Protein 6L6M (pdb70)

Foldseek 3Di:
DDEFDWDWDDDPFWIKIKGQAAQFDPVQWDWDDDDQKIKIKGFRADPPVPDDDPDDPDDGTIYIDIDGHDPQWDPPPWDWDAPPRMIIIITGGNDPDPDDDDPD/DDAFDWDWDCPPQKIKIKGQAAQADPPQWDWDDDDQKIKTWGFRDDPPVPDDDPDDPDDGTIYMDIDGHDPQWDPPDWDWDDDNRMIIIITGGDDPDDDDDDDDD/DDEWDKDWDDPPQWIKIKTQAAQFDPVQWDWDDDPQKIKIKGFRDDPPPPDDDPDDPDDGTIYMDIGGHDQQWDPPPWDWDAPPRMIMIITGGHDDGPPDDDDDD/DEAFDWDWDDPPQWIKIKTQAAQFDPVQWDWDDDDQKIKTKGFHADPVVVHDDPDDPDDGTIYMDIDGHDPQWDPPDWDWDDDRRMIMIITGGHDDHDDDDDDDD

Structure (mmCIF, N/CA/C/O backbone):
data_6L6M
#
_entry.id   6L6M
#
_cell.length_a   71.237
_cell.length_b   173.988
_cell.length_c   159.058
_cell.angle_alpha   90.000
_cell.angle_beta   90.000
_cell.angle_gamma   90.000
#
_symmetry.space_group_name_H-M   'C 2 2 21'
#
loop_
_atom_site.group_PDB
_atom_site.id
_atom_site.type_symbol
_atom_site.label_atom_id
_atom_site.label_alt_id
_atom_site.label_comp_id
_atom_site.label_asym_id
_atom_site.label_entity_id
_atom_site.label_seq_id
_atom_site.pdbx_PDB_ins_code
_atom_site.Cartn_x
_atom_site.Cartn_y
_atom_site.Cartn_z
_atom_site.occupancy
_atom_site.B_iso_or_equiv
_atom_site.auth_seq_id
_atom_site.auth_comp_id
_atom_site.auth_asym_id
_atom_site.auth_atom_id
_atom_site.pdbx_PDB_model_num
ATOM 1 N N . THR A 1 63 ? -28.11072 2.64275 -39.38979 1.000 90.62516 60 THR A N 1
ATOM 2 C CA . THR A 1 63 ? -28.12537 1.47214 -38.51303 1.000 95.94795 60 THR A CA 1
ATOM 3 C C . THR A 1 63 ? -27.57263 1.80964 -37.12828 1.000 101.98950 60 THR A C 1
ATOM 4 O O . THR A 1 63 ? -26.56868 2.52429 -37.03650 1.000 116.76000 60 THR A O 1
ATOM 8 N N . TRP A 1 64 ? -28.20475 1.30688 -36.05596 1.000 97.38751 61 TRP A N 1
ATOM 9 C CA . TRP A 1 64 ? -27.59143 1.44754 -34.74007 1.000 92.62962 61 TRP A CA 1
ATOM 10 C C . TRP A 1 64 ? -26.54192 0.36190 -34.53337 1.000 94.90127 61 TRP A C 1
ATOM 11 O O . TRP A 1 64 ? -26.42113 -0.58535 -35.31616 1.000 95.81709 61 TRP A O 1
ATOM 22 N N . GLU A 1 65 ? -25.73100 0.55076 -33.49433 1.000 94.30934 62 GLU A N 1
ATOM 23 C CA . GLU A 1 65 ? -24.72666 -0.40151 -33.07744 1.000 89.29569 62 GLU A CA 1
ATOM 24 C C . GLU A 1 65 ? -25.04823 -0.84512 -31.66299 1.000 84.45398 62 GLU A C 1
ATOM 25 O O . GLU A 1 65 ? -25.37610 -0.00479 -30.81838 1.000 89.08554 62 GLU A O 1
ATOM 31 N N . PRO A 1 66 ? -25.01049 -2.12905 -31.36681 1.000 81.84230 63 PRO A N 1
ATOM 32 C CA . PRO A 1 66 ? -25.15663 -2.54979 -29.99156 1.000 80.82899 63 PRO A CA 1
ATOM 33 C C . PRO A 1 66 ? -23.82035 -2.46195 -29.27836 1.000 83.22827 63 PRO A C 1
ATOM 34 O O . PRO A 1 66 ? -22.77407 -2.77264 -29.86611 1.000 88.17523 63 PRO A O 1
ATOM 38 N N . PRO A 1 67 ? -23.80195 -2.03873 -28.02032 1.000 78.95614 64 PRO A N 1
ATOM 39 C CA . PRO A 1 67 ? -22.54014 -2.00232 -27.28601 1.000 78.78492 64 PRO A CA 1
ATOM 40 C C . PRO A 1 67 ? -22.00871 -3.40577 -27.07910 1.000 80.04138 64 PRO A C 1
ATOM 41 O O . PRO A 1 67 ? -22.77545 -4.34275 -26.84912 1.000 80.75121 64 PRO A O 1
ATOM 45 N N . CYS A 1 68 ? -20.68621 -3.54451 -27.14848 1.000 78.88477 65 CYS A N 1
ATOM 46 C CA . CYS A 1 68 ? -20.03279 -4.83998 -27.04079 1.000 82.04059 65 CYS A CA 1
ATOM 47 C C . CYS A 1 68 ? -18.86752 -4.76897 -26.06798 1.000 87.24517 65 CYS A C 1
ATOM 48 O O . CYS A 1 68 ? -18.37296 -3.68861 -25.74527 1.000 91.23628 65 CYS A O 1
ATOM 51 N N . GLU A 1 69 ? -18.40061 -5.94105 -25.63517 1.000 87.14324 66 GLU A N 1
ATOM 52 C CA . GLU A 1 69 ? -17.21980 -6.01188 -24.78754 1.000 87.71124 66 GLU A CA 1
ATOM 53 C C . GLU A 1 69 ? -16.50424 -7.34024 -24.99523 1.000 93.33838 66 GLU A C 1
ATOM 54 O O . GLU A 1 69 ? -17.13708 -8.37571 -25.21859 1.000 89.42847 66 GLU A O 1
ATOM 60 N N . LEU A 1 70 ? -15.17070 -7.29958 -24.90601 1.000 96.24734 67 LEU A N 1
ATOM 61 C CA . LEU A 1 70 ? -14.30640 -8.46288 -25.04838 1.000 86.85139 67 LEU A CA 1
ATOM 62 C C . LEU A 1 70 ? -13.81473 -8.89715 -23.67421 1.000 88.76800 67 LEU A C 1
ATOM 63 O O . LEU A 1 70 ? -13.68895 -8.07761 -22.76964 1.000 93.07586 67 LEU A O 1
ATOM 68 N N . LEU A 1 71 ? -13.57849 -10.19501 -23.49854 1.000 91.88822 68 LEU A N 1
ATOM 69 C CA . LEU A 1 71 ? -12.99965 -10.70289 -22.25292 1.000 95.49438 68 LEU A CA 1
ATOM 70 C C . LEU A 1 71 ? -11.93857 -11.75911 -22.56022 1.000 102.91792 68 LEU A C 1
ATOM 71 O O . LEU A 1 71 ? -12.13843 -12.61021 -23.43561 1.000 103.17174 68 LEU A O 1
ATOM 76 N N . ASP A 1 72 ? -10.80151 -11.69671 -21.85655 1.000 102.88983 69 ASP A N 1
ATOM 77 C CA . ASP A 1 72 ? -9.85072 -12.80597 -21.84039 1.000 103.00290 69 ASP A CA 1
ATOM 78 C C . ASP A 1 72 ? -10.16683 -13.71294 -20.65644 1.000 102.42623 69 ASP A C 1
ATOM 79 O O . ASP A 1 72 ? -10.34464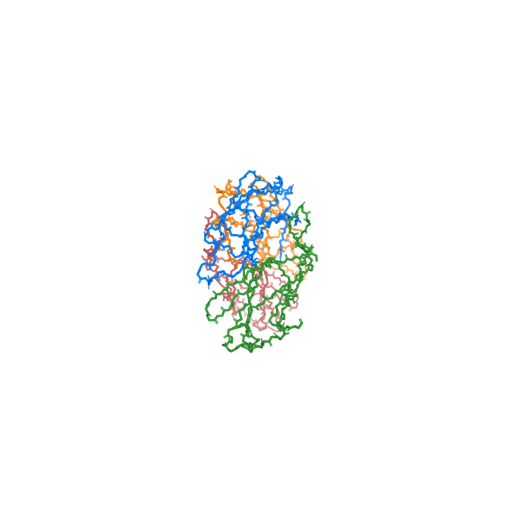 -13.23155 -19.53441 1.000 106.36249 69 ASP A O 1
ATOM 84 N N . CYS A 1 73 ? -10.26180 -15.01820 -20.91532 1.000 101.46081 70 CYS A N 1
ATOM 85 C CA . CYS A 1 73 ? -10.56970 -16.02687 -19.90061 1.000 103.11458 70 CYS A CA 1
ATOM 86 C C . CYS A 1 73 ? -9.64724 -17.22639 -20.04421 1.000 104.73777 70 CYS A C 1
ATOM 87 O O . CYS A 1 73 ? -10.05916 -18.38357 -19.85770 1.000 98.11910 70 CYS A O 1
ATOM 90 N N . GLY A 1 74 ? -8.38372 -16.95581 -20.39111 1.000 106.19938 71 GLY A N 1
ATOM 91 C CA . GLY A 1 74 ? -7.38737 -17.98534 -20.60940 1.000 103.38627 71 GLY A CA 1
ATOM 92 C C . GLY A 1 74 ? -7.71680 -18.85910 -21.79688 1.000 102.82485 71 GLY A C 1
ATOM 93 O O . GLY A 1 74 ? -7.25360 -18.59345 -22.91147 1.000 104.77288 71 GLY A O 1
ATOM 94 N N . THR A 1 75 ? -8.53797 -19.88974 -21.55860 1.000 96.29709 72 THR A N 1
ATOM 95 C CA . THR A 1 75 ? -8.93559 -20.82387 -22.60881 1.000 97.74082 72 THR A CA 1
ATOM 96 C C . THR A 1 75 ? -9.44505 -20.11741 -23.85732 1.000 101.12165 72 THR A C 1
ATOM 97 O O . THR A 1 75 ? -9.17861 -20.55096 -24.98530 1.000 99.00638 72 THR A O 1
ATOM 101 N N . ASN A 1 76 ? -10.18245 -19.02910 -23.67330 1.000 101.60127 73 ASN A N 1
ATOM 102 C CA . ASN A 1 76 ? -11.02584 -18.49052 -24.72305 1.000 97.22978 73 ASN A CA 1
ATOM 103 C C . ASN A 1 76 ? -11.30535 -17.02749 -24.45453 1.000 95.71309 73 ASN A C 1
ATOM 104 O O . ASN A 1 76 ? -11.40762 -16.60449 -23.30371 1.000 96.66772 73 ASN A O 1
ATOM 109 N N . TYR A 1 77 ? -11.43018 -16.26914 -25.53715 1.000 97.40752 74 TYR A N 1
ATOM 110 C CA . TYR A 1 77 ? -12.01979 -14.93916 -25.52076 1.000 95.60489 74 TYR A CA 1
ATOM 111 C C . TYR A 1 77 ? -13.54676 -15.02486 -25.51796 1.000 94.28340 74 TYR A C 1
ATOM 112 O O . TYR A 1 77 ? -14.14104 -15.93689 -26.10208 1.000 94.85673 74 TYR A O 1
ATOM 121 N N . LEU A 1 78 ? -14.18303 -14.06526 -24.85145 1.000 86.33238 75 LEU A N 1
ATOM 122 C CA . LEU A 1 78 ? -15.63836 -14.00366 -24.76851 1.000 82.05499 75 LEU A CA 1
ATOM 123 C C . LEU A 1 78 ? -16.07463 -12.61630 -25.23041 1.000 88.74707 75 LEU A C 1
ATOM 124 O O . LEU A 1 78 ? -15.92987 -11.63281 -24.49874 1.000 90.12890 75 LEU A O 1
ATOM 129 N N . LEU A 1 79 ? -16.58431 -12.53627 -26.45510 1.000 86.04852 76 LEU A N 1
ATOM 130 C CA . LEU A 1 79 ? -17.09686 -11.30478 -27.03630 1.000 78.11247 76 LEU A CA 1
ATOM 131 C C . LEU A 1 79 ? -18.58073 -11.21760 -26.73378 1.000 79.71963 76 LEU A C 1
ATOM 132 O O . LEU A 1 79 ? -19.27335 -12.22779 -26.77840 1.000 84.45245 76 LEU A O 1
ATOM 137 N N . LYS A 1 80 ? -19.07355 -10.02996 -26.38842 1.000 82.18906 77 LYS A N 1
ATOM 138 C CA . LYS A 1 80 ? -20.45747 -9.89116 -25.92193 1.000 80.54493 77 LYS A CA 1
ATOM 139 C C . LYS A 1 80 ? -21.12869 -8.70122 -26.58182 1.000 80.53722 77 LYS A C 1
ATOM 140 O O . LYS A 1 80 ? -20.53713 -7.62339 -26.67908 1.000 82.06306 77 LYS A O 1
ATOM 146 N N . PHE A 1 81 ? -22.37669 -8.88180 -26.99330 1.000 77.49488 78 PHE A N 1
ATOM 147 C CA . PHE A 1 81 ? -23.15972 -7.79525 -27.55535 1.000 75.37828 78 PHE A CA 1
ATOM 148 C C . PHE A 1 81 ? -24.43299 -7.65303 -26.74346 1.000 74.87320 78 PHE A C 1
ATOM 149 O O . PHE A 1 81 ? -25.03196 -8.65714 -26.36294 1.000 81.11650 78 PHE A O 1
ATOM 157 N N . GLU A 1 82 ? -24.85309 -6.42368 -26.46462 1.000 72.53015 79 GLU A N 1
ATOM 158 C CA . GLU A 1 82 ? -26.13895 -6.19821 -25.80055 1.000 79.60977 79 GLU A CA 1
ATOM 159 C C . GLU A 1 82 ? -27.22692 -6.04132 -26.85417 1.000 75.08533 79 GLU A C 1
ATOM 160 O O . GLU A 1 82 ? -27.30170 -5.01414 -27.53248 1.000 78.92482 79 GLU A O 1
ATOM 166 N N . VAL A 1 83 ? -28.08241 -7.03885 -26.98547 1.000 70.73696 80 VAL A N 1
ATOM 167 C CA . VAL A 1 83 ? -29.08874 -6.98890 -28.03597 1.000 73.51885 80 VAL A CA 1
ATOM 168 C C . VAL A 1 83 ? -30.41657 -7.45164 -27.43626 1.000 77.25085 80 VAL A C 1
ATOM 169 O O . VAL A 1 83 ? -30.82354 -8.62323 -27.57633 1.000 77.98623 80 VAL A O 1
ATOM 173 N N . PRO A 1 84 ? -31.10451 -6.57378 -26.75279 1.000 68.40762 81 PRO A N 1
ATOM 174 C CA . PRO A 1 84 ? -32.31535 -6.97370 -26.03178 1.000 78.60259 81 PRO A CA 1
ATOM 175 C C . PRO A 1 84 ? -33.57330 -6.92071 -26.89024 1.000 82.14466 81 PRO A C 1
ATOM 176 O O . PRO A 1 84 ? -33.85993 -5.90109 -27.52651 1.000 85.37075 81 PRO A O 1
ATOM 180 N N . GLY A 1 85 ? -34.35156 -7.99267 -26.90181 1.000 76.01207 82 GLY A N 1
ATOM 181 C CA . GLY A 1 85 ? -35.57618 -7.96249 -27.67627 1.000 80.96986 82 GLY A CA 1
ATOM 182 C C . GLY A 1 85 ? -35.37692 -7.86425 -29.17267 1.000 82.92855 82 GLY A C 1
ATOM 183 O O . GLY A 1 85 ? -36.12234 -7.14612 -29.85321 1.000 85.78093 82 GLY A O 1
ATOM 184 N N . ILE A 1 86 ? -34.39950 -8.57079 -29.71191 1.000 78.53161 83 ILE A N 1
ATOM 185 C CA . ILE A 1 86 ? -34.13133 -8.51165 -31.11530 1.000 79.74502 83 ILE A CA 1
ATOM 186 C C . ILE A 1 86 ? -34.83865 -9.67153 -31.80229 1.000 87.96038 83 ILE A C 1
ATOM 187 O O . ILE A 1 86 ? -35.33345 -10.59301 -31.15827 1.000 93.07510 83 ILE A O 1
ATOM 192 N N . ASP A 1 87 ? -34.87427 -9.63081 -33.13692 1.000 86.78070 84 ASP A N 1
ATOM 193 C CA . ASP A 1 87 ? -35.50919 -10.66048 -33.95469 1.000 90.66401 84 ASP A CA 1
ATOM 194 C C . ASP A 1 87 ? -34.59698 -11.86764 -34.05648 1.000 93.67423 84 ASP A C 1
ATOM 195 O O . ASP A 1 87 ? -33.68484 -11.87508 -34.87950 1.000 96.64764 84 ASP A O 1
ATOM 200 N N . LYS A 1 88 ? -34.86158 -12.91468 -33.25738 1.000 90.82049 85 LYS A N 1
ATOM 201 C CA . LYS A 1 88 ? -33.93543 -14.04335 -33.21007 1.000 90.42486 85 LYS A CA 1
ATOM 202 C C . LYS A 1 88 ? -33.76900 -14.70270 -34.57524 1.000 95.81423 85 LYS A C 1
ATOM 203 O O . LYS A 1 88 ? -32.68910 -15.22518 -34.88618 1.000 96.34037 85 LYS A O 1
ATOM 209 N N . LYS A 1 89 ? -34.81540 -14.67228 -35.40604 1.000 97.47300 86 LYS A N 1
ATOM 210 C CA . LYS A 1 89 ? -34.73473 -15.24002 -36.74833 1.000 97.13273 86 LYS A CA 1
ATOM 211 C C . LYS A 1 89 ? -33.86237 -14.38167 -37.65764 1.000 97.19476 86 LYS A C 1
ATOM 212 O O . LYS A 1 89 ? -33.11561 -14.90537 -38.49043 1.000 99.44147 86 LYS A O 1
ATOM 218 N N . SER A 1 90 ? -33.94299 -13.05894 -37.50925 1.000 96.68773 87 SER A N 1
ATOM 219 C CA . SER A 1 90 ? -33.08810 -12.15878 -38.28188 1.000 100.01887 87 SER A CA 1
ATOM 220 C C . SER A 1 90 ? -31.61522 -12.34091 -37.94384 1.000 92.63981 87 SER A C 1
ATOM 221 O O . SER A 1 90 ? -30.75459 -12.19737 -38.81700 1.000 94.60894 87 SER A O 1
ATOM 224 N N . LEU A 1 91 ? -31.31445 -12.62218 -36.67540 1.000 87.60614 88 LEU A N 1
ATOM 225 C CA . LEU A 1 91 ? -29.96812 -12.50478 -36.12675 1.000 87.70080 88 LEU A CA 1
ATOM 226 C C . LEU A 1 91 ? -28.95825 -13.30594 -36.94298 1.000 88.45105 88 LEU A C 1
ATOM 227 O O . LEU A 1 91 ? -29.28025 -14.36639 -37.48469 1.000 100.07652 88 LEU A O 1
ATOM 232 N N . SER A 1 92 ? -27.72691 -12.79967 -37.04178 1.000 77.03820 89 SER A N 1
ATOM 233 C CA . SER A 1 92 ? -26.80158 -13.31960 -38.05366 1.000 80.43323 89 SER A CA 1
ATOM 234 C C . SER A 1 92 ? -25.36326 -12.96428 -37.70321 1.000 83.83256 89 SER A C 1
ATOM 235 O O . SER A 1 92 ? -25.01582 -11.78149 -37.59503 1.000 84.66909 89 SER A O 1
ATOM 238 N N . LEU A 1 93 ? -24.51335 -13.97868 -37.58607 1.000 81.70808 90 LEU A N 1
ATOM 239 C CA . LEU A 1 93 ? -23.18669 -13.82011 -37.01070 1.000 80.59666 90 LEU A CA 1
ATOM 240 C C . LEU A 1 93 ? -22.18311 -14.47570 -37.93318 1.000 86.95101 90 LEU A C 1
ATOM 241 O O . LEU A 1 93 ? -22.34400 -15.64315 -38.28756 1.000 96.07703 90 LEU A O 1
ATOM 246 N N . GLN A 1 94 ? -21.16328 -13.74181 -38.33732 1.000 84.93778 91 GLN A N 1
ATOM 247 C CA . GLN A 1 94 ? -20.19062 -14.29750 -39.25699 1.000 86.73445 91 GLN A CA 1
ATOM 248 C C . GLN A 1 94 ? -18.80692 -13.92955 -38.74271 1.000 88.48399 91 GLN A C 1
ATOM 249 O O . GLN A 1 94 ? -18.61628 -12.84623 -38.18582 1.000 84.46834 91 GLN A O 1
ATOM 255 N N . TYR A 1 95 ? -17.86695 -14.87212 -38.84832 1.000 92.33588 92 TYR A N 1
ATOM 256 C CA . TYR A 1 95 ? -16.47670 -14.66948 -38.45880 1.000 88.12759 92 TYR A CA 1
ATOM 257 C C . TYR A 1 95 ? -15.62970 -14.78378 -39.71406 1.000 91.41331 92 TYR A C 1
ATOM 258 O O . TYR A 1 95 ? -15.80941 -15.72732 -40.49252 1.000 90.02462 92 TYR A O 1
ATOM 267 N N . SER A 1 96 ? -14.71793 -13.82552 -39.90161 1.000 94.27454 93 SER A N 1
ATOM 268 C CA . SER A 1 96 ? -13.73286 -13.85332 -40.98033 1.000 99.58025 93 SER A CA 1
ATOM 269 C C . SER A 1 96 ? -12.57063 -12.92845 -40.65113 1.000 105.57447 93 SER A C 1
ATOM 270 O O . SER A 1 96 ? -12.78511 -11.75178 -40.33903 1.000 107.16861 93 SER A O 1
ATOM 273 N N . ASN A 1 97 ? -11.34836 -13.46540 -40.72823 1.000 105.22129 94 ASN A N 1
ATOM 274 C CA . ASN A 1 97 ? -10.11140 -12.68255 -40.72292 1.000 100.09591 94 ASN A CA 1
ATOM 275 C C . ASN A 1 97 ? -10.02509 -11.77054 -39.50456 1.000 95.37619 94 ASN A C 1
ATOM 276 O O . ASN A 1 97 ? -9.94883 -10.55229 -39.62447 1.000 96.96050 94 ASN A O 1
ATOM 281 N N . ASN A 1 98 ? -10.05033 -12.376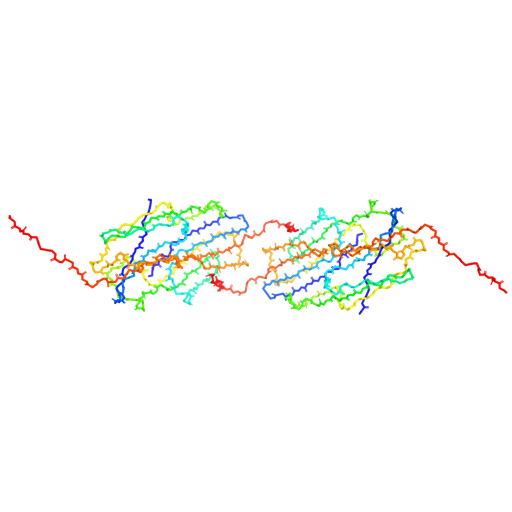02 -38.32419 1.000 94.87284 95 ASN A N 1
ATOM 282 C CA . ASN A 1 98 ? -9.94588 -11.63545 -37.06410 1.000 100.33229 95 ASN A CA 1
ATOM 283 C C . ASN A 1 98 ? -11.01861 -10.54951 -36.91839 1.000 99.67368 95 ASN A C 1
ATOM 284 O O . ASN A 1 98 ? -10.87706 -9.63983 -36.07995 1.000 92.82402 95 ASN A O 1
ATOM 289 N N . TRP A 1 99 ? -12.07820 -10.63480 -37.73682 1.000 101.68771 96 TRP A N 1
ATOM 290 C CA . TRP A 1 99 ? -13.27012 -9.79750 -37.64866 1.000 91.03016 96 TRP A CA 1
ATOM 291 C C . TRP A 1 99 ? -14.46017 -10.67738 -37.30365 1.000 90.36725 96 TRP A C 1
ATOM 292 O O . TRP A 1 99 ? -14.64541 -11.73677 -37.91164 1.000 90.73676 96 TRP A O 1
ATOM 303 N N . VAL A 1 100 ? -15.23885 -10.25390 -36.30930 1.000 89.49780 97 VAL A N 1
ATOM 304 C CA . VAL A 1 100 ? -16.55746 -10.81233 -36.00580 1.000 84.83225 97 VAL A CA 1
ATOM 305 C C . VAL A 1 100 ? -17.58119 -9.77444 -36.43647 1.000 84.56096 97 VAL A C 1
ATOM 306 O O . VAL A 1 100 ? -17.51580 -8.61598 -36.01291 1.000 90.05704 97 VAL A O 1
ATOM 310 N N . ILE A 1 101 ? -18.51463 -10.16349 -37.28541 1.000 85.38167 98 ILE A N 1
ATOM 311 C CA . ILE A 1 101 ? -19.52714 -9.24755 -37.79616 1.000 83.20133 98 ILE A CA 1
ATOM 312 C C . ILE A 1 101 ? -20.87170 -9.76593 -37.32550 1.000 77.37553 98 ILE A C 1
ATOM 313 O O . ILE A 1 101 ? -21.20708 -10.92842 -37.56926 1.000 85.08239 98 ILE A O 1
ATOM 317 N N . VAL A 1 102 ? -21.61827 -8.93981 -36.61826 1.000 74.61447 99 VAL A N 1
ATOM 318 C CA . VAL A 1 102 ? -22.92402 -9.35379 -36.11580 1.000 78.67205 99 VAL A CA 1
ATOM 319 C C . VAL A 1 102 ? -23.98191 -8.39888 -36.65616 1.000 80.28577 99 VAL A C 1
ATOM 320 O O . VAL A 1 102 ? -23.72428 -7.20110 -36.82464 1.000 83.42832 99 VAL A O 1
ATOM 324 N N . SER A 1 103 ? -25.17305 -8.92496 -36.94928 1.000 74.79082 100 SER A N 1
ATOM 325 C CA . SER A 1 103 ? -26.16697 -8.09250 -37.61712 1.000 73.55095 100 SER A CA 1
ATOM 326 C C . SER A 1 103 ? -27.55329 -8.67271 -37.43286 1.000 73.08516 100 SER A C 1
ATOM 327 O O . SER A 1 103 ? -27.72128 -9.88852 -37.38428 1.000 80.05940 100 SER A O 1
ATOM 330 N N . GLY A 1 104 ? -28.54711 -7.79546 -37.35403 1.000 76.10476 101 GLY A N 1
ATOM 331 C CA . GLY A 1 104 ? -29.91582 -8.25652 -37.17911 1.000 76.45115 101 GLY A CA 1
ATOM 332 C C . GLY A 1 104 ? -30.89724 -7.10623 -37.11776 1.000 75.05923 101 GLY A C 1
ATOM 333 O O . GLY A 1 104 ? -30.57861 -5.96643 -37.46146 1.000 74.39294 101 GLY A O 1
ATOM 334 N N . ASN A 1 105 ? -32.11256 -7.42434 -36.68452 1.000 76.14165 102 ASN A N 1
ATOM 335 C CA . ASN A 1 105 ? -33.18242 -6.44127 -36.59645 1.000 74.06220 102 ASN A CA 1
ATOM 336 C C . ASN A 1 105 ? -33.79368 -6.46334 -35.21286 1.000 73.94461 102 ASN A C 1
ATOM 337 O O . ASN A 1 105 ? -34.00599 -7.53333 -34.63936 1.000 81.36760 102 ASN A O 1
ATOM 342 N N . LYS A 1 106 ? -34.06791 -5.28644 -34.68311 1.000 65.91256 103 LYS A N 1
ATOM 343 C CA . LYS A 1 106 ? -34.87299 -5.13028 -33.48587 1.000 70.33888 103 LYS A CA 1
ATOM 344 C C . LYS A 1 106 ? -36.07724 -4.34828 -33.94949 1.000 75.93511 103 LYS A C 1
ATOM 345 O O . LYS A 1 106 ? -35.98154 -3.13488 -34.16989 1.000 78.51048 103 LYS A O 1
ATOM 351 N N . ASN A 1 107 ? -37.19601 -5.04112 -34.12034 1.000 74.54258 104 ASN A N 1
ATOM 352 C CA . ASN A 1 107 ? -38.36280 -4.42430 -34.71591 1.000 73.91870 104 ASN A CA 1
ATOM 353 C C . ASN A 1 107 ? -39.16984 -3.71825 -33.64776 1.000 75.76266 104 ASN A C 1
ATOM 354 O O . ASN A 1 107 ? -39.15684 -4.11569 -32.48466 1.000 79.66684 104 ASN A O 1
ATOM 359 N N . MET A 1 108 ? -39.83990 -2.64106 -34.04656 1.000 79.68251 105 MET A N 1
ATOM 360 C CA . MET A 1 108 ? -40.79397 -1.98518 -33.16508 1.000 78.08930 105 MET A CA 1
ATOM 361 C C . MET A 1 108 ? -41.91803 -2.95859 -32.85677 1.000 80.14390 105 MET A C 1
ATOM 362 O O . MET A 1 108 ? -42.31231 -3.74100 -33.72927 1.000 79.82038 105 MET A O 1
ATOM 367 N N . PRO A 1 109 ? -42.45131 -2.93819 -31.65091 1.000 81.72658 106 PRO A N 1
ATOM 368 C CA . PRO A 1 109 ? -43.46304 -3.92304 -31.25739 1.000 89.57012 106 PRO A CA 1
ATOM 369 C C . PRO A 1 109 ? -44.86675 -3.47235 -31.65160 1.000 95.74317 106 PRO A C 1
ATOM 370 O O . PRO A 1 109 ? -45.72397 -3.23777 -30.80473 1.000 99.39609 106 PRO A O 1
ATOM 374 N N . ILE A 1 110 ? -45.08739 -3.32108 -32.96290 1.000 98.15390 107 ILE A N 1
ATOM 375 C CA . ILE A 1 110 ? -46.41483 -3.04015 -33.50961 1.000 98.83942 107 ILE A CA 1
ATOM 376 C C . ILE A 1 110 ? -47.43043 -4.06656 -33.03085 1.000 103.47530 107 ILE A C 1
ATOM 377 O O . ILE A 1 110 ? -48.60258 -3.73986 -32.79619 1.000 96.40149 107 ILE A O 1
ATOM 382 N N . ASP A 1 111 ? -46.99243 -5.31845 -32.85985 1.000 105.77543 108 ASP A N 1
ATOM 383 C CA . ASP A 1 111 ? -47.89786 -6.37910 -32.44167 1.000 108.38936 108 ASP A CA 1
ATOM 384 C C . ASP A 1 111 ? -48.25331 -6.27861 -30.95819 1.000 112.16825 108 ASP A C 1
ATOM 385 O O . ASP A 1 111 ? -49.31684 -6.76183 -30.54960 1.000 117.63609 108 ASP A O 1
ATOM 387 N N . GLU A 1 112 ? -47.39016 -5.66682 -30.13342 1.000 109.60734 109 GLU A N 1
ATOM 388 C CA . GLU A 1 112 ? -47.67717 -5.59205 -28.69967 1.000 103.53602 109 GLU A CA 1
ATOM 389 C C . GLU A 1 112 ? -48.66007 -4.46945 -28.37183 1.000 101.95715 109 GLU A C 1
ATOM 390 O O . GLU A 1 112 ? -49.57957 -4.67766 -27.57674 1.000 110.20741 109 GLU A O 1
ATOM 396 N N . GLY A 1 113 ? -48.50674 -3.28972 -28.95993 1.000 93.77337 110 GLY A N 1
ATOM 397 C CA . GLY A 1 113 ? -49.36593 -2.18055 -28.58555 1.000 95.18762 110 GLY A CA 1
ATOM 398 C C . GLY A 1 113 ? -49.05986 -0.91900 -29.36113 1.000 98.55540 110 GLY A C 1
ATOM 399 O O . GLY A 1 113 ? -48.45585 -0.96438 -30.43181 1.000 109.42000 110 GLY A O 1
ATOM 400 N N . ASP A 1 114 ? -49.49505 0.21615 -28.82585 1.000 91.16337 111 ASP A N 1
ATOM 401 C CA . ASP A 1 114 ? -49.28871 1.50556 -29.46870 1.000 96.35477 111 ASP A CA 1
ATOM 402 C C . ASP A 1 114 ? -48.42849 2.40087 -28.59320 1.000 93.86848 111 ASP A C 1
ATOM 403 O O . ASP A 1 114 ? -48.66241 2.51079 -27.38887 1.000 96.18932 111 ASP A O 1
ATOM 408 N N . PHE A 1 115 ? -47.44645 3.04703 -29.20488 1.000 91.41310 112 PHE A N 1
ATOM 409 C CA . PHE A 1 115 ? -46.50654 3.86324 -28.45814 1.000 85.52520 112 PHE A CA 1
ATOM 410 C C . PHE A 1 115 ? -47.22146 4.95316 -27.68584 1.000 88.84440 112 PHE A C 1
ATOM 411 O O . PHE A 1 115 ? -48.23072 5.49589 -28.13659 1.000 100.57267 112 PHE A O 1
ATOM 419 N N . CYS A 1 116 ? -46.72722 5.22707 -26.48766 1.000 82.22725 113 CYS A N 1
ATOM 420 C CA . CYS A 1 116 ? -47.07309 6.42308 -25.75008 1.000 77.78681 113 CYS A CA 1
ATOM 421 C C . CYS A 1 116 ? -45.85776 7.30300 -25.62213 1.000 78.46424 113 CYS A C 1
ATOM 422 O O . CYS A 1 116 ? -45.94537 8.50934 -25.81997 1.000 92.40648 113 CYS A O 1
ATOM 425 N N . PHE A 1 117 ? -44.73134 6.70491 -25.27389 1.000 75.62879 114 PHE A N 1
ATOM 426 C CA . PHE A 1 117 ? -43.43481 7.27846 -25.55865 1.000 78.18580 114 PHE A CA 1
ATOM 427 C C . PHE A 1 117 ? -42.47657 6.10681 -25.62207 1.000 81.48546 114 PHE A C 1
ATOM 428 O O . PHE A 1 117 ? -42.78758 5.02225 -25.13071 1.000 82.28932 114 PHE A O 1
ATOM 436 N N . THR A 1 118 ? -41.33979 6.30496 -26.29229 1.000 81.76841 115 THR A N 1
ATOM 437 C CA . THR A 1 118 ? -40.27795 5.30991 -26.28385 1.000 73.53315 115 THR A CA 1
ATOM 438 C C . THR A 1 118 ? -38.93860 5.99666 -26.41340 1.000 73.61800 115 THR A C 1
ATOM 439 O O . THR A 1 118 ? -38.80010 6.95970 -27.16866 1.000 79.05240 115 THR A O 1
ATOM 443 N N . GLU A 1 119 ? -37.95693 5.50419 -25.66603 1.000 75.74975 116 GLU A N 1
ATOM 444 C CA . GLU A 1 119 ? -36.57028 5.90885 -25.84951 1.000 73.62512 116 GLU A CA 1
ATOM 445 C C . GLU A 1 119 ? -35.71485 4.72475 -26.24318 1.000 69.52832 116 GLU A C 1
ATOM 446 O O . GLU A 1 119 ? -34.49488 4.75842 -26.08156 1.000 75.37208 116 GLU A O 1
ATOM 452 N N . ILE A 1 120 ? -36.33046 3.70702 -26.76503 1.000 67.38567 117 ILE A N 1
ATOM 453 C CA . ILE A 1 120 ? -35.64102 2.53216 -27.26678 1.000 74.92385 117 ILE A CA 1
ATOM 454 C C . ILE A 1 120 ? -35.23140 2.75663 -28.71658 1.000 78.24681 117 ILE A C 1
ATOM 455 O O . ILE A 1 120 ? -35.98542 3.32768 -29.51020 1.000 82.35670 117 ILE A O 1
ATOM 460 N N . LEU A 1 121 ? -34.02038 2.32915 -29.06191 1.000 77.39175 118 LEU A N 1
ATOM 461 C CA . LEU A 1 121 ? -33.55910 2.34710 -30.44357 1.000 74.86178 118 LEU A CA 1
ATOM 462 C C . LEU A 1 121 ? -34.07856 1.12129 -31.18366 1.000 80.70088 118 LEU A C 1
ATOM 463 O O . LEU A 1 121 ? -33.77638 -0.01151 -30.79335 1.000 84.19269 118 LEU A O 1
ATOM 468 N N . TYR A 1 122 ? -34.84157 1.32965 -32.25340 1.000 75.57448 119 TYR A N 1
ATOM 469 C CA . TYR A 1 122 ? -35.26157 0.21986 -33.09721 1.000 73.83401 119 TYR A CA 1
ATOM 470 C C . TYR A 1 122 ? -34.56322 0.29801 -34.44430 1.000 71.72303 119 TYR A C 1
ATOM 471 O O . TYR A 1 122 ? -34.02535 1.33814 -34.82850 1.000 74.38115 119 TYR A O 1
ATOM 480 N N . GLY A 1 123 ? -34.55533 -0.80488 -35.15434 1.000 67.45113 120 GLY A N 1
ATOM 481 C CA . GLY A 1 123 ? -33.99801 -0.72795 -36.47756 1.000 72.29543 120 GLY A CA 1
ATOM 482 C C . GLY A 1 123 ? -33.09406 -1.89303 -36.76192 1.000 78.63424 120 GLY A C 1
ATOM 483 O O . GLY A 1 123 ? -33.22982 -2.96290 -36.17454 1.000 84.60224 120 GLY A O 1
ATOM 484 N N . GLN A 1 124 ? -32.19138 -1.68253 -37.70907 1.000 74.87629 121 GLN A N 1
ATOM 485 C CA . GLN A 1 124 ? -31.29532 -2.71411 -38.19366 1.000 70.97158 121 GLN A CA 1
ATOM 486 C C . GLN A 1 124 ? -29.91716 -2.40823 -37.65984 1.000 80.43364 121 GLN A C 1
ATOM 487 O O . GLN A 1 124 ? -29.46928 -1.26721 -37.75482 1.000 84.58722 121 GLN A O 1
ATOM 493 N N . PHE A 1 125 ? -29.25641 -3.40324 -37.07600 1.000 83.29772 122 PHE A N 1
ATOM 494 C CA . PHE A 1 125 ? -27.93949 -3.19642 -36.49493 1.000 75.88337 122 PHE A CA 1
ATOM 495 C C . PHE A 1 125 ? -26.92455 -4.06406 -37.20707 1.000 74.17726 122 PHE A C 1
ATOM 496 O O . PHE A 1 125 ? -27.22316 -5.18348 -37.62606 1.000 75.05659 122 PHE A O 1
ATOM 504 N N . ARG A 1 126 ? -25.74860 -3.49011 -37.38501 1.000 79.88340 123 ARG A N 1
ATOM 505 C CA . ARG A 1 126 ? -24.54233 -4.14496 -37.84229 1.000 73.26148 123 ARG A CA 1
ATOM 506 C C . ARG A 1 126 ? -23.49184 -3.75920 -36.83671 1.000 81.95571 123 ARG A C 1
ATOM 507 O O . ARG A 1 126 ? -23.60848 -2.70806 -36.20391 1.000 92.01101 123 ARG A O 1
ATOM 515 N N . ARG A 1 127 ? -22.47692 -4.60031 -36.68104 1.000 83.56347 124 ARG A N 1
ATOM 516 C CA . ARG A 1 127 ? -21.32715 -4.25716 -35.85034 1.000 78.29096 124 ARG A CA 1
ATOM 517 C C . ARG A 1 127 ? -20.17914 -5.11972 -36.32620 1.000 83.41325 124 ARG A C 1
ATOM 518 O O . ARG A 1 127 ? -20.31522 -6.34605 -36.35584 1.000 86.85382 124 ARG A O 1
ATOM 526 N N . GLU A 1 128 ? -19.07968 -4.50519 -36.74472 1.000 87.75704 125 GLU A N 1
ATOM 527 C CA . GLU A 1 128 ? -17.83056 -5.23165 -36.96184 1.000 86.78281 125 GLU A CA 1
ATOM 528 C C . GLU A 1 128 ? -16.93784 -5.02129 -35.75176 1.000 85.03508 125 GLU A C 1
ATOM 529 O O . GLU A 1 128 ? -16.73071 -3.88177 -35.33120 1.000 91.27813 125 GLU A O 1
ATOM 535 N N . VAL A 1 129 ? -16.43854 -6.10364 -35.17138 1.000 81.73380 126 VAL A N 1
ATOM 536 C CA . VAL A 1 129 ? -15.50236 -6.04364 -34.05568 1.000 82.27325 126 VAL A CA 1
ATOM 537 C C . VAL A 1 129 ? -14.23662 -6.76989 -34.47612 1.000 88.51520 126 VAL A C 1
ATOM 538 O O . VAL A 1 129 ? -14.31801 -7.89270 -34.98110 1.000 87.02455 126 VAL A O 1
ATOM 542 N N . PRO A 1 130 ? -13.05940 -6.16657 -34.32133 1.000 88.63689 127 PRO A N 1
ATOM 543 C CA . PRO A 1 130 ? -11.82349 -6.89180 -34.59988 1.000 85.85925 127 PRO A CA 1
ATOM 544 C C . PRO A 1 130 ? -11.42577 -7.67072 -33.36374 1.000 84.71774 127 PRO A C 1
ATOM 545 O O . PRO A 1 130 ? -11.61416 -7.23184 -32.22654 1.000 83.89054 127 PRO A O 1
ATOM 549 N N . VAL A 1 131 ? -10.89002 -8.85704 -33.60493 1.000 86.53044 128 VAL A N 1
ATOM 550 C CA . VAL A 1 131 ? -10.69085 -9.83495 -32.54548 1.000 88.70694 128 VAL A CA 1
ATOM 551 C C . VAL A 1 131 ? -9.18809 -10.10617 -32.43826 1.000 92.24971 128 VAL A C 1
ATOM 552 O O . VAL A 1 131 ? -8.47051 -9.96757 -33.44477 1.000 95.25878 128 VAL A O 1
ATOM 556 N N . PRO A 1 132 ? -8.64913 -10.44737 -31.24277 1.000 84.48149 129 PRO A N 1
ATOM 557 C CA . PRO A 1 132 ? -7.19910 -10.64195 -31.10728 1.000 88.86464 129 PRO A CA 1
ATOM 558 C C . PRO A 1 132 ? -6.63765 -11.62187 -32.12126 1.000 97.93313 129 PRO A C 1
ATOM 559 O O . PRO A 1 132 ? -7.39751 -12.35808 -32.76895 1.000 99.70338 129 PRO A O 1
ATOM 563 N N . VAL A 1 133 ? -5.31080 -11.67312 -32.26781 1.000 98.69922 130 VAL A N 1
ATOM 564 C CA . VAL A 1 133 ? -4.76789 -12.55948 -33.28920 1.000 98.34107 130 VAL A CA 1
ATOM 565 C C . VAL A 1 133 ? -4.56983 -13.97516 -32.78045 1.000 95.40690 130 VAL A C 1
ATOM 566 O O . VAL A 1 133 ? -4.58327 -14.91633 -33.58861 1.000 100.98023 130 VAL A O 1
ATOM 570 N N . ASP A 1 134 ? -4.42712 -14.16101 -31.47555 1.000 85.69602 131 ASP A N 1
ATOM 571 C CA . ASP A 1 134 ? -4.40674 -15.49834 -30.91606 1.000 88.99014 131 ASP A CA 1
ATOM 572 C C . ASP A 1 134 ? -5.80739 -16.09291 -30.74539 1.000 97.62545 131 ASP A C 1
ATOM 573 O O . ASP A 1 134 ? -5.99575 -17.01964 -29.94627 1.000 101.83472 131 ASP A O 1
ATOM 578 N N . ALA A 1 135 ? -6.80844 -15.58475 -31.45216 1.000 97.75844 132 ALA A N 1
ATOM 579 C CA . ALA A 1 135 ? -8.12307 -16.19933 -31.44679 1.000 91.97280 132 ALA A CA 1
ATOM 580 C C . ALA A 1 135 ? -8.23724 -17.13406 -32.64016 1.000 93.93318 132 ALA A C 1
ATOM 581 O O . ALA A 1 135 ? -7.80616 -16.80511 -33.74696 1.000 99.30578 132 ALA A O 1
ATOM 583 N N . SER A 1 136 ? -8.81623 -18.29947 -32.40627 1.000 94.17046 133 SER A N 1
ATOM 584 C CA . SER A 1 136 ? -8.88355 -19.35643 -33.39756 1.000 91.52031 133 SER A CA 1
ATOM 585 C C . SER A 1 136 ? -10.12178 -19.22010 -34.27344 1.000 95.64567 133 SER A C 1
ATOM 586 O O . SER A 1 136 ? -11.17731 -18.76470 -33.82515 1.000 96.93381 133 SER A O 1
ATOM 589 N N . LYS A 1 137 ? -9.98098 -19.62982 -35.53918 1.000 96.26411 134 LYS A N 1
ATOM 590 C CA . LYS A 1 137 ? -11.12144 -19.71847 -36.44275 1.000 93.49810 134 LYS A CA 1
ATOM 591 C C . LYS A 1 137 ? -11.99284 -20.93684 -36.16224 1.000 95.54913 134 LYS A C 1
ATOM 592 O O . LYS A 1 137 ? -13.18569 -20.92741 -36.49515 1.000 99.67092 134 LYS A O 1
ATOM 594 N N . ASP A 1 138 ? -11.44013 -21.96926 -35.54103 1.000 93.50341 135 ASP A N 1
ATOM 595 C CA . ASP A 1 138 ? -12.19153 -23.17792 -35.25180 1.000 94.95336 135 ASP A CA 1
ATOM 596 C C . ASP A 1 138 ? -12.83485 -23.10311 -33.87211 1.000 93.19460 135 ASP A C 1
ATOM 597 O O . ASP A 1 138 ? -12.50630 -22.25391 -33.04332 1.000 97.19704 135 ASP A O 1
ATOM 602 N N . GLY A 1 139 ? -13.78108 -23.99974 -33.64052 1.000 94.42846 136 GLY A N 1
ATOM 603 C CA . GLY A 1 139 ? -14.38034 -24.14292 -32.32762 1.000 93.56569 136 GLY A CA 1
ATOM 604 C C . GLY A 1 139 ? -15.27569 -23.01631 -31.88514 1.000 93.40530 136 GLY A C 1
ATOM 605 O O . GLY A 1 139 ? -15.70128 -22.99799 -30.72496 1.000 97.74836 136 GLY A O 1
ATOM 606 N N . ILE A 1 140 ? -15.58140 -22.07510 -32.77212 1.000 96.32714 137 ILE A N 1
ATOM 607 C CA . ILE A 1 140 ? -16.26204 -20.85465 -32.36202 1.000 96.73276 137 ILE A CA 1
ATOM 608 C C . ILE A 1 140 ? -17.70792 -21.16281 -32.01347 1.000 89.92603 137 ILE A C 1
ATOM 609 O O . ILE A 1 140 ? -18.37520 -21.94099 -32.70460 1.000 91.01740 137 ILE A O 1
ATOM 614 N N . LYS A 1 141 ? -18.19376 -20.58750 -30.91416 1.000 88.81540 138 LYS A N 1
ATOM 615 C CA . LYS A 1 141 ? -19.56407 -20.85800 -30.48874 1.000 91.07591 138 LYS A CA 1
ATOM 616 C C . LYS A 1 141 ? -20.29158 -19.56708 -30.14709 1.000 87.04699 138 LYS A C 1
ATOM 617 O O . LYS A 1 141 ? -19.70128 -18.63638 -29.61876 1.000 86.33772 138 LYS A O 1
ATOM 623 N N . ALA A 1 142 ? -21.58618 -19.50719 -30.42694 1.000 87.16540 139 ALA A N 1
ATOM 624 C CA . ALA A 1 142 ? -22.32582 -18.31121 -30.05681 1.000 82.29336 139 ALA A CA 1
ATOM 625 C C . ALA A 1 142 ? -23.64897 -18.71351 -29.44292 1.000 82.68132 139 ALA A C 1
ATOM 626 O O . ALA A 1 142 ? -24.35273 -19.54692 -30.00693 1.000 85.59720 139 ALA A O 1
ATOM 628 N N . TYR A 1 143 ? -23.96241 -18.15708 -28.27803 1.000 85.24367 140 TYR A N 1
ATOM 629 C CA A TYR A 1 143 ? -25.27241 -18.36113 -27.68980 0.463 86.84000 140 TYR A CA 1
ATOM 630 C CA B TYR A 1 143 ? -25.21510 -18.36327 -27.56462 0.537 83.44734 140 TYR A CA 1
ATOM 631 C C . TYR A 1 143 ? -25.89714 -17.01894 -27.35343 1.000 84.74776 140 TYR A C 1
ATOM 632 O O . TYR A 1 143 ? -25.22659 -16.00184 -27.25275 1.000 84.44778 140 TYR A O 1
ATOM 649 N N . TYR A 1 144 ? -27.22483 -17.01491 -27.25795 1.000 90.30358 141 TYR A N 1
ATOM 650 C CA . TYR A 1 144 ? -27.98906 -15.79422 -26.99754 1.000 92.31901 141 TYR A CA 1
ATOM 651 C C . TYR A 1 144 ? -28.77991 -16.00527 -25.72151 1.000 97.39130 141 TYR A C 1
ATOM 652 O O . TYR A 1 144 ? -29.57821 -16.93994 -25.65226 1.000 109.82861 141 TYR A O 1
ATOM 661 N N . GLN A 1 145 ? -28.57111 -15.16640 -24.70775 1.000 91.09788 142 GLN A N 1
ATOM 662 C CA . GLN A 1 145 ? -29.33437 -15.42118 -23.48868 1.000 99.07027 142 GLN A CA 1
ATOM 663 C C . GLN A 1 145 ? -29.43494 -14.18924 -22.59457 1.000 97.22000 142 GLN A C 1
ATOM 664 O O . GLN A 1 145 ? -28.42982 -13.53230 -22.30500 1.000 93.30609 142 GLN A O 1
ATOM 670 N N . GLU A 1 146 ? -30.66405 -13.90002 -22.14521 1.000 100.34934 143 GLU A N 1
ATOM 671 C CA . GLU A 1 146 ? -30.96171 -12.74933 -21.28654 1.000 93.27540 143 GLU A CA 1
ATOM 672 C C . GLU A 1 146 ? -30.61683 -11.45104 -21.99653 1.000 87.84725 143 GLU A C 1
ATOM 673 O O . GLU A 1 146 ? -30.09848 -10.51226 -21.39439 1.000 86.09093 143 GLU A O 1
ATOM 675 N N . GLY A 1 147 ? -30.91121 -11.39898 -23.29156 1.000 88.03865 144 GLY A N 1
ATOM 676 C CA . GLY A 1 147 ? -30.63589 -10.19424 -24.03376 1.000 81.93643 144 GLY A CA 1
ATOM 677 C C . GLY A 1 147 ? -29.18411 -9.96718 -24.35586 1.000 79.73495 144 GLY A C 1
ATOM 678 O O . GLY A 1 147 ? -28.81832 -8.85666 -24.71964 1.000 81.02037 144 GLY A O 1
ATOM 679 N N . ILE A 1 148 ? -28.33688 -10.98610 -24.25491 1.000 82.75762 145 ILE A N 1
ATOM 680 C CA . ILE A 1 148 ? -26.93451 -10.86081 -24.62433 1.000 77.99695 145 ILE A CA 1
ATOM 681 C C . ILE A 1 148 ? -26.52571 -12.02614 -25.50523 1.000 72.89454 145 ILE A C 1
ATOM 686 N N . LEU A 1 149 ? -25.91699 -11.66720 -26.62027 1.000 72.51792 146 LEU A N 1
ATOM 687 C CA . LEU A 1 149 ? -25.24485 -12.58481 -27.52352 1.000 76.06235 146 LEU A CA 1
ATOM 688 C C . LEU A 1 149 ? -23.79906 -12.75172 -27.07433 1.000 77.61751 146 LEU A C 1
ATOM 689 O O . LEU A 1 149 ? -22.99117 -11.82711 -27.21860 1.000 77.99441 146 LEU A O 1
ATOM 694 N N . TYR A 1 150 ? -23.48092 -13.92253 -26.52224 1.000 75.99267 147 TYR A N 1
ATOM 695 C CA . TYR A 1 150 ? -22.12113 -14.31261 -26.18866 1.000 71.90621 147 TYR A CA 1
ATOM 696 C C . TYR A 1 150 ? -21.51922 -15.01551 -27.38728 1.000 73.13576 147 TYR A C 1
ATOM 697 O O . TYR A 1 150 ? -22.15857 -15.87670 -27.98204 1.000 81.99328 147 TYR A O 1
ATOM 706 N N . VAL A 1 151 ? -20.30528 -14.63983 -27.75220 1.000 77.06827 148 VAL A N 1
ATOM 707 C CA . VAL A 1 151 ? -19.52333 -15.30619 -28.79230 1.000 77.48173 148 VAL A CA 1
ATOM 708 C C . VAL A 1 151 ? -18.24454 -15.77444 -28.12458 1.000 78.68430 148 VAL A C 1
ATOM 709 O O . VAL A 1 151 ? -17.45616 -14.94926 -27.66013 1.000 83.72334 148 VAL A O 1
ATOM 713 N N . LYS A 1 152 ? -18.03818 -17.08002 -28.05616 1.000 79.52195 149 LYS A N 1
ATOM 714 C CA . LYS A 1 152 ? -16.90604 -17.67730 -27.35754 1.000 85.56787 149 LYS A CA 1
ATOM 715 C C . LYS A 1 152 ? -15.89573 -18.18436 -28.38135 1.000 86.57457 149 LYS A C 1
ATOM 716 O O . LYS A 1 152 ? -16.16154 -19.17157 -29.08914 1.000 92.90476 149 LYS A O 1
ATOM 722 N N . LEU A 1 153 ? -14.74347 -17.50378 -28.44290 1.000 81.88256 150 LEU A N 1
ATOM 723 C CA . LEU A 1 153 ? -13.65496 -17.79764 -29.36776 1.000 90.23688 150 LEU A CA 1
ATOM 724 C C . LEU A 1 153 ? -12.51109 -18.50669 -28.65297 1.000 93.65096 150 LEU A C 1
ATOM 725 O O . LEU A 1 153 ? -12.10871 -18.09983 -27.56715 1.000 95.10462 150 LEU A O 1
ATOM 730 N N . LEU A 1 154 ? -11.95204 -19.53603 -29.28050 1.000 93.62553 151 LEU A N 1
ATOM 731 C CA . LEU A 1 154 ? -10.89402 -20.31921 -28.64880 1.000 91.48798 151 LEU A CA 1
ATOM 732 C C . LEU A 1 154 ? -9.52639 -19.70669 -28.91838 1.000 93.03139 151 LEU A C 1
ATOM 733 O O . LEU A 1 154 ? -9.25420 -19.23370 -30.02083 1.000 98.17630 151 LEU A O 1
ATOM 738 N N . LYS A 1 155 ? -8.65360 -19.73733 -27.91887 1.000 95.03884 152 LYS A N 1
ATOM 739 C CA . LYS A 1 155 ? -7.28061 -19.29483 -28.13639 1.000 93.80578 152 LYS A CA 1
ATOM 740 C C . LYS A 1 155 ? -6.49753 -20.34775 -28.92122 1.000 95.68130 152 LYS A C 1
ATOM 741 O O . LYS A 1 155 ? -6.54390 -21.54429 -28.60275 1.000 94.59306 152 LYS A O 1
ATOM 747 N N . VAL A 1 156 ? -5.77354 -19.90392 -29.95154 1.000 96.45497 153 VAL A N 1
ATOM 748 C CA . VAL A 1 156 ? -4.91020 -20.81436 -30.69542 1.000 98.39149 153 VAL A CA 1
ATOM 749 C C . VAL A 1 156 ? -3.79400 -21.27752 -29.77247 1.000 104.27110 153 VAL A C 1
ATOM 750 O O . VAL A 1 156 ? -3.11609 -20.46350 -29.13281 1.000 103.11250 153 VAL A O 1
ATOM 754 N N . SER A 1 157 ? -3.63099 -22.59340 -29.65566 1.000 109.08089 154 SER A N 1
ATOM 755 C CA . SER A 1 157 ? -2.83129 -23.14661 -28.57418 1.000 111.94261 154 SER A CA 1
ATOM 756 C C . SER A 1 157 ? -1.36106 -23.10626 -28.93010 1.000 115.52087 154 SER A C 1
ATOM 757 O O . SER A 1 157 ? -0.97549 -23.39605 -30.06340 1.000 113.61197 154 SER A O 1
ATOM 760 N N . ASN A 1 158 ? -0.54553 -22.73781 -27.94241 1.000 122.95198 155 ASN A N 1
ATOM 761 C CA . ASN A 1 158 ? 0.89875 -22.63972 -28.08325 1.000 127.12766 155 ASN A CA 1
ATOM 762 C C . ASN A 1 158 ? 1.63544 -23.83379 -27.48495 1.000 133.25292 155 ASN A C 1
ATOM 763 O O . ASN A 1 158 ? 2.85410 -23.94740 -27.67013 1.000 153.14000 155 ASN A O 1
ATOM 768 N N . SER A 1 159 ? 0.93276 -24.71969 -26.78347 1.000 126.01305 156 SER A N 1
ATOM 769 C CA . SER A 1 159 ? 1.53735 -25.86413 -26.11998 1.000 123.23669 156 SER A CA 1
ATOM 770 C C . SER A 1 159 ? 1.13524 -27.16318 -26.81107 1.000 121.77231 156 SER A C 1
ATOM 771 O O . SER A 1 159 ? -0.02178 -27.33679 -27.20808 1.000 123.45747 156 SER A O 1
ATOM 774 N N . ASN A 1 160 ? 2.09809 -28.07494 -26.96320 1.000 116.01326 157 ASN A N 1
ATOM 775 C CA . ASN A 1 160 ? 1.75556 -29.40712 -27.42631 1.000 107.79564 157 ASN A CA 1
ATOM 776 C C . ASN A 1 160 ? 1.10523 -30.24339 -26.33749 1.000 110.80659 157 ASN A C 1
ATOM 777 O O . ASN A 1 160 ? 0.52052 -31.28197 -26.64642 1.000 111.60406 157 ASN A O 1
ATOM 782 N N . TRP A 1 161 ? 1.19637 -29.83840 -25.07727 1.000 112.87208 158 TRP A N 1
ATOM 783 C CA . TRP A 1 161 ? 0.70632 -30.67953 -23.99683 1.000 110.32744 158 TRP A CA 1
ATOM 784 C C . TRP A 1 161 ? -0.77935 -30.46777 -23.79565 1.000 105.48962 158 TRP A C 1
ATOM 785 O O . TRP A 1 161 ? -1.27596 -29.34559 -23.90017 1.000 109.92106 158 TRP A O 1
ATOM 796 N N . VAL A 1 162 ? -1.48613 -31.55984 -23.51711 1.000 101.44172 159 VAL A N 1
ATOM 797 C CA . VAL A 1 162 ? -2.94293 -31.58165 -23.44754 1.000 97.95295 159 VAL A CA 1
ATOM 798 C C . VAL A 1 162 ? -3.34074 -32.01954 -22.05379 1.000 98.77445 159 VAL A C 1
ATOM 799 O O . VAL A 1 162 ? -2.93764 -33.09489 -21.59662 1.000 100.44482 159 VAL A O 1
ATOM 803 N N . ASN A 1 163 ? -4.13414 -31.19750 -21.38146 1.000 106.13230 160 ASN A N 1
ATOM 804 C CA . ASN A 1 163 ? -4.62755 -31.56876 -20.06520 1.000 108.30282 160 ASN A CA 1
ATOM 805 C C . ASN A 1 163 ? -5.65514 -32.68979 -20.17451 1.000 107.93720 160 ASN A C 1
ATOM 806 O O . ASN A 1 163 ? -6.48434 -32.71141 -21.08847 1.000 108.92613 160 ASN A O 1
ATOM 811 N N . VAL A 1 164 ? -5.60292 -33.62013 -19.22814 1.000 107.14161 161 VAL A N 1
ATOM 812 C CA . VAL A 1 164 ? -6.44292 -34.81082 -19.23205 1.000 105.40691 161 VAL A CA 1
ATOM 813 C C . VAL A 1 164 ? -7.45509 -34.65585 -18.11077 1.000 107.82020 161 VAL A C 1
ATOM 814 O O . VAL A 1 164 ? -7.08031 -34.57333 -16.93964 1.000 113.19652 161 VAL A O 1
ATOM 818 N N . GLU A 1 165 ? -8.73796 -34.61460 -18.46499 1.000 109.59201 162 GLU A N 1
ATOM 819 C CA . GLU A 1 165 ? -9.73508 -34.07058 -17.55004 1.000 116.46039 162 GLU A CA 1
ATOM 820 C C . GLU A 1 165 ? -10.06735 -35.01365 -16.40247 1.000 126.08976 162 GLU A C 1
ATOM 821 O O . GLU A 1 165 ? -10.52918 -34.53954 -15.35825 1.000 155.75000 162 GLU A O 1
ATOM 823 N N . ILE A 1 166 ? -9.86324 -36.31917 -16.56930 1.000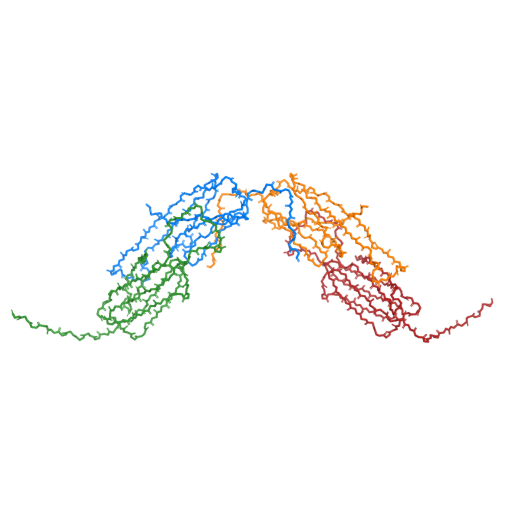 118.86824 163 ILE A N 1
ATOM 824 C CA . ILE A 1 166 ? -10.03358 -37.29602 -15.47932 1.000 124.60288 163 ILE A CA 1
ATOM 825 C C . ILE A 1 166 ? -11.41723 -37.19144 -14.80733 1.000 123.13345 163 ILE A C 1
ATOM 826 O O . ILE A 1 166 ? -11.80812 -38.03630 -13.99584 1.000 120.26576 163 ILE A O 1
ATOM 831 N N . THR B 1 63 ? 7.41449 -52.09487 -23.83397 1.000 129.48116 60 THR B N 1
ATOM 832 C CA . THR B 1 63 ? 6.64129 -50.93988 -24.29811 1.000 131.15784 60 THR B CA 1
ATOM 833 C C . THR B 1 63 ? 5.41155 -51.36170 -25.12105 1.000 127.08000 60 THR B C 1
ATOM 834 O O . THR B 1 63 ? 5.39865 -51.22821 -26.35829 1.000 122.84467 60 THR B O 1
ATOM 838 N N . TRP B 1 64 ? 4.38635 -51.86337 -24.42591 1.000 120.04649 61 TRP B N 1
ATOM 839 C CA . TRP B 1 64 ? 3.13392 -52.25435 -25.06341 1.000 114.63633 61 TRP B CA 1
ATOM 840 C C . TRP B 1 64 ? 2.37469 -51.03174 -25.56321 1.000 111.99078 61 TRP B C 1
ATOM 841 O O . TRP B 1 64 ? 2.64481 -49.89273 -25.17133 1.000 112.26637 61 TRP B O 1
ATOM 852 N N . GLU B 1 65 ? 1.40505 -51.27601 -26.43923 1.000 108.11969 62 GLU B N 1
ATOM 853 C CA . GLU B 1 65 ? 0.60468 -50.15555 -26.88984 1.000 104.15557 62 GLU B CA 1
ATOM 854 C C . GLU B 1 65 ? -0.87836 -50.48748 -26.79303 1.000 103.82291 62 GLU B C 1
ATOM 855 O O . GLU B 1 65 ? -1.29552 -51.61683 -27.08953 1.000 105.50832 62 GLU B O 1
ATOM 861 N N . PRO B 1 66 ? -1.69009 -49.53470 -26.34710 1.000 97.46483 63 PRO B N 1
ATOM 862 C CA . PRO B 1 66 ? -3.09973 -49.80393 -26.13105 1.000 93.37781 63 PRO B CA 1
ATOM 863 C C . PRO B 1 66 ? -3.87112 -49.70947 -27.43257 1.000 93.55079 63 PRO B C 1
ATOM 864 O O . PRO B 1 66 ? -3.52712 -48.90681 -28.31218 1.000 95.88649 63 PRO B O 1
ATOM 868 N N . PRO B 1 67 ? -4.93002 -50.49246 -27.59139 1.000 89.22038 64 PRO B N 1
ATOM 869 C CA . PRO B 1 67 ? -5.70226 -50.42136 -28.82734 1.000 90.93949 64 PRO B CA 1
ATOM 870 C C . PRO B 1 67 ? -6.48843 -49.12372 -28.85275 1.000 93.78971 64 PRO B C 1
ATOM 871 O O . PRO B 1 67 ? -6.81754 -48.55886 -27.80754 1.000 94.27025 64 PRO B O 1
ATOM 875 N N . CYS B 1 68 ? -6.78606 -48.63455 -30.05530 1.000 92.72954 65 CYS B N 1
ATOM 876 C CA . CYS B 1 68 ? -7.39161 -47.31574 -30.17333 1.000 91.33280 65 CYS B CA 1
ATOM 877 C C . CYS B 1 68 ? -8.43049 -47.31022 -31.28005 1.000 89.81575 65 CYS B C 1
ATOM 878 O O . CYS B 1 68 ? -8.62853 -48.29828 -31.98767 1.000 92.91251 65 CYS B O 1
ATOM 881 N N . GLU B 1 69 ? -9.06311 -46.15664 -31.45398 1.000 88.78039 66 GLU B N 1
ATOM 882 C CA . GLU B 1 69 ? -10.22058 -46.03673 -32.31958 1.000 91.74783 66 GLU B CA 1
ATOM 883 C C . GLU B 1 69 ? -10.42750 -44.57802 -32.67576 1.000 90.36431 66 GLU B C 1
ATOM 884 O O . GLU B 1 69 ? -10.25904 -43.70891 -31.82893 1.000 87.58211 66 GLU B O 1
ATOM 890 N N . LEU B 1 70 ? -10.79060 -44.31375 -33.92712 1.000 91.55876 67 LEU B N 1
ATOM 891 C CA . LEU B 1 70 ? -11.08886 -42.96248 -34.37770 1.000 86.52345 67 LEU B CA 1
ATOM 892 C C . LEU B 1 70 ? -12.50659 -42.94316 -34.91518 1.000 88.37540 67 LEU B C 1
ATOM 893 O O . LEU B 1 70 ? -12.84609 -43.72832 -35.80394 1.000 89.09597 67 LEU B O 1
ATOM 898 N N . LEU B 1 71 ? -13.32209 -42.04975 -34.36361 1.000 90.22717 68 LEU B N 1
ATOM 899 C CA . LEU B 1 71 ? -14.71364 -41.86602 -34.73363 1.000 91.11324 68 LEU B CA 1
ATOM 900 C C . LEU B 1 71 ? -14.89406 -40.47943 -35.32829 1.000 91.41758 68 LEU B C 1
ATOM 901 O O . LEU B 1 71 ? -14.41816 -39.49436 -34.76514 1.000 88.61948 68 LEU B O 1
ATOM 906 N N . ASP B 1 72 ? -15.57603 -40.41054 -36.46468 1.000 97.80862 69 ASP B N 1
ATOM 907 C CA . ASP B 1 72 ? -16.01290 -39.14907 -37.05563 1.000 98.08051 69 ASP B CA 1
ATOM 908 C C . ASP B 1 72 ? -17.41243 -38.83479 -36.53395 1.000 99.71455 69 ASP B C 1
ATOM 909 O O . ASP B 1 72 ? -18.39736 -39.41729 -36.98872 1.000 104.48534 69 ASP B O 1
ATOM 914 N N . CYS B 1 73 ? -17.50511 -37.89708 -35.59088 1.000 96.39264 70 CYS B N 1
ATOM 915 C CA . CYS B 1 73 ? -18.77861 -37.42754 -35.06150 1.000 98.79201 70 CYS B CA 1
ATOM 916 C C . CYS B 1 73 ? -19.23788 -36.13732 -35.72413 1.000 102.88564 70 CYS B C 1
ATOM 917 O O . CYS B 1 73 ? -19.83134 -35.27733 -35.05832 1.000 103.95662 70 CYS B O 1
ATOM 920 N N . GLY B 1 74 ? -18.94435 -35.96393 -37.01077 1.000 100.25627 71 GLY B N 1
ATOM 921 C CA . GLY B 1 74 ? -19.40603 -34.78392 -37.70806 1.000 98.97028 71 GLY B CA 1
ATOM 922 C C . GLY B 1 74 ? -18.66823 -33.51256 -37.34334 1.000 99.33954 71 GLY B C 1
ATOM 923 O O . GLY B 1 74 ? -17.79290 -33.07916 -38.09562 1.000 100.65198 71 GLY B O 1
ATOM 924 N N . THR B 1 75 ? -19.00699 -32.88408 -36.21647 1.000 94.31704 72 THR B N 1
ATOM 925 C CA . THR B 1 75 ? -18.35077 -31.62295 -35.89901 1.000 97.85222 72 THR B CA 1
ATOM 926 C C . THR B 1 75 ? -16.98769 -31.82073 -35.25584 1.000 100.78248 72 THR B C 1
ATOM 927 O O . THR B 1 75 ? -16.22431 -30.85497 -35.14489 1.000 102.35570 72 THR B O 1
ATOM 931 N N . ASN B 1 76 ? -16.66771 -33.03969 -34.82831 1.000 99.11370 73 ASN B N 1
ATOM 932 C CA . ASN B 1 76 ? -15.41298 -33.32428 -34.14688 1.000 95.52706 73 ASN B CA 1
ATOM 933 C C . ASN B 1 76 ? -15.00572 -34.75717 -34.45684 1.000 94.47100 73 ASN B C 1
ATOM 934 O O . ASN B 1 76 ? -15.80357 -35.56195 -34.93783 1.000 96.40511 73 ASN B O 1
ATOM 939 N N . TYR B 1 77 ? -13.75492 -35.07213 -34.16604 1.000 88.69736 74 TYR B N 1
ATOM 940 C CA . TYR B 1 77 ? -13.29631 -36.44526 -34.11147 1.000 86.51547 74 TYR B CA 1
ATOM 941 C C . TYR B 1 77 ? -13.21905 -36.89318 -32.65714 1.000 90.76914 74 TYR B C 1
ATOM 942 O O . TYR B 1 77 ? -13.02181 -36.07467 -31.74991 1.000 91.88872 74 TYR B O 1
ATOM 951 N N . LEU B 1 78 ? -13.39165 -38.20445 -32.44531 1.000 89.65895 75 LEU B N 1
ATOM 952 C CA . LEU B 1 78 ? -13.19540 -38.85819 -31.15325 1.000 85.85175 75 LEU B CA 1
ATOM 953 C C . LEU B 1 78 ? -12.11604 -39.91877 -31.30869 1.000 83.21961 75 LEU B C 1
ATOM 954 O O . LEU B 1 78 ? -12.33917 -40.95388 -31.93183 1.000 84.63171 75 LEU B O 1
ATOM 959 N N . LEU B 1 79 ? -10.95878 -39.66566 -30.74211 1.000 80.11843 76 LEU B N 1
ATOM 960 C CA . LEU B 1 79 ? -9.90700 -40.65010 -30.61659 1.000 81.11245 76 LEU B CA 1
ATOM 961 C C . LEU B 1 79 ? -10.11021 -41.37949 -29.29472 1.000 86.83526 76 LEU B C 1
ATOM 962 O O . LEU B 1 79 ? -10.37386 -40.74249 -28.27702 1.000 92.04304 76 LEU B O 1
ATOM 967 N N . LYS B 1 80 ? -10.01086 -42.70242 -29.29596 1.000 84.53106 77 LYS B N 1
ATOM 968 C CA . LYS B 1 80 ? -10.25203 -43.49193 -28.09391 1.000 86.22013 77 LYS B CA 1
ATOM 969 C C . LYS B 1 80 ? -9.09159 -44.45211 -27.88301 1.000 88.75101 77 LYS B C 1
ATOM 970 O O . LYS B 1 80 ? -8.78285 -45.25841 -28.76396 1.000 89.34821 77 LYS B O 1
ATOM 976 N N . PHE B 1 81 ? -8.47196 -44.38840 -26.71259 1.000 86.22846 78 PHE B N 1
ATOM 977 C CA . PHE B 1 81 ? -7.43892 -45.33325 -26.31304 1.000 83.31966 78 PHE B CA 1
ATOM 978 C C . PHE B 1 81 ? -7.96486 -46.19171 -25.17037 1.000 86.09259 78 PHE B C 1
ATOM 979 O O . PHE B 1 81 ? -8.35615 -45.66710 -24.12652 1.000 91.30936 78 PHE B O 1
ATOM 987 N N . GLU B 1 82 ? -7.95571 -47.50280 -25.35717 1.000 88.79616 79 GLU B N 1
ATOM 988 C CA . GLU B 1 82 ? -8.41619 -48.44845 -24.34398 1.000 89.42071 79 GLU B CA 1
ATOM 989 C C . GLU B 1 82 ? -7.29056 -48.69854 -23.33744 1.000 89.26038 79 GLU B C 1
ATOM 990 O O . GLU B 1 82 ? -6.30057 -49.36096 -23.66231 1.000 92.90552 79 GLU B O 1
ATOM 996 N N . VAL B 1 83 ? -7.42106 -48.18958 -22.11634 1.000 84.04528 80 VAL B N 1
ATOM 997 C CA . VAL B 1 83 ? -6.31141 -48.29060 -21.16853 1.000 88.14801 80 VAL B CA 1
ATOM 998 C C . VAL B 1 83 ? -6.78396 -48.61719 -19.75417 1.000 94.66869 80 VAL B C 1
ATOM 999 O O . VAL B 1 83 ? -6.71855 -47.74866 -18.86714 1.000 97.29417 80 VAL B O 1
ATOM 1003 N N . PRO B 1 84 ? -7.20418 -49.85288 -19.46953 1.000 93.32671 81 PRO B N 1
ATOM 1004 C CA . PRO B 1 84 ? -7.87876 -50.12615 -18.19424 1.000 98.68018 81 PRO B CA 1
ATOM 1005 C C . PRO B 1 84 ? -6.86793 -50.22774 -17.06138 1.000 102.37291 81 PRO B C 1
ATOM 1006 O O . PRO B 1 84 ? -5.92874 -51.02399 -17.12242 1.000 103.69668 81 PRO B O 1
ATOM 1010 N N . GLY B 1 85 ? -7.05735 -49.41120 -16.03030 1.000 104.06281 82 GLY B N 1
ATOM 1011 C CA . GLY B 1 85 ? -6.21678 -49.50485 -14.84792 1.000 109.49631 82 GLY B CA 1
ATOM 1012 C C . GLY B 1 85 ? -4.76944 -49.08859 -15.02315 1.000 106.40321 82 GLY B C 1
ATOM 1013 O O . GLY B 1 85 ? -3.87257 -49.69964 -14.42769 1.000 102.30102 82 GLY B O 1
ATOM 1014 N N . ILE B 1 86 ? -4.51095 -48.06627 -15.82609 1.000 106.15908 83 ILE B N 1
ATOM 1015 C CA . ILE B 1 86 ? -3.16729 -47.51262 -15.85011 1.000 107.99680 83 ILE B CA 1
ATOM 1016 C C . ILE B 1 86 ? -3.04170 -46.60723 -14.63633 1.000 110.20768 83 ILE B C 1
ATOM 1017 O O . ILE B 1 86 ? -4.04078 -46.29785 -13.97740 1.000 110.09743 83 ILE B O 1
ATOM 1022 N N . ASP B 1 87 ? -1.81314 -46.21276 -14.31494 1.000 110.66536 84 ASP B N 1
ATOM 1023 C CA . ASP B 1 87 ? -1.58164 -45.14426 -13.35905 1.000 110.42363 84 ASP B CA 1
ATOM 1024 C C . ASP B 1 87 ? -2.18112 -43.87141 -13.93075 1.000 114.98846 84 ASP B C 1
ATOM 1025 O O . ASP B 1 87 ? -1.75689 -43.41820 -14.99615 1.000 118.67055 84 ASP B O 1
ATOM 1030 N N . LYS B 1 88 ? -3.20276 -43.31252 -13.27111 1.000 116.26896 85 LYS B N 1
ATOM 1031 C CA . LYS B 1 88 ? -3.79883 -42.09214 -13.81426 1.000 112.94591 85 LYS B CA 1
ATOM 1032 C C . LYS B 1 88 ? -2.78964 -40.94460 -13.79512 1.000 119.06464 85 LYS B C 1
ATOM 1033 O O . LYS B 1 88 ? -2.60695 -40.25620 -14.80494 1.000 125.92000 85 LYS B O 1
ATOM 1035 N N . LYS B 1 89 ? -2.08937 -40.75063 -12.67920 1.000 118.88758 86 LYS B N 1
ATOM 1036 C CA . LYS B 1 89 ? -0.86381 -39.96678 -12.71997 1.000 119.96963 86 LYS B CA 1
ATOM 1037 C C . LYS B 1 89 ? 0.09353 -40.56709 -13.74821 1.000 122.21317 86 LYS B C 1
ATOM 1038 O O . LYS B 1 89 ? -0.04454 -41.71910 -14.16405 1.000 121.37129 86 LYS B O 1
ATOM 1040 N N . SER B 1 90 ? 1.08302 -39.78277 -14.15915 1.000 123.46297 87 SER B N 1
ATOM 1041 C CA . SER B 1 90 ? 2.02405 -40.23581 -15.18569 1.000 129.01971 87 SER B CA 1
ATOM 1042 C C . SER B 1 90 ? 1.26733 -40.84038 -16.37810 1.000 122.59820 87 SER B C 1
ATOM 1043 O O . SER B 1 90 ? 1.29017 -42.04679 -16.64053 1.000 116.41720 87 SER B O 1
ATOM 1045 N N . LEU B 1 91 ? 0.54079 -39.94015 -17.04565 1.000 121.77056 88 LEU B N 1
ATOM 1046 C CA . LEU B 1 91 ? -0.27267 -40.22093 -18.23003 1.000 116.63648 88 LEU B CA 1
ATOM 1047 C C . LEU B 1 91 ? -0.21755 -38.95450 -19.06901 1.000 116.29960 88 LEU B C 1
ATOM 1048 O O . LEU B 1 91 ? -0.73673 -37.91933 -18.64859 1.000 121.23398 88 LEU B O 1
ATOM 1053 N N . SER B 1 92 ? 0.38723 -39.03049 -20.24754 1.000 113.12185 89 SER B N 1
ATOM 1054 C CA . SER B 1 92 ? 0.89287 -37.84073 -20.92266 1.000 108.40969 89 SER B CA 1
ATOM 1055 C C . SER B 1 92 ? 0.37266 -37.78641 -22.34948 1.000 107.08163 89 SER B C 1
ATOM 1056 O O . SER B 1 92 ? 0.75894 -38.61295 -23.18428 1.000 108.18317 89 SER B O 1
ATOM 1059 N N . LEU B 1 93 ? -0.47071 -36.79531 -22.63213 1.000 105.16239 90 LEU B N 1
ATOM 1060 C CA . LEU B 1 93 ? -1.02307 -36.57332 -23.96055 1.000 98.42699 90 LEU B CA 1
ATOM 1061 C C . LEU B 1 93 ? -0.32071 -35.39928 -24.62776 1.000 98.74630 90 LEU B C 1
ATOM 1062 O O . LEU B 1 93 ? 0.01354 -34.41439 -23.96850 1.000 108.04875 90 LEU B O 1
ATOM 1067 N N . GLN B 1 94 ? -0.09000 -35.50250 -25.93172 1.000 95.93723 91 GLN B N 1
ATOM 1068 C CA . GLN B 1 94 ? 0.51936 -34.41156 -26.68138 1.000 98.10000 91 GLN B CA 1
ATOM 1069 C C . GLN B 1 94 ? -0.10294 -34.31574 -28.06777 1.000 97.70523 91 GLN B C 1
ATOM 1070 O O . GLN B 1 94 ? -0.56903 -35.31434 -28.62576 1.000 98.02768 91 GLN B O 1
ATOM 1076 N N . TYR B 1 95 ? -0.08883 -33.11051 -28.63372 1.000 91.17666 92 TYR B N 1
ATOM 1077 C CA . TYR B 1 95 ? -0.59169 -32.89592 -29.97983 1.000 86.87633 92 TYR B CA 1
ATOM 1078 C C . TYR B 1 95 ? 0.39331 -32.00024 -30.70635 1.000 88.30571 92 TYR B C 1
ATOM 1079 O O . TYR B 1 95 ? 0.85011 -31.00524 -30.13926 1.000 90.77160 92 TYR B O 1
ATOM 1088 N N . SER B 1 96 ? 0.73620 -32.36287 -31.94285 1.000 83.92806 93 SER B N 1
ATOM 1089 C CA . SER B 1 96 ? 1.51090 -31.46591 -32.79245 1.000 87.68669 93 SER B CA 1
ATOM 1090 C C . SER B 1 96 ? 1.45697 -31.95777 -34.22780 1.000 89.88880 93 SER B C 1
ATOM 1091 O O . SER B 1 96 ? 1.69106 -33.14137 -34.48324 1.000 92.79121 93 SER B O 1
ATOM 1094 N N . ASN B 1 97 ? 1.15453 -31.05098 -35.15090 1.000 92.31593 94 ASN B N 1
ATOM 1095 C CA . ASN B 1 97 ? 1.10498 -31.32645 -36.59041 1.000 92.21330 94 ASN B CA 1
ATOM 1096 C C . ASN B 1 97 ? 0.41998 -32.64746 -36.91215 1.000 88.15844 94 ASN B C 1
ATOM 1097 O O . ASN B 1 97 ? 1.02349 -33.56581 -37.46265 1.000 87.93573 94 ASN B O 1
ATOM 1102 N N . ASN B 1 98 ? -0.85931 -32.72957 -36.55223 1.000 85.96003 95 ASN B N 1
ATOM 1103 C CA . ASN B 1 98 ? -1.70615 -33.87836 -36.86147 1.000 86.22462 95 ASN B CA 1
ATOM 1104 C C . ASN B 1 98 ? -1.19463 -35.18387 -36.24682 1.000 87.78288 95 ASN B C 1
ATOM 1105 O O . ASN B 1 98 ? -1.49977 -36.27362 -36.74302 1.000 83.70130 95 ASN B O 1
ATOM 1110 N N . TRP B 1 99 ? -0.43008 -35.10248 -35.15843 1.000 90.77289 96 TRP B N 1
ATOM 1111 C CA . TRP B 1 99 ? 0.04238 -36.27262 -34.42685 1.000 84.94523 96 TRP B CA 1
ATOM 1112 C C . TRP B 1 99 ? -0.41961 -36.17051 -32.98370 1.000 88.43087 96 TRP B C 1
ATOM 1113 O O . TRP B 1 99 ? -0.20673 -35.13679 -32.33594 1.000 92.83520 96 TRP B O 1
ATOM 1124 N N . VAL B 1 100 ? -1.06125 -37.22738 -32.49031 1.000 82.52531 97 VAL B N 1
ATOM 1125 C CA . VAL B 1 100 ? -1.43415 -37.35268 -31.08511 1.000 83.50614 97 VAL B CA 1
ATOM 1126 C C . VAL B 1 100 ? -0.49444 -38.37731 -30.47533 1.000 82.84531 97 VAL B C 1
ATOM 1127 O O . VAL B 1 100 ? -0.35435 -39.47945 -31.00312 1.000 85.13933 97 VAL B O 1
ATOM 1131 N N . ILE B 1 101 ? 0.16158 -38.02510 -29.38403 1.000 84.25965 98 ILE B N 1
ATOM 1132 C CA . ILE B 1 101 ? 1.10132 -38.93008 -28.73212 1.000 87.23064 98 ILE B CA 1
ATOM 1133 C C . ILE B 1 101 ? 0.58952 -39.17474 -27.32148 1.000 92.23636 98 ILE B C 1
ATOM 1134 O O . ILE B 1 101 ? 0.67560 -38.28503 -26.46199 1.000 98.18086 98 ILE B O 1
ATOM 1139 N N . VAL B 1 102 ? 0.05723 -40.36741 -27.06914 1.000 90.00776 99 VAL B N 1
ATOM 1140 C CA . VAL B 1 102 ? -0.29826 -40.75675 -25.70679 1.000 94.65446 99 VAL B CA 1
ATOM 1141 C C . VAL B 1 102 ? 0.82474 -41.61431 -25.13824 1.000 98.22279 99 VAL B C 1
ATOM 1142 O O . VAL B 1 102 ? 1.44085 -42.41085 -25.85532 1.000 99.91981 99 VAL B O 1
ATOM 1146 N N . SER B 1 103 ? 1.11517 -41.43616 -23.85537 1.000 98.51218 100 SER B N 1
ATOM 1147 C CA . SER B 1 103 ? 2.10214 -42.26425 -23.18897 1.000 98.58944 100 SER B CA 1
ATOM 1148 C C . SER B 1 103 ? 1.69579 -42.42029 -21.73673 1.000 106.85793 100 SER B C 1
ATOM 1149 O O . SER B 1 103 ? 0.82159 -41.71060 -21.23391 1.000 107.33621 100 SER B O 1
ATOM 1152 N N . GLY B 1 104 ? 2.33963 -43.35590 -21.05693 1.000 113.47104 101 GLY B N 1
ATOM 1153 C CA . GLY B 1 104 ? 2.09611 -43.50014 -19.63714 1.000 115.27499 101 GLY B CA 1
ATOM 1154 C C . GLY B 1 104 ? 2.58779 -44.83966 -19.13390 1.000 110.79986 101 GLY B C 1
ATOM 1155 O O . GLY B 1 104 ? 3.31875 -45.54917 -19.81809 1.000 107.28253 101 GLY B O 1
ATOM 1156 N N . ASN B 1 105 ? 2.14444 -45.17249 -17.92425 1.000 110.51614 102 ASN B N 1
ATOM 1157 C CA . ASN B 1 105 ? 2.62442 -46.36835 -17.25671 1.000 114.88265 102 ASN B CA 1
ATOM 1158 C C . ASN B 1 105 ? 1.48551 -47.10629 -16.56589 1.000 109.24919 102 ASN B C 1
ATOM 1159 O O . ASN B 1 105 ? 0.54619 -46.49533 -16.05721 1.000 110.02721 102 ASN B O 1
ATOM 1164 N N . LYS B 1 106 ? 1.59966 -48.43413 -16.54318 1.000 107.70613 103 LYS B N 1
ATOM 1165 C CA . LYS B 1 106 ? 0.68139 -49.33063 -15.84523 1.000 109.58950 103 LYS B CA 1
ATOM 1166 C C . LYS B 1 106 ? 1.49811 -50.23975 -14.92998 1.000 117.23504 103 LYS B C 1
ATOM 1167 O O . LYS B 1 106 ? 2.30129 -51.05159 -15.41242 1.000 113.19929 103 LYS B O 1
ATOM 1173 N N . ASN B 1 107 ? 1.28129 -50.11551 -13.61556 1.000 120.00168 104 ASN B N 1
ATOM 1174 C CA . ASN B 1 107 ? 2.07574 -50.80854 -12.60686 1.000 117.91719 104 ASN B CA 1
ATOM 1175 C C . ASN B 1 107 ? 1.45039 -52.14444 -12.23479 1.000 117.99249 104 ASN B C 1
ATOM 1176 O O . ASN B 1 107 ? 0.22715 -52.29336 -12.22381 1.000 117.96529 104 ASN B O 1
ATOM 1181 N N . MET B 1 108 ? 2.30780 -53.11343 -11.90954 1.000 117.77702 105 MET B N 1
ATOM 1182 C CA . MET B 1 108 ? 1.83143 -54.40774 -11.45870 1.000 112.72728 105 MET B CA 1
ATOM 1183 C C . MET B 1 108 ? 1.12747 -54.26342 -10.11581 1.000 121.83585 105 MET B C 1
ATOM 1184 O O . MET B 1 108 ? 1.41014 -53.33580 -9.35350 1.000 127.82023 105 MET B O 1
ATOM 1189 N N . PRO B 1 109 ? 0.19196 -55.15005 -9.80931 1.000 123.38588 106 PRO B N 1
ATOM 1190 C CA . PRO B 1 109 ? -0.47449 -55.05442 -8.49695 1.000 130.51252 106 PRO B CA 1
ATOM 1191 C C . PRO B 1 109 ? 0.33612 -55.74566 -7.40583 1.000 137.45147 106 PRO B C 1
ATOM 1192 O O . PRO B 1 109 ? -0.03730 -56.78862 -6.85680 1.000 139.35836 106 PRO B O 1
ATOM 1196 N N . ILE B 1 110 ? 1.49165 -55.15242 -7.08346 1.000 137.28634 107 ILE B N 1
ATOM 1197 C CA . ILE B 1 110 ? 2.34358 -55.68541 -6.02479 1.000 138.34808 107 ILE B CA 1
ATOM 1198 C C . ILE B 1 110 ? 1.59621 -55.71974 -4.70071 1.000 143.05254 107 ILE B C 1
ATOM 1199 O O . ILE B 1 110 ? 1.84843 -56.58857 -3.85543 1.000 144.41466 107 ILE B O 1
ATOM 1201 N N . ASP B 1 111 ? 0.65227 -54.79719 -4.51021 1.000 144.02307 108 ASP B N 1
ATOM 1202 C CA . ASP B 1 111 ? -0.11322 -54.66692 -3.27949 1.000 145.59495 108 ASP B CA 1
ATOM 1203 C C . ASP B 1 111 ? -1.39511 -55.48621 -3.27300 1.000 141.57735 108 ASP B C 1
ATOM 1204 O O . ASP B 1 111 ? -2.02591 -55.60272 -2.21690 1.000 144.68593 108 ASP B O 1
ATOM 1209 N N . GLU B 1 112 ? -1.80621 -56.04067 -4.41307 1.000 137.83115 109 GLU B N 1
ATOM 1210 C CA . GLU B 1 112 ? -3.07108 -56.76885 -4.46713 1.000 139.16446 109 GLU B CA 1
ATOM 1211 C C . GLU B 1 112 ? -2.91071 -58.26460 -4.21531 1.000 135.98987 109 GLU B C 1
ATOM 1212 O O . GLU B 1 112 ? -3.78399 -58.87530 -3.59105 1.000 133.92809 109 GLU B O 1
ATOM 1218 N N . GLY B 1 113 ? -1.82704 -58.86783 -4.68776 1.000 131.52154 110 GLY B N 1
ATOM 1219 C CA . GLY B 1 113 ? -1.64954 -60.30083 -4.53395 1.000 123.46903 110 GLY B CA 1
ATOM 1220 C C . GLY B 1 113 ? -0.37909 -60.75197 -5.21758 1.000 124.93891 110 GLY B C 1
ATOM 1221 O O . GLY B 1 113 ? 0.54349 -59.95976 -5.42087 1.000 133.36311 110 GLY B O 1
ATOM 1222 N N . ASP B 1 114 ? -0.33085 -62.03463 -5.57213 1.000 116.72143 111 ASP B N 1
ATOM 1223 C CA . ASP B 1 114 ? 0.76670 -62.58054 -6.36045 1.000 116.86729 111 ASP B CA 1
ATOM 1224 C C . ASP B 1 114 ? 0.20777 -63.35628 -7.54106 1.000 110.66207 111 ASP B C 1
ATOM 1225 O O . ASP B 1 114 ? -0.71843 -64.15645 -7.38442 1.000 106.02729 111 ASP B O 1
ATOM 1230 N N . PHE B 1 115 ? 0.77098 -63.10625 -8.71865 1.000 113.20287 112 PHE B N 1
ATOM 1231 C CA . PHE B 1 115 ? 0.27976 -63.72051 -9.94216 1.000 108.98721 112 PHE B CA 1
ATOM 1232 C C . PHE B 1 115 ? 0.20486 -65.22554 -9.79361 1.000 105.92919 112 PHE B C 1
ATOM 1233 O O . PHE B 1 115 ? 1.15686 -65.86732 -9.35077 1.000 114.25174 112 PHE B O 1
ATOM 1241 N N . CYS B 1 116 ? -0.95115 -65.77454 -10.12590 1.000 103.69199 113 CYS B N 1
ATOM 1242 C CA . CYS B 1 116 ? -1.07259 -67.17414 -10.48353 1.000 101.67829 113 CYS B CA 1
ATOM 1243 C C . CYS B 1 116 ? -0.99470 -67.34775 -11.98161 1.000 105.88161 113 CYS B C 1
ATOM 1244 O O . CYS B 1 116 ? -0.36194 -68.29066 -12.46238 1.000 114.30305 113 CYS B O 1
ATOM 1247 N N . PHE B 1 117 ? -1.63412 -66.45033 -12.72395 1.000 105.59521 114 PHE B N 1
ATOM 1248 C CA . PHE B 1 117 ? -1.32350 -66.25587 -14.13191 1.000 107.54808 114 PHE B CA 1
ATOM 1249 C C . PHE B 1 117 ? -1.90383 -64.90698 -14.53243 1.000 101.46196 114 PHE B C 1
ATOM 1250 O O . PHE B 1 117 ? -2.60537 -64.26617 -13.74937 1.000 100.29146 114 PHE B O 1
ATOM 1258 N N . THR B 1 118 ? -1.54066 -64.44262 -15.72629 1.000 98.49092 115 THR B N 1
ATOM 1259 C CA . THR B 1 118 ? -2.05502 -63.16391 -16.18929 1.000 96.21407 115 THR B CA 1
ATOM 1260 C C . THR B 1 118 ? -1.93061 -63.07102 -17.70272 1.000 98.05615 115 THR B C 1
ATOM 1261 O O . THR B 1 118 ? -0.95972 -63.55679 -18.28992 1.000 100.76251 115 THR B O 1
ATOM 1265 N N . GLU B 1 119 ? -2.94413 -62.47499 -18.32594 1.000 98.26712 116 GLU B N 1
ATOM 1266 C CA . GLU B 1 119 ? -2.91879 -62.13022 -19.73773 1.000 94.36691 116 GLU B CA 1
ATOM 1267 C C . GLU B 1 119 ? -2.84055 -60.63213 -19.94480 1.000 92.13075 116 GLU B C 1
ATOM 1268 O O . GLU B 1 119 ? -2.86421 -60.17550 -21.08989 1.000 96.58057 116 GLU B O 1
ATOM 1274 N N . ILE B 1 120 ? -2.72770 -59.86599 -18.87322 1.000 87.76318 117 ILE B N 1
ATOM 1275 C CA . ILE B 1 120 ? -2.74340 -58.41456 -18.93924 1.000 93.03658 117 ILE B CA 1
ATOM 1276 C C . ILE B 1 120 ? -1.33204 -57.90983 -19.20550 1.000 95.38200 117 ILE B C 1
ATOM 1277 O O . ILE B 1 120 ? -0.38493 -58.32237 -18.53239 1.000 100.64031 117 ILE B O 1
ATOM 1282 N N . LEU B 1 121 ? -1.18177 -57.02587 -20.19295 1.000 95.81807 118 LEU B N 1
ATOM 1283 C CA . LEU B 1 121 ? 0.10709 -56.39466 -20.44464 1.000 94.48402 118 LEU B CA 1
ATOM 1284 C C . LEU B 1 121 ? 0.34979 -55.30934 -19.41204 1.000 98.73494 118 LEU B C 1
ATOM 1285 O O . LEU B 1 121 ? -0.51281 -54.45566 -19.19095 1.000 101.73986 118 LEU B O 1
ATOM 1290 N N . TYR B 1 122 ? 1.51446 -55.34866 -18.77362 1.000 97.90093 119 TYR B N 1
ATOM 1291 C CA . TYR B 1 122 ? 1.92416 -54.33020 -17.81986 1.000 100.57936 119 TYR B CA 1
ATOM 1292 C C . TYR B 1 122 ? 3.11766 -53.56510 -18.36293 1.000 100.97462 119 TYR B C 1
ATOM 1293 O O . TYR B 1 122 ? 3.68543 -53.90677 -19.39946 1.000 100.27769 119 TYR B O 1
ATOM 1302 N N . GLY B 1 123 ? 3.49595 -52.52261 -17.64676 1.000 103.13459 120 GLY B N 1
ATOM 1303 C CA . GLY B 1 123 ? 4.65492 -51.74909 -18.00972 1.000 106.64544 120 GLY B CA 1
ATOM 1304 C C . GLY B 1 123 ? 4.28728 -50.40877 -18.60559 1.000 110.33045 120 GLY B C 1
ATOM 1305 O O . GLY B 1 123 ? 3.17363 -49.90865 -18.46060 1.000 114.04478 120 GLY B O 1
ATOM 1306 N N . GLN B 1 124 ? 5.25014 -49.82034 -19.29326 1.000 112.22017 121 GLN B N 1
ATOM 1307 C CA . GLN B 1 124 ? 5.08397 -48.48219 -19.82381 1.000 111.80423 121 GLN B CA 1
ATOM 1308 C C . GLN B 1 124 ? 4.60660 -48.57003 -21.26730 1.000 112.08583 121 GLN B C 1
ATOM 1309 O O . GLN B 1 124 ? 5.12387 -49.36699 -22.05515 1.000 112.88784 121 GLN B O 1
ATOM 1315 N N . PHE B 1 125 ? 3.59806 -47.77262 -21.59870 1.000 112.11858 122 PHE B N 1
ATOM 1316 C CA . PHE B 1 125 ? 2.97615 -47.78817 -22.91285 1.000 109.99728 122 PHE B CA 1
ATOM 1317 C C . PHE B 1 125 ? 3.15745 -46.44583 -23.60601 1.000 108.20000 122 PHE B C 1
ATOM 1318 O O . PHE B 1 125 ? 3.40857 -45.40812 -22.97001 1.000 109.66605 122 PHE B O 1
ATOM 1326 N N . ARG B 1 126 ? 2.96952 -46.48281 -24.92272 1.000 100.79008 123 ARG B N 1
ATOM 1327 C CA . ARG B 1 126 ? 3.11806 -45.30885 -25.76084 1.000 95.94128 123 ARG B CA 1
ATOM 1328 C C . ARG B 1 126 ? 2.45249 -45.60574 -27.09073 1.000 94.60726 123 ARG B C 1
ATOM 1329 O O . ARG B 1 126 ? 2.49764 -46.74298 -27.55672 1.000 102.22358 123 ARG B O 1
ATOM 1337 N N . ARG B 1 127 ? 1.83491 -44.59156 -27.69248 1.000 88.78279 124 ARG B N 1
ATOM 1338 C CA . ARG B 1 127 ? 1.13660 -44.76602 -28.95917 1.000 85.51904 124 ARG B CA 1
ATOM 1339 C C . ARG B 1 127 ? 1.09824 -43.43203 -29.69580 1.000 89.54569 124 ARG B C 1
ATOM 1340 O O . ARG B 1 127 ? 0.78426 -42.40018 -29.08892 1.000 93.41569 124 ARG B O 1
ATOM 1348 N N . GLU B 1 128 ? 1.43056 -43.44743 -30.99039 1.000 86.28136 125 GLU B N 1
ATOM 1349 C CA . GLU B 1 128 ? 1.49730 -42.24304 -31.81670 1.000 84.91955 125 GLU B CA 1
ATOM 1350 C C . GLU B 1 128 ? 0.50565 -42.36044 -32.96031 1.000 85.97954 125 GLU B C 1
ATOM 1351 O O . GLU B 1 128 ? 0.63620 -43.24258 -33.80740 1.000 95.77705 125 GLU B O 1
ATOM 1357 N N . VAL B 1 129 ? -0.46098 -41.46260 -33.01390 1.000 81.85928 126 VAL B N 1
ATOM 1358 C CA . VAL B 1 129 ? -1.57194 -41.59509 -33.93931 1.000 81.91585 126 VAL B CA 1
ATOM 1359 C C . VAL B 1 129 ? -1.62479 -40.37721 -34.85262 1.000 85.32598 126 VAL B C 1
ATOM 1360 O O . VAL B 1 129 ? -1.75691 -39.24185 -34.37697 1.000 81.50121 126 VAL B O 1
ATOM 1364 N N . PRO B 1 130 ? -1.51540 -40.56611 -36.16283 1.000 83.45589 127 PRO B N 1
ATOM 1365 C CA . PRO B 1 130 ? -1.83104 -39.48485 -37.09864 1.000 83.29080 127 PRO B CA 1
ATOM 1366 C C . PRO B 1 130 ? -3.32579 -39.24433 -37.12771 1.000 89.08336 127 PRO B C 1
ATOM 1367 O O . PRO B 1 130 ? -4.12308 -40.18823 -37.11351 1.000 91.03337 127 PRO B O 1
ATOM 1371 N N . VAL B 1 131 ? -3.70510 -37.97367 -37.18286 1.000 84.80917 128 VAL B N 1
ATOM 1372 C CA . VAL B 1 131 ? -5.11485 -37.63558 -37.26955 1.000 77.98344 128 VAL B CA 1
ATOM 1373 C C . VAL B 1 131 ? -5.37947 -37.06698 -38.66002 1.000 83.53354 128 VAL B C 1
ATOM 1374 O O . VAL B 1 131 ? -4.43063 -36.76488 -39.40196 1.000 81.24076 128 VAL B O 1
ATOM 1378 N N . PRO B 1 132 ? -6.64307 -36.94281 -39.06254 1.000 82.55116 129 PRO B N 1
ATOM 1379 C CA . PRO B 1 132 ? -6.96526 -36.44971 -40.40590 1.000 78.93783 129 PRO B CA 1
ATOM 1380 C C . PRO B 1 132 ? -6.46856 -35.04036 -40.70561 1.000 80.94757 129 PRO B C 1
ATOM 1381 O O . PRO B 1 132 ? -6.19047 -34.23162 -39.81384 1.000 82.06073 129 PRO B O 1
ATOM 1385 N N . VAL B 1 133 ? -6.37383 -34.75961 -42.01523 1.000 81.91121 130 VAL B N 1
ATOM 1386 C CA . VAL B 1 133 ? -6.04517 -33.42325 -42.51882 1.000 81.64876 130 VAL B CA 1
ATOM 1387 C C . VAL B 1 133 ? -7.09131 -32.42308 -42.05998 1.000 84.55767 130 VAL B C 1
ATOM 1388 O O . VAL B 1 133 ? -6.79097 -31.24433 -41.81877 1.000 81.68660 130 VAL B O 1
ATOM 1392 N N . ASP B 1 134 ? -8.32827 -32.91184 -41.91378 1.000 87.86769 131 ASP B N 1
ATOM 1393 C CA . ASP B 1 134 ? -9.54218 -32.21715 -41.51602 1.000 80.08049 131 ASP B CA 1
ATOM 1394 C C . ASP B 1 134 ? -9.48551 -31.63794 -40.11269 1.000 85.91251 131 ASP B C 1
ATOM 1395 O O . ASP B 1 134 ? -10.23855 -30.71247 -39.81392 1.000 86.78349 131 ASP B O 1
ATOM 1400 N N . ALA B 1 135 ? -8.63260 -32.17680 -39.23977 1.000 94.08838 132 ALA B N 1
ATOM 1401 C CA . ALA B 1 135 ? -8.68527 -31.89438 -37.80896 1.000 90.74118 132 ALA B CA 1
ATOM 1402 C C . ALA B 1 135 ? -7.90940 -30.64380 -37.45233 1.000 91.92917 132 ALA B C 1
ATOM 1403 O O . ALA B 1 135 ? -6.86718 -30.33663 -38.03764 1.000 97.85060 132 ALA B O 1
ATOM 1405 N N . SER B 1 136 ? -8.41154 -29.95125 -36.44591 1.000 93.71039 133 SER B N 1
ATOM 1406 C CA . SER B 1 136 ? -7.89177 -28.66265 -36.03008 1.000 98.47001 133 SER B CA 1
ATOM 1407 C C . SER B 1 136 ? -6.81829 -28.84939 -34.97206 1.000 93.43668 133 SER B C 1
ATOM 1408 O O . SER B 1 136 ? -6.83498 -29.81759 -34.21626 1.000 95.15312 133 SER B O 1
ATOM 1411 N N . LYS B 1 137 ? -5.88064 -27.91851 -34.91579 1.000 93.82012 134 LYS B N 1
ATOM 1412 C CA . LYS B 1 137 ? -4.89409 -27.97971 -33.85125 1.000 101.73456 134 LYS B CA 1
ATOM 1413 C C . LYS B 1 137 ? -5.32425 -27.22346 -32.59986 1.000 102.14303 134 LYS B C 1
ATOM 1414 O O . LYS B 1 137 ? -4.51338 -27.05042 -31.68467 1.000 104.24987 134 LYS B O 1
ATOM 1420 N N . ASP B 1 138 ? -6.58419 -26.81279 -32.51876 1.000 101.67935 135 ASP B N 1
ATOM 1421 C CA . ASP B 1 138 ? -7.08798 -26.02698 -31.40480 1.000 100.92388 135 ASP B CA 1
ATOM 1422 C C . ASP B 1 138 ? -8.27858 -26.71001 -30.74844 1.000 99.74601 135 ASP B C 1
ATOM 1423 O O . ASP B 1 138 ? -8.92726 -27.58595 -31.33354 1.000 100.34902 135 ASP B O 1
ATOM 1428 N N . GLY B 1 139 ? -8.56384 -26.28352 -29.52017 1.000 94.97383 136 GLY B N 1
ATOM 1429 C CA . GLY B 1 139 ? -9.76168 -26.72382 -28.83579 1.000 90.81637 136 GLY B CA 1
ATOM 1430 C C . GLY B 1 139 ? -9.78647 -28.17781 -28.43883 1.000 91.29746 136 GLY B C 1
ATOM 1431 O O . GLY B 1 139 ? -10.86278 -28.71430 -28.16008 1.000 90.81042 136 GLY B O 1
ATOM 1432 N N . ILE B 1 140 ? -8.62728 -28.83592 -28.40339 1.000 96.79920 137 ILE B N 1
ATOM 1433 C CA . ILE B 1 140 ? -8.57494 -30.27515 -28.15681 1.000 95.46808 137 ILE B CA 1
ATOM 1434 C C . ILE B 1 140 ? -8.81222 -30.54581 -26.68107 1.000 93.61667 137 ILE B C 1
ATOM 1435 O O . ILE B 1 140 ? -8.22659 -29.88268 -25.81587 1.000 95.92383 137 ILE B O 1
ATOM 1440 N N . LYS B 1 141 ? -9.67819 -31.51294 -26.37896 1.000 91.12579 138 LYS B N 1
ATOM 1441 C CA . LYS B 1 141 ? -9.99472 -31.79231 -24.98152 1.000 92.24213 138 LYS B CA 1
ATOM 1442 C C . LYS B 1 141 ? -9.89925 -33.29179 -24.70867 1.000 94.64533 138 LYS B C 1
ATOM 1443 O O . LYS B 1 141 ? -10.29870 -34.10117 -25.54390 1.000 93.14585 138 LYS B O 1
ATOM 1445 N N . ALA B 1 142 ? -9.36186 -33.66801 -23.54375 1.000 95.04379 139 ALA B N 1
ATOM 1446 C CA . ALA B 1 142 ? -9.11435 -35.06952 -23.21926 1.000 89.29760 139 ALA B CA 1
ATOM 1447 C C . ALA B 1 142 ? -9.78068 -35.42154 -21.90241 1.000 95.62907 139 ALA B C 1
ATOM 1448 O O . ALA B 1 142 ? -9.58933 -34.71781 -20.91066 1.000 103.17082 139 ALA B O 1
ATOM 1450 N N . TYR B 1 143 ? -10.54282 -36.51487 -21.88988 1.000 94.69383 140 TYR B N 1
ATOM 1451 C CA . TYR B 1 143 ? -11.32679 -36.94667 -20.73413 1.000 94.07522 140 TYR B CA 1
ATOM 1452 C C . TYR B 1 143 ? -11.08481 -38.43401 -20.52679 1.000 100.63139 140 TYR B C 1
ATOM 1453 O O . TYR B 1 143 ? -11.35586 -39.22879 -21.43320 1.000 101.50157 140 TYR B O 1
ATOM 1455 N N . TYR B 1 144 ? -10.58020 -38.82094 -19.34586 1.000 105.25740 141 TYR B N 1
ATOM 1456 C CA . TYR B 1 144 ? -10.36962 -40.23250 -19.00931 1.000 100.59623 141 TYR B CA 1
ATOM 1457 C C . TYR B 1 144 ? -11.54225 -40.73300 -18.18087 1.000 98.64057 141 TYR B C 1
ATOM 1458 O O . TYR B 1 144 ? -11.82743 -40.16336 -17.12796 1.000 106.15908 141 TYR B O 1
ATOM 1467 N N . GLN B 1 145 ? -12.19087 -41.81253 -18.61389 1.000 91.99119 142 GLN B N 1
ATOM 1468 C CA . GLN B 1 145 ? -13.19929 -42.40368 -17.74623 1.000 103.38812 142 GLN B CA 1
ATOM 1469 C C . GLN B 1 145 ? -13.40165 -43.88602 -18.03272 1.000 110.27263 142 GLN B C 1
ATOM 1470 O O . GLN B 1 145 ? -13.38343 -44.31955 -19.19467 1.000 108.31271 142 GLN B O 1
ATOM 1476 N N . GLU B 1 146 ? -13.60764 -44.64590 -16.94447 1.000 112.93323 143 GLU B N 1
ATOM 1477 C CA . GLU B 1 146 ? -13.86738 -46.09312 -16.96302 1.000 112.74192 143 GLU B CA 1
ATOM 1478 C C . GLU B 1 146 ? -12.89471 -46.83546 -17.87091 1.000 104.04149 143 GLU B C 1
ATOM 1479 O O . GLU B 1 146 ? -13.28650 -47.59874 -18.75988 1.000 100.17500 143 GLU B O 1
ATOM 1485 N N . GLY B 1 147 ? -11.60738 -46.59814 -17.62713 1.000 102.75482 144 GLY B N 1
ATOM 1486 C CA . GLY B 1 147 ? -10.54446 -47.24053 -18.36116 1.000 97.72553 144 GLY B CA 1
ATOM 1487 C C . GLY B 1 147 ? -10.44208 -46.89945 -19.83016 1.000 96.32450 144 GLY B C 1
ATOM 1488 O O . GLY B 1 147 ? -9.75032 -47.61511 -20.55518 1.000 96.55954 144 GLY B O 1
ATOM 1489 N N . ILE B 1 148 ? -11.10956 -45.84821 -20.30868 1.000 99.05683 145 ILE B N 1
ATOM 1490 C CA . ILE B 1 148 ? -10.95851 -45.38109 -21.68365 1.000 91.47301 145 ILE B CA 1
ATOM 1491 C C . ILE B 1 148 ? -10.51160 -43.93156 -21.65857 1.000 89.09653 145 ILE B C 1
ATOM 1492 O O . ILE B 1 148 ? -11.06418 -43.11830 -20.91728 1.000 97.64116 145 ILE B O 1
ATOM 1497 N N . LEU B 1 149 ? -9.52356 -43.60389 -22.46584 1.000 84.33154 146 LEU B N 1
ATOM 1498 C CA . LEU B 1 149 ? -9.07673 -42.23146 -22.61822 1.000 82.88652 146 LEU B CA 1
ATOM 1499 C C . LEU B 1 149 ? -9.67008 -41.70008 -23.90221 1.000 86.89905 146 LEU B C 1
ATOM 1500 O O . LEU B 1 149 ? -9.41101 -42.24940 -24.97938 1.000 88.18694 146 LEU B O 1
ATOM 1505 N N . TYR B 1 150 ? -10.47529 -40.65251 -23.79058 1.000 89.56165 147 TYR B N 1
ATOM 1506 C CA . TYR B 1 150 ? -11.08796 -40.01780 -24.94820 1.000 84.10013 147 TYR B CA 1
ATOM 1507 C C . TYR B 1 150 ? -10.32170 -38.75150 -25.26698 1.000 83.71330 147 TYR B C 1
ATOM 1508 O O . TYR B 1 150 ? -10.03209 -37.95536 -24.36897 1.000 90.47268 147 TYR B O 1
ATOM 1517 N N . VAL B 1 151 ? -9.95733 -38.58674 -26.52796 1.000 80.22286 148 VAL B N 1
ATOM 1518 C CA . VAL B 1 151 ? -9.35442 -37.35676 -27.01955 1.000 86.36779 148 VAL B CA 1
ATOM 1519 C C . VAL B 1 151 ? -10.30799 -36.80656 -28.06830 1.000 86.36317 148 VAL B C 1
ATOM 1520 O O . VAL B 1 151 ? -10.65185 -37.50825 -29.02225 1.000 85.34902 148 VAL B O 1
ATOM 1524 N N . LYS B 1 152 ? -10.75710 -35.57207 -27.88194 1.000 84.87802 149 LYS B N 1
ATOM 1525 C CA . LYS B 1 152 ? -11.79543 -34.98389 -28.71276 1.000 87.09561 149 LYS B CA 1
ATOM 1526 C C . LYS B 1 152 ? -11.17511 -33.82807 -29.48451 1.000 88.05802 149 LYS B C 1
ATOM 1527 O O . LYS B 1 152 ? -10.77512 -32.80957 -28.88954 1.000 86.04600 149 LYS B O 1
ATOM 1533 N N . LEU B 1 153 ? -11.10217 -34.00436 -30.80466 1.000 83.38315 150 LEU B N 1
ATOM 1534 C CA . LEU B 1 153 ? -10.50534 -33.04047 -31.71513 1.000 89.19786 150 LEU B CA 1
ATOM 1535 C C . LEU B 1 153 ? -11.58332 -32.25310 -32.45290 1.000 92.73608 150 LEU B C 1
ATOM 1536 O O . LEU B 1 153 ? -12.57520 -32.82273 -32.90594 1.000 93.50036 150 LEU B O 1
ATOM 1541 N N . LEU B 1 154 ? -11.38506 -30.94863 -32.60144 1.000 93.43232 151 LEU B N 1
ATOM 1542 C CA . LEU B 1 154 ? -12.33336 -30.22102 -33.43343 1.000 93.83769 151 LEU B CA 1
ATOM 1543 C C . LEU B 1 154 ? -11.94478 -30.33690 -34.90189 1.000 96.42486 151 LEU B C 1
ATOM 1544 O O . LEU B 1 154 ? -10.81406 -30.69393 -35.24537 1.000 98.79516 151 LEU B O 1
ATOM 1549 N N . LYS B 1 155 ? -12.88590 -30.01114 -35.77785 1.000 93.04087 152 LYS B N 1
ATOM 1550 C CA . LYS B 1 155 ? -12.58269 -29.92392 -37.19616 1.000 91.02565 152 LYS B CA 1
ATOM 1551 C C . LYS B 1 155 ? -12.38364 -28.47306 -37.61346 1.000 97.93592 152 LYS B C 1
ATOM 1552 O O . LYS B 1 155 ? -13.05897 -27.56779 -37.10956 1.000 101.26666 152 LYS B O 1
ATOM 1558 N N . VAL B 1 156 ? -11.42883 -28.26061 -38.52352 1.000 98.10309 153 VAL B N 1
ATOM 1559 C CA . VAL B 1 156 ? -11.21028 -26.94090 -39.09453 1.000 96.28726 153 VAL B CA 1
ATOM 1560 C C . VAL B 1 156 ? -12.49939 -26.45715 -39.72899 1.000 104.61293 153 VAL B C 1
ATOM 1561 O O . VAL B 1 156 ? -13.11399 -27.17087 -40.53414 1.000 104.36495 153 VAL B O 1
ATOM 1565 N N . SER B 1 157 ? -12.91967 -25.24078 -39.36297 1.000 107.56975 154 SER B N 1
ATOM 1566 C CA . SER B 1 157 ? -14.21529 -24.73306 -39.79870 1.000 108.35300 154 SER B CA 1
ATOM 1567 C C . SER B 1 157 ? -14.18640 -24.43059 -41.28459 1.000 107.73705 154 SER B C 1
ATOM 1568 O O . SER B 1 157 ? -13.22742 -23.84645 -41.79887 1.000 106.41633 154 SER B O 1
ATOM 1571 N N . ASN B 1 158 ? -15.24551 -24.85008 -41.97219 1.000 108.98017 155 ASN B N 1
ATOM 1572 C CA . ASN B 1 158 ? -15.35989 -24.69731 -43.41252 1.000 113.97973 155 ASN B CA 1
ATOM 1573 C C . ASN B 1 158 ? -16.18355 -23.47981 -43.81859 1.000 119.74327 155 ASN B C 1
ATOM 1574 O O . ASN B 1 158 ? -16.21194 -23.13986 -45.00826 1.000 125.61000 155 ASN B O 1
ATOM 1576 N N . SER B 1 159 ? -16.82654 -22.80726 -42.86349 1.000 117.79052 156 SER B N 1
ATOM 1577 C CA . SER B 1 159 ? -17.79133 -21.74448 -43.12194 1.000 113.61383 156 SER B CA 1
ATOM 1578 C C . SER B 1 159 ? -17.37905 -20.45656 -42.41540 1.000 111.20037 156 SER B C 1
ATOM 1579 O O . SER B 1 159 ? -16.48306 -20.43284 -41.56664 1.000 115.37329 156 SER B O 1
ATOM 1582 N N . ASN B 1 160 ? -18.04392 -19.36812 -42.78758 1.000 106.23974 157 ASN B N 1
ATOM 1583 C CA . ASN B 1 160 ? -17.94345 -18.11618 -42.05394 1.000 103.18908 157 ASN B CA 1
ATOM 1584 C C . ASN B 1 160 ? -19.18496 -17.80944 -41.23646 1.000 102.61336 157 ASN B C 1
ATOM 1585 O O . ASN B 1 160 ? -19.07754 -17.13298 -40.21411 1.000 102.49602 157 ASN B O 1
ATOM 1590 N N . TRP B 1 161 ? -20.35775 -18.28117 -41.66021 1.000 102.58422 158 TRP B N 1
ATOM 1591 C CA . TRP B 1 161 ? -21.55365 -18.13239 -40.84801 1.000 91.50408 158 TRP B CA 1
ATOM 1592 C C . TRP B 1 161 ? -21.41436 -18.98276 -39.59020 1.000 86.14653 158 TRP B C 1
ATOM 1593 O O . TRP B 1 161 ? -20.88925 -20.09473 -39.62787 1.000 92.32505 158 TRP B O 1
ATOM 1595 N N . VAL B 1 162 ? -21.83402 -18.42780 -38.46280 1.000 83.35053 159 VAL B N 1
ATOM 1596 C CA . VAL B 1 162 ? -21.71436 -19.05881 -37.15708 1.000 81.74163 159 VAL B CA 1
ATOM 1597 C C . VAL B 1 162 ? -23.11451 -19.28561 -36.61692 1.000 86.26609 159 VAL B C 1
ATOM 1598 O O . VAL B 1 162 ? -23.91888 -18.34723 -36.53960 1.000 85.98993 159 VAL B O 1
ATOM 1602 N N . ASN B 1 163 ? -23.41398 -20.52230 -36.25330 1.000 89.27473 160 ASN B N 1
ATOM 1603 C CA . ASN B 1 163 ? -24.75949 -20.84061 -35.80070 1.000 93.27762 160 ASN B CA 1
ATOM 1604 C C . ASN B 1 163 ? -24.97878 -20.39355 -34.35778 1.000 92.80872 160 ASN B C 1
ATOM 1605 O O . ASN B 1 163 ? -24.15325 -20.65774 -33.47450 1.000 93.69222 160 ASN B O 1
ATOM 1610 N N . VAL B 1 164 ? -26.11312 -19.73314 -34.11823 1.000 87.10057 161 VAL B N 1
ATOM 1611 C CA . VAL B 1 164 ? -26.35042 -19.04373 -32.85572 1.000 82.92552 161 VAL B CA 1
ATOM 1612 C C . VAL B 1 164 ? -27.33329 -19.81069 -31.97106 1.000 85.47745 161 VAL B C 1
ATOM 1613 O O . VAL B 1 164 ? -28.54881 -19.64160 -32.07790 1.000 90.60097 161 VAL B O 1
ATOM 1617 N N . GLU B 1 165 ? -26.81015 -20.66971 -31.09466 1.000 90.32183 162 GLU B N 1
ATOM 1618 C CA . GLU B 1 165 ? -27.63851 -21.43560 -30.16252 1.000 92.50155 162 GLU B CA 1
ATOM 1619 C C . GLU B 1 165 ? -28.48001 -20.50095 -29.29595 1.000 101.74972 162 GLU B C 1
ATOM 1620 O O . GLU B 1 165 ? -27.94774 -19.74515 -28.47808 1.000 99.29394 162 GLU B O 1
ATOM 1622 N N . ILE B 1 166 ? -29.80063 -20.55983 -29.45972 1.000 113.47998 163 ILE B N 1
ATOM 1623 C CA . ILE B 1 166 ? -30.71022 -19.67284 -28.73384 1.000 114.90050 163 ILE B CA 1
ATOM 1624 C C . ILE B 1 166 ? -31.10545 -20.33876 -27.41533 1.000 119.82090 163 ILE B C 1
ATOM 1625 O O . ILE B 1 166 ? -31.79527 -21.36383 -27.39554 1.000 124.44713 163 ILE B O 1
ATOM 1630 N N . VAL B 1 167 ? -30.64212 -19.75685 -26.31250 1.000 119.12363 164 VAL B N 1
ATOM 1631 C CA . VAL B 1 167 ? -30.90659 -20.24400 -24.96182 1.000 122.97862 164 VAL B CA 1
ATOM 1632 C C . VAL B 1 167 ? -32.17989 -19.59503 -24.41017 1.000 131.75278 164 VAL B C 1
ATOM 1633 O O . VAL B 1 167 ? -32.68533 -18.60728 -24.96637 1.000 134.22000 164 VAL B O 1
ATOM 1637 N N . THR C 1 63 ? -25.42428 5.15156 -11.11414 1.000 116.32000 60 THR C N 1
ATOM 1638 C CA . THR C 1 63 ? -24.28198 4.98114 -12.03542 1.000 124.85336 60 THR C CA 1
ATOM 1639 C C . THR C 1 63 ? -24.74085 4.87955 -13.50385 1.000 132.54000 60 THR C C 1
ATOM 1640 O O . THR C 1 63 ? -23.96138 5.19750 -14.41906 1.000 130.87200 60 THR C O 1
ATOM 1644 N N . TRP C 1 64 ? -25.97682 4.42144 -13.74468 1.000 119.76722 61 TRP C N 1
ATOM 1645 C CA . TRP C 1 64 ? -26.54820 4.48022 -15.09110 1.000 109.78576 61 TRP C CA 1
ATOM 1646 C C . TRP C 1 64 ? -28.06630 4.36489 -15.02241 1.000 102.53742 61 TRP C C 1
ATOM 1647 O O . TRP C 1 64 ? -28.65360 4.15127 -13.96091 1.000 102.41492 61 TRP C O 1
ATOM 1658 N N . GLU C 1 65 ? -28.69572 4.55253 -16.18008 1.000 102.60239 62 GLU C N 1
ATOM 1659 C CA . GLU C 1 65 ? -30.14781 4.59959 -16.31275 1.000 100.30308 62 GLU C CA 1
ATOM 1660 C C . GLU C 1 65 ? -30.56813 3.74212 -17.50147 1.000 98.72028 62 GLU C C 1
ATOM 1661 O O . GLU C 1 65 ? -30.02447 3.90360 -18.61082 1.000 101.00121 62 GLU C O 1
ATOM 1667 N N . PRO C 1 66 ? -31.52017 2.83873 -17.33369 1.000 90.58919 63 PRO C N 1
ATOM 1668 C CA . PRO C 1 66 ? -31.94721 2.03457 -18.44528 1.000 86.61437 63 PRO C CA 1
ATOM 1669 C C . PRO C 1 66 ? -32.96833 2.79021 -19.27852 1.000 87.39837 63 PRO C C 1
ATOM 1670 O O . PRO C 1 66 ? -33.75265 3.58273 -18.73468 1.000 85.98306 63 PRO C O 1
ATOM 1674 N N . PRO C 1 67 ? -32.96395 2.61919 -20.60468 1.000 83.55347 64 PRO C N 1
ATOM 1675 C CA . PRO C 1 67 ? -34.00731 3.23859 -21.42139 1.000 79.53587 64 PRO C CA 1
ATOM 1676 C C . PRO C 1 67 ? -35.30190 2.47229 -21.27018 1.000 80.24178 64 PRO C C 1
ATOM 1677 O O . PRO C 1 67 ? -35.29602 1.25549 -21.06910 1.000 81.53044 64 PRO C O 1
ATOM 1681 N N . CYS C 1 68 ? -36.42184 3.19246 -21.34189 1.000 77.54317 65 CYS C N 1
ATOM 1682 C CA . CYS C 1 68 ? -37.72589 2.58211 -21.09672 1.000 80.51003 65 CYS C CA 1
ATOM 1683 C C . CYS C 1 68 ? -38.68988 2.91246 -22.22444 1.000 81.13085 65 CYS C C 1
ATOM 1684 O O . CYS C 1 68 ? -38.44806 3.79803 -23.04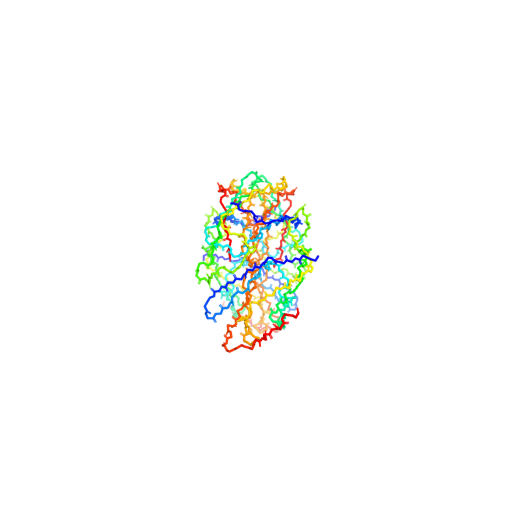140 1.000 83.19746 65 CYS C O 1
ATOM 1687 N N . GLU C 1 69 ? -39.82063 2.22087 -22.24053 1.000 75.36588 66 GLU C N 1
ATOM 1688 C CA . GLU C 1 69 ? -40.80600 2.46525 -23.27235 1.000 73.97040 66 GLU C CA 1
ATOM 1689 C C . GLU C 1 69 ? -42.18824 2.13943 -22.72348 1.000 78.37527 66 GLU C C 1
ATOM 1690 O O . GLU C 1 69 ? -42.33241 1.20888 -21.93490 1.000 76.11733 66 GLU C O 1
ATOM 1696 N N . LEU C 1 70 ? -43.19924 2.91566 -23.10992 1.000 77.62784 67 LEU C N 1
ATOM 1697 C CA . LEU C 1 70 ? -44.55193 2.73795 -22.59861 1.000 74.20384 67 LEU C CA 1
ATOM 1698 C C . LEU C 1 70 ? -45.49634 2.48954 -23.76182 1.000 77.77193 67 LEU C C 1
ATOM 1699 O O . LEU C 1 70 ? -45.69330 3.37120 -24.59193 1.000 86.53242 67 LEU C O 1
ATOM 1704 N N . LEU C 1 71 ? -46.10493 1.32066 -23.81974 1.000 77.43902 68 LEU C N 1
ATOM 1705 C CA . LEU C 1 71 ? -47.08417 1.03054 -24.85702 1.000 79.10370 68 LEU C CA 1
ATOM 1706 C C . LEU C 1 71 ? -48.48177 1.00088 -24.26481 1.000 86.13466 68 LEU C C 1
ATOM 1707 O O . LEU C 1 71 ? -48.70248 0.38496 -23.21920 1.000 89.15370 68 LEU C O 1
ATOM 1712 N N . ASP C 1 72 ? -49.42997 1.64042 -24.94641 1.000 90.98658 69 ASP C N 1
ATOM 1713 C CA . ASP C 1 72 ? -50.85023 1.39734 -24.69991 1.000 92.66630 69 ASP C CA 1
ATOM 1714 C C . ASP C 1 72 ? -51.30894 0.18339 -25.49522 1.000 86.68320 69 ASP C C 1
ATOM 1715 O O . ASP C 1 72 ? -51.31480 0.22180 -26.72363 1.000 90.70645 69 ASP C O 1
ATOM 1720 N N . CYS C 1 73 ? -51.72662 -0.87482 -24.80835 1.000 84.01141 70 CYS C N 1
ATOM 1721 C CA . CYS C 1 73 ? -52.26240 -2.05543 -25.47275 1.000 91.07388 70 CYS C CA 1
ATOM 1722 C C . CYS C 1 73 ? -53.76247 -2.19818 -25.26684 1.000 96.76001 70 CYS C C 1
ATOM 1723 O O . CYS C 1 73 ? -54.28917 -3.31505 -25.26289 1.000 96.63353 70 CYS C O 1
ATOM 1726 N N . GLY C 1 74 ? -54.45724 -1.07897 -25.07758 1.000 98.35990 71 GLY C N 1
ATOM 1727 C CA . GLY C 1 74 ? -55.90062 -1.10404 -24.95679 1.000 99.47029 71 GLY C CA 1
ATOM 1728 C C . GLY C 1 74 ? -56.38649 -1.46580 -23.57416 1.000 97.21012 71 GLY C C 1
ATOM 1729 O O . GLY C 1 74 ? -56.71715 -0.57889 -22.78630 1.000 98.53800 71 GLY C O 1
ATOM 1730 N N . THR C 1 75 ? -56.44012 -2.76686 -23.27501 1.000 97.39898 72 THR C N 1
ATOM 1731 C CA . THR C 1 75 ? -56.82510 -3.21164 -21.93604 1.000 103.81320 72 THR C CA 1
ATOM 1732 C C . THR C 1 75 ? -55.85101 -2.70338 -20.87423 1.000 104.27993 72 THR C C 1
ATOM 1733 O O . THR C 1 75 ? -56.26994 -2.24471 -19.80385 1.000 106.34825 72 THR C O 1
ATOM 1737 N N . ASN C 1 76 ? -54.54820 -2.79207 -21.14647 1.000 101.77822 73 ASN C N 1
ATOM 1738 C CA . ASN C 1 76 ? -53.50557 -2.49116 -20.17919 1.000 97.31403 73 ASN C CA 1
ATOM 1739 C C . ASN C 1 76 ? -52.43894 -1.60470 -20.81241 1.000 95.19028 73 ASN C C 1
ATOM 1740 O O . ASN C 1 76 ? -52.34638 -1.48164 -22.03733 1.000 93.64810 73 ASN C O 1
ATOM 1745 N N . TYR C 1 77 ? -51.61295 -0.99849 -19.96570 1.000 93.75323 74 TYR C N 1
ATOM 1746 C CA . TYR C 1 77 ? -50.33109 -0.48610 -20.42438 1.000 88.26770 74 TYR C CA 1
ATOM 1747 C C . TYR C 1 77 ? -49.25332 -1.54811 -20.24436 1.000 86.12280 74 TYR C C 1
ATOM 1748 O O . TYR C 1 77 ? -49.39124 -2.49593 -19.45906 1.000 91.56253 74 TYR C O 1
ATOM 1757 N N . LEU C 1 78 ? -48.16980 -1.37979 -20.98304 1.000 79.08863 75 LEU C N 1
ATOM 1758 C CA . LEU C 1 78 ? -47.01891 -2.26409 -20.87060 1.000 76.61352 75 LEU C CA 1
ATOM 1759 C C . LEU C 1 78 ? -45.78093 -1.38975 -20.83934 1.000 77.38816 75 LEU C C 1
ATOM 1760 O O . LEU C 1 78 ? -45.47919 -0.70217 -21.81572 1.000 79.71205 75 LEU C O 1
ATOM 1765 N N . LEU C 1 79 ? -45.08182 -1.39590 -19.71713 1.000 79.10345 76 LEU C N 1
ATOM 1766 C CA . LEU C 1 79 ? -43.93025 -0.53618 -19.47692 1.000 75.55229 76 LEU C CA 1
ATOM 1767 C C . LEU C 1 79 ? -42.66921 -1.37910 -19.57120 1.000 70.67963 76 LEU C C 1
ATOM 1768 O O . LEU C 1 79 ? -42.61503 -2.47508 -19.02556 1.000 75.07056 76 LEU C O 1
ATOM 1773 N N . LYS C 1 80 ? -41.66823 -0.91113 -20.28270 1.000 67.28568 77 LYS C N 1
ATOM 1774 C CA . LYS C 1 80 ? -40.54745 -1.78170 -20.60148 1.000 73.14483 77 LYS C CA 1
ATOM 1775 C C . LYS C 1 80 ? -39.21692 -1.12612 -20.26145 1.000 74.33303 77 LYS C C 1
ATOM 1776 O O . LYS C 1 80 ? -38.99031 0.05190 -20.55528 1.000 74.64409 77 LYS C O 1
ATOM 1782 N N . PHE C 1 81 ? -38.32238 -1.89223 -19.66504 1.000 68.98337 78 PHE C N 1
ATOM 1783 C CA . PHE C 1 81 ? -36.99903 -1.37836 -19.37005 1.000 74.66313 78 PHE C CA 1
ATOM 1784 C C . PHE C 1 81 ? -35.97279 -2.27292 -20.03979 1.000 76.57676 78 PHE C C 1
ATOM 1785 O O . PHE C 1 81 ? -36.09474 -3.50045 -19.99203 1.000 80.79121 78 PHE C O 1
ATOM 1793 N N . GLU C 1 82 ? -34.98234 -1.66297 -20.67883 1.000 72.49489 79 GLU C N 1
ATOM 1794 C CA . GLU C 1 82 ? -33.96134 -2.41414 -21.39642 1.000 78.35784 79 GLU C CA 1
ATOM 1795 C C . GLU C 1 82 ? -32.81746 -2.69490 -20.42907 1.000 83.20177 79 GLU C C 1
ATOM 1796 O O . GLU C 1 82 ? -31.87487 -1.90606 -20.30178 1.000 86.87858 79 GLU C O 1
ATOM 1802 N N . VAL C 1 83 ? -32.87882 -3.83566 -19.74745 1.000 78.46318 80 VAL C N 1
ATOM 1803 C CA . VAL C 1 83 ? -31.88830 -4.13511 -18.71540 1.000 76.71994 80 VAL C CA 1
ATOM 1804 C C . VAL C 1 83 ? -31.21826 -5.47903 -18.99567 1.000 83.00448 80 VAL C C 1
ATOM 1805 O O . VAL C 1 83 ? -31.36384 -6.43820 -18.21637 1.000 80.56550 80 VAL C O 1
ATOM 1809 N N . PRO C 1 84 ? -30.43199 -5.57260 -20.07291 1.000 83.65933 81 PRO C N 1
ATOM 1810 C CA . PRO C 1 84 ? -29.80169 -6.84860 -20.43193 1.000 85.46697 81 PRO C CA 1
ATOM 1811 C C . PRO C 1 84 ? -28.68616 -7.25140 -19.47272 1.000 88.02730 81 PRO C C 1
ATOM 1812 O O . PRO C 1 84 ? -27.73859 -6.49754 -19.23639 1.000 87.94345 81 PRO C O 1
ATOM 1816 N N . GL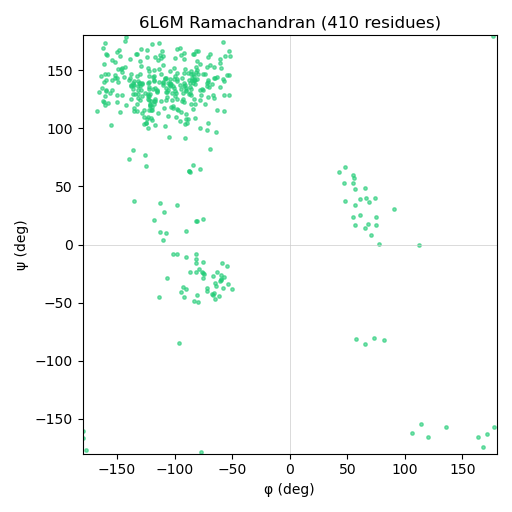Y C 1 85 ? -28.79045 -8.46795 -18.95242 1.000 88.88922 82 GLY C N 1
ATOM 1817 C CA . GLY C 1 85 ? -27.68982 -9.07308 -18.22295 1.000 94.85175 82 GLY C CA 1
ATOM 1818 C C . GLY C 1 85 ? -27.44103 -8.51698 -16.84027 1.000 99.52726 82 GLY C C 1
ATOM 1819 O O . GLY C 1 85 ? -26.27911 -8.34841 -16.43868 1.000 103.50325 82 GLY C O 1
ATOM 1820 N N . ILE C 1 86 ? -28.49954 -8.23708 -16.09687 1.000 93.90030 83 ILE C N 1
ATOM 1821 C CA . ILE C 1 86 ? -28.37820 -7.73899 -14.76026 1.000 92.84388 83 ILE C CA 1
ATOM 1822 C C . ILE C 1 86 ? -28.54613 -8.89947 -13.79436 1.000 98.62293 83 ILE C C 1
ATOM 1823 O O . ILE C 1 86 ? -28.98951 -9.98405 -14.16613 1.000 101.94032 83 ILE C O 1
ATOM 1828 N N . ASP C 1 87 ? -28.22201 -8.65486 -12.52484 1.000 99.57913 84 ASP C N 1
ATOM 1829 C CA . ASP C 1 87 ? -28.41856 -9.64304 -11.46946 1.000 105.47945 84 ASP C CA 1
ATOM 1830 C C . ASP C 1 87 ? -29.91078 -9.76439 -11.18571 1.000 97.61638 84 ASP C C 1
ATOM 1831 O O . ASP C 1 87 ? -30.47844 -8.95261 -10.45747 1.000 96.68650 84 ASP C O 1
ATOM 1836 N N . LYS C 1 88 ? -30.55873 -10.78622 -11.75414 1.000 93.41050 85 LYS C N 1
ATOM 1837 C CA . LYS C 1 88 ? -32.01204 -10.87433 -11.65138 1.000 94.67655 85 LYS C CA 1
ATOM 1838 C C . LYS C 1 88 ? -32.48040 -10.92394 -10.20234 1.000 101.06883 85 LYS C C 1
ATOM 1839 O O . LYS C 1 88 ? -33.66363 -10.67992 -9.93633 1.000 99.22150 85 LYS C O 1
ATOM 1841 N N . LYS C 1 89 ? -31.57400 -11.21557 -9.25876 1.000 105.44250 86 LYS C N 1
ATOM 1842 C CA . LYS C 1 89 ? -31.90212 -11.19432 -7.83634 1.000 102.40330 86 LYS C CA 1
ATOM 1843 C C . LYS C 1 89 ? -31.85906 -9.79328 -7.25732 1.000 101.84661 86 LYS C C 1
ATOM 1844 O O . LYS C 1 89 ? -32.50366 -9.54023 -6.23553 1.000 103.97851 86 LYS C O 1
ATOM 1846 N N . SER C 1 90 ? -31.10749 -8.88676 -7.88541 1.000 102.60792 87 SER C N 1
ATOM 1847 C CA . SER C 1 90 ? -31.03760 -7.49954 -7.44609 1.000 99.39059 87 SER C CA 1
ATOM 1848 C C . SER C 1 90 ? -32.21645 -6.68362 -7.93352 1.000 96.58588 87 SER C C 1
ATOM 1849 O O . SER C 1 90 ? -32.44370 -5.58768 -7.40837 1.000 95.40699 87 SER C O 1
ATOM 1852 N N . LEU C 1 91 ? -32.95580 -7.19615 -8.92338 1.000 97.68169 88 LEU C N 1
ATOM 1853 C CA . LEU C 1 91 ? -34.06394 -6.46595 -9.53323 1.000 90.75049 88 LEU C CA 1
ATOM 1854 C C . LEU C 1 91 ? -35.13143 -6.13042 -8.50815 1.000 87.63255 88 LEU C C 1
ATOM 1855 O O . LEU C 1 91 ? -35.52629 -6.98086 -7.70819 1.000 92.63481 88 LEU C O 1
ATOM 1860 N N . SER C 1 92 ? -35.62077 -4.89998 -8.54716 1.000 83.14688 89 SER C N 1
ATOM 1861 C CA . SER C 1 92 ? -36.66425 -4.49899 -7.61306 1.000 91.47782 89 SER C CA 1
ATOM 1862 C C . SER C 1 92 ? -37.53685 -3.43497 -8.25531 1.000 93.50096 89 SER C C 1
ATOM 1863 O O . SER C 1 92 ? -37.01375 -2.37809 -8.63982 1.000 93.36399 89 SER C O 1
ATOM 1866 N N . LEU C 1 93 ? -38.85511 -3.67370 -8.35329 1.000 83.81283 90 LEU C N 1
ATOM 1867 C CA . LEU C 1 93 ? -39.70451 -2.58464 -8.81618 1.000 87.33005 90 LEU C CA 1
ATOM 1868 C C . LEU C 1 93 ? -40.90853 -2.40825 -7.91028 1.000 87.32601 90 LEU C C 1
ATOM 1869 O O . LEU C 1 93 ? -41.54790 -3.39184 -7.52303 1.000 91.23523 90 LEU C O 1
ATOM 1874 N N . GLN C 1 94 ? -41.20728 -1.13772 -7.58960 1.000 83.66700 91 GLN C N 1
ATOM 1875 C CA . GLN C 1 94 ? -42.36266 -0.74054 -6.79609 1.000 82.22606 91 GLN C CA 1
ATOM 1876 C C . GLN C 1 94 ? -43.20237 0.24212 -7.58264 1.000 83.29106 91 GLN C C 1
ATOM 1877 O O . GLN C 1 94 ? -42.68207 0.97847 -8.42003 1.000 79.58752 91 GLN C O 1
ATOM 1883 N N . TYR C 1 95 ? -44.50504 0.25094 -7.29468 1.000 83.70880 92 TYR C N 1
ATOM 1884 C CA . TYR C 1 95 ? -45.44370 1.20371 -7.86218 1.000 80.76482 92 TYR C CA 1
ATOM 1885 C C . TYR C 1 95 ? -46.02726 2.03118 -6.73004 1.000 84.62756 92 TYR C C 1
ATOM 1886 O O . TYR C 1 95 ? -46.25539 1.51030 -5.64242 1.000 88.03432 92 TYR C O 1
ATOM 1895 N N . SER C 1 96 ? -46.28565 3.31470 -6.99415 1.000 89.68860 93 SER C N 1
ATOM 1896 C CA . SER C 1 96 ? -46.77184 4.23949 -5.97501 1.000 89.53698 93 SER C CA 1
ATOM 1897 C C . SER C 1 96 ? -47.28523 5.54797 -6.56552 1.000 93.05673 93 SER C C 1
ATOM 1898 O O . SER C 1 96 ? -46.51626 6.32464 -7.14185 1.000 92.95254 93 SER C O 1
ATOM 1901 N N . ASN C 1 97 ? -48.58344 5.80676 -6.41996 1.000 101.99084 94 ASN C N 1
ATOM 1902 C CA . ASN C 1 97 ? -49.20770 7.06339 -6.86864 1.000 104.38767 94 ASN C CA 1
ATOM 1903 C C . ASN C 1 97 ? -48.97692 7.33030 -8.35839 1.000 98.94050 94 ASN C C 1
ATOM 1904 O O . ASN C 1 97 ? -48.61072 8.43528 -8.75433 1.000 97.60018 94 ASN C O 1
ATOM 1909 N N . ASN C 1 98 ? -49.21776 6.31667 -9.19387 1.000 97.37066 95 ASN C N 1
ATOM 1910 C CA . ASN C 1 98 ? -48.93521 6.40943 -10.63170 1.000 92.74484 95 ASN C CA 1
ATOM 1911 C C . ASN C 1 98 ? -47.47879 6.75881 -10.91293 1.000 89.65771 95 ASN C C 1
ATOM 1912 O O . ASN C 1 98 ? -47.17832 7.44827 -11.87661 1.000 92.09680 95 ASN C O 1
ATOM 1917 N N . TRP C 1 99 ? -46.54944 6.30182 -10.09342 1.000 85.38647 96 TRP C N 1
ATOM 1918 C CA . TRP C 1 99 ? -45.15818 6.28740 -10.49787 1.000 80.43365 96 TRP C CA 1
ATOM 1919 C C . TRP C 1 99 ? -44.63763 4.86153 -10.41872 1.000 82.58029 96 TRP C C 1
ATOM 1920 O O . TRP C 1 99 ? -45.10422 4.06671 -9.60664 1.000 89.36147 96 TRP C O 1
ATOM 1931 N N . VAL C 1 100 ? -43.69282 4.50763 -11.27637 1.000 79.38780 97 VAL C N 1
ATOM 1932 C CA . VAL C 1 100 ? -43.10285 3.17847 -11.22601 1.000 77.21390 97 VAL C CA 1
ATOM 1933 C C . VAL C 1 100 ? -41.59908 3.32859 -11.06191 1.000 80.03428 97 VAL C C 1
ATOM 1934 O O . VAL C 1 100 ? -40.96158 4.08530 -11.80096 1.000 78.58652 97 VAL C O 1
ATOM 1938 N N . ILE C 1 101 ? -41.04193 2.61958 -10.08333 1.000 81.28006 98 ILE C N 1
ATOM 1939 C CA . ILE C 1 101 ? -39.65658 2.77358 -9.67080 1.000 78.19948 98 ILE C CA 1
ATOM 1940 C C . ILE C 1 101 ? -38.98345 1.43671 -9.88418 1.000 78.92624 98 ILE C C 1
ATOM 1941 O O . ILE C 1 101 ? -39.30669 0.46564 -9.19018 1.000 81.12141 98 ILE C O 1
ATOM 1946 N N . VAL C 1 102 ? -38.01520 1.38471 -10.77845 1.000 82.58720 99 VAL C N 1
ATOM 1947 C CA . VAL C 1 102 ? -37.21034 0.18317 -10.93496 1.000 85.46626 99 VAL C CA 1
ATOM 1948 C C . VAL C 1 102 ? -35.78584 0.49370 -10.49788 1.000 88.72507 99 VAL C C 1
ATOM 1949 O O . VAL C 1 102 ? -35.25421 1.58171 -10.76167 1.000 87.91432 99 VAL C O 1
ATOM 1953 N N . SER C 1 103 ? -35.17825 -0.45855 -9.80555 1.000 85.78058 100 SER C N 1
ATOM 1954 C CA . SER C 1 103 ? -33.81572 -0.30053 -9.34395 1.000 84.55623 100 SER C CA 1
ATOM 1955 C C . SER C 1 103 ? -33.16829 -1.66778 -9.37197 1.000 89.66553 100 SER C C 1
ATOM 1956 O O . SER C 1 103 ? -33.84955 -2.68940 -9.24038 1.000 94.18071 100 SER C O 1
ATOM 1959 N N . GLY C 1 104 ? -31.85822 -1.68319 -9.56253 1.000 86.68509 101 GLY C N 1
ATOM 1960 C CA . GLY C 1 104 ? -31.16841 -2.94657 -9.69874 1.000 82.55849 101 GLY C CA 1
ATOM 1961 C C . GLY C 1 104 ? -29.68893 -2.71102 -9.84043 1.000 88.57669 101 GLY C C 1
ATOM 1962 O O . GLY C 1 104 ? -29.19980 -1.57713 -9.78689 1.000 90.41766 101 GLY C O 1
ATOM 1963 N N . ASN C 1 105 ? -28.97686 -3.80845 -10.03243 1.000 91.68590 102 ASN C N 1
ATOM 1964 C CA . ASN C 1 105 ? -27.53058 -3.76958 -10.05602 1.000 93.24852 102 ASN C CA 1
ATOM 1965 C C . ASN C 1 105 ? -27.03626 -4.66776 -11.17049 1.000 91.89187 102 ASN C C 1
ATOM 1966 O O . ASN C 1 105 ? -27.62365 -5.71828 -11.42465 1.000 96.80637 102 ASN C O 1
ATOM 1971 N N . LYS C 1 106 ? -25.96389 -4.25850 -11.82976 1.000 89.26225 103 LYS C N 1
ATOM 1972 C CA . LYS C 1 106 ? -25.33702 -5.04578 -12.88703 1.000 96.79948 103 LYS C CA 1
ATOM 1973 C C . LYS C 1 106 ? -23.87554 -5.27060 -12.49863 1.000 101.26199 103 LYS C C 1
ATOM 1974 O O . LYS C 1 106 ? -23.03078 -4.38545 -12.68605 1.000 101.79905 103 LYS C O 1
ATOM 1980 N N . ASN C 1 107 ? -23.58237 -6.46040 -11.97594 1.000 100.49962 104 ASN C N 1
ATOM 1981 C CA . ASN C 1 107 ? -22.24146 -6.77614 -11.51393 1.000 101.09335 104 ASN C CA 1
ATOM 1982 C C . ASN C 1 107 ? -21.28023 -6.94838 -12.67573 1.000 102.49190 104 ASN C C 1
ATOM 1983 O O . ASN C 1 107 ? -21.61392 -7.56112 -13.69175 1.000 102.07226 104 ASN C O 1
ATOM 1988 N N . MET C 1 108 ? -20.07140 -6.41847 -12.50674 1.000 103.94775 105 MET C N 1
ATOM 1989 C CA . MET C 1 108 ? -18.99713 -6.68264 -13.44488 1.000 102.03851 105 MET C CA 1
ATOM 1990 C C . MET C 1 108 ? -18.71232 -8.17961 -13.51134 1.000 111.61062 105 MET C C 1
ATOM 1991 O O . MET C 1 108 ? -18.91755 -8.90690 -12.53355 1.000 115.80287 105 MET C O 1
ATOM 1996 N N . PRO C 1 109 ? -18.21818 -8.66372 -14.63798 1.000 112.35514 106 PRO C N 1
ATOM 1997 C CA . PRO C 1 109 ? -17.91832 -10.09439 -14.77170 1.000 118.75230 106 PRO C CA 1
ATOM 1998 C C . PRO C 1 109 ? -16.50396 -10.42349 -14.29592 1.000 128.88293 106 PRO C C 1
ATOM 1999 O O . PRO C 1 109 ? -15.64152 -10.85259 -15.07784 1.000 129.17660 106 PRO C O 1
ATOM 2003 N N . ILE C 1 110 ? -16.24789 -10.19384 -12.99969 1.000 133.84204 107 ILE C N 1
ATOM 2004 C CA . ILE C 1 110 ? -14.96585 -10.58834 -12.41515 1.000 133.16559 107 ILE C CA 1
ATOM 2005 C C . ILE C 1 110 ? -14.75080 -12.08209 -12.60560 1.000 134.22684 107 ILE C C 1
ATOM 2006 O O . ILE C 1 110 ? -13.63596 -12.53643 -12.89427 1.000 134.13261 107 ILE C O 1
ATOM 2008 N N . ASP C 1 111 ? -15.83152 -12.85945 -12.49219 1.000 132.50513 108 ASP C N 1
ATOM 2009 C CA . ASP C 1 111 ? -15.75386 -14.30546 -12.65050 1.000 133.97213 108 ASP C CA 1
ATOM 2010 C C . ASP C 1 111 ? -15.39467 -14.70609 -14.07966 1.000 138.36426 108 ASP C C 1
ATOM 2011 O O . ASP C 1 111 ? -14.56130 -15.59812 -14.28112 1.000 155.14000 108 ASP C O 1
ATOM 2016 N N . GLU C 1 112 ? -15.99969 -14.05815 -15.08625 1.000 133.79700 109 GLU C N 1
ATOM 2017 C CA . GLU C 1 112 ? -15.90640 -14.56467 -16.45772 1.000 126.55730 109 GLU C CA 1
ATOM 2018 C C . GLU C 1 112 ? -14.51269 -14.37195 -17.04689 1.000 118.12111 109 GLU C C 1
ATOM 2019 O O . GLU C 1 112 ? -14.00228 -15.26189 -17.73271 1.000 117.93970 109 GLU C O 1
ATOM 2025 N N . GLY C 1 113 ? -13.87595 -13.23798 -16.78984 1.000 112.06126 110 GLY C N 1
ATOM 2026 C CA . GLY C 1 113 ? -12.54958 -13.01613 -17.32252 1.000 109.56941 110 GLY C CA 1
ATOM 2027 C C . GLY C 1 113 ? -12.14681 -11.56702 -17.15615 1.000 109.29257 110 GLY C C 1
ATOM 2028 O O . GLY C 1 113 ? -12.85737 -10.77643 -16.53666 1.000 115.80707 110 GLY C O 1
ATOM 2029 N N . ASP C 1 114 ? -10.99469 -11.23319 -17.72068 1.000 103.07416 111 ASP C N 1
ATOM 2030 C CA . ASP C 1 114 ? -10.45333 -9.88889 -17.58790 1.000 106.64765 111 ASP C CA 1
ATOM 2031 C C . ASP C 1 114 ? -10.87858 -9.03593 -18.77168 1.000 103.53177 111 ASP C C 1
ATOM 2032 O O . ASP C 1 114 ? -10.93898 -9.51685 -19.90377 1.000 105.29147 111 ASP C O 1
ATOM 2037 N N . PHE C 1 115 ? -11.15799 -7.76329 -18.50933 1.000 102.06499 112 PHE C N 1
ATOM 2038 C CA . PHE C 1 115 ? -11.63913 -6.87632 -19.56125 1.000 99.71471 112 PHE C CA 1
ATOM 2039 C C . PHE C 1 115 ? -10.54811 -6.64795 -20.58953 1.000 98.08714 112 PHE C C 1
ATOM 2040 O O . PHE C 1 115 ? -9.42416 -6.29091 -20.23937 1.000 110.57963 112 PHE C O 1
ATOM 2048 N N . CYS C 1 116 ? -10.86750 -6.85216 -21.85716 1.000 94.11942 113 CYS C N 1
ATOM 2049 C CA . CYS C 1 116 ? -9.99607 -6.33726 -22.90109 1.000 97.65218 113 CYS C CA 1
ATOM 2050 C C . CYS C 1 116 ? -10.44756 -4.95058 -23.30618 1.000 103.49902 113 CYS C C 1
ATOM 2051 O O . CYS C 1 116 ? -9.63235 -4.03745 -23.46867 1.000 119.54000 113 CYS C O 1
ATOM 2054 N N . PHE C 1 117 ? -11.75101 -4.80600 -23.49525 1.000 100.19126 114 PHE C N 1
ATOM 2055 C CA . PHE C 1 117 ? -12.40205 -3.52660 -23.68840 1.000 97.55590 114 PHE C CA 1
ATOM 2056 C C . PHE C 1 117 ? -13.86856 -3.73758 -23.36542 1.000 95.77242 114 PHE C C 1
ATOM 2057 O O . PHE C 1 117 ? -14.33006 -4.87317 -23.25127 1.000 96.53825 114 PHE C O 1
ATOM 2065 N N . THR C 1 118 ? -14.58418 -2.63839 -23.15820 1.000 94.35921 115 THR C N 1
ATOM 2066 C CA . THR C 1 118 ? -15.98808 -2.75344 -22.80358 1.000 89.01319 115 THR C CA 1
ATOM 2067 C C . THR C 1 118 ? -16.66752 -1.41906 -23.02040 1.000 88.83495 115 THR C C 1
ATOM 2068 O O . THR C 1 118 ? -16.12781 -0.37962 -22.64240 1.000 97.49952 115 THR C O 1
ATOM 2072 N N . GLU C 1 119 ? -17.83877 -1.46064 -23.65133 1.000 85.74364 116 GLU C N 1
ATOM 2073 C CA . GLU C 1 119 ? -18.71899 -0.31293 -23.79025 1.000 81.77085 116 GLU C CA 1
ATOM 2074 C C . GLU C 1 119 ? -19.94449 -0.44849 -22.90678 1.000 82.73044 116 GLU C C 1
ATOM 2075 O O . GLU C 1 119 ? -20.88246 0.34213 -23.01965 1.000 87.45698 116 GLU C O 1
ATOM 2081 N N . ILE C 1 120 ? -19.94904 -1.39993 -22.04254 1.000 80.02659 117 ILE C N 1
ATOM 2082 C CA . ILE C 1 120 ? -21.12230 -1.73363 -21.25914 1.000 85.01188 117 ILE C CA 1
ATOM 2083 C C . ILE C 1 120 ? -21.07777 -0.95731 -19.96038 1.000 87.27296 117 ILE C C 1
ATOM 2084 O O . ILE C 1 120 ? -20.02903 -0.85368 -19.32902 1.000 94.82515 117 ILE C O 1
ATOM 2089 N N . LEU C 1 121 ? -22.20417 -0.39098 -19.55978 1.000 91.02005 118 LEU C N 1
ATOM 2090 C CA . LEU C 1 121 ? -22.28397 0.30678 -18.28389 1.000 93.27646 118 LEU C CA 1
ATOM 2091 C C . LEU C 1 121 ? -22.59910 -0.69784 -17.18949 1.000 93.14262 118 LEU C C 1
ATOM 2092 O O . LEU C 1 121 ? -23.56007 -1.46309 -17.30767 1.000 95.35718 118 LEU C O 1
ATOM 2097 N N . TYR C 1 122 ? -21.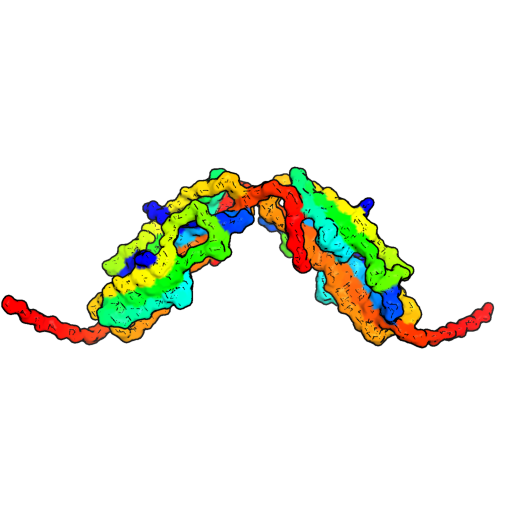80387 -0.68293 -16.12722 1.000 89.24527 119 TYR C N 1
ATOM 2098 C CA . TYR C 1 122 ? -21.99839 -1.57209 -14.99682 1.000 91.35508 119 TYR C CA 1
ATOM 2099 C C . TYR C 1 122 ? -22.41650 -0.76093 -13.78542 1.000 89.17153 119 TYR C C 1
ATOM 2100 O O . TYR C 1 122 ? -22.27730 0.46017 -13.76478 1.000 95.71791 119 TYR C O 1
ATOM 2109 N N . GLY C 1 123 ? -22.96272 -1.44107 -12.77979 1.000 86.00235 120 GLY C N 1
ATOM 2110 C CA . GLY C 1 123 ? -23.19686 -0.80752 -11.50171 1.000 94.65592 120 GLY C CA 1
ATOM 2111 C C . GLY C 1 123 ? -24.67556 -0.68108 -11.18907 1.000 99.21988 120 GLY C C 1
ATOM 2112 O O . GLY C 1 123 ? -25.49305 -1.46727 -11.66568 1.000 98.83160 120 GLY C O 1
ATOM 2113 N N . GLN C 1 124 ? -24.99348 0.31255 -10.36012 1.000 104.19314 121 GLN C N 1
ATOM 2114 C CA . GLN C 1 124 ? -26.33310 0.53002 -9.83264 1.000 99.95420 121 GLN C CA 1
ATOM 2115 C C . GLN C 1 124 ? -27.16217 1.31262 -10.82941 1.000 99.21669 121 GLN C C 1
ATOM 2116 O O . GLN C 1 124 ? -26.64402 2.17112 -11.54658 1.000 103.28784 121 GLN C O 1
ATOM 2122 N N . PHE C 1 125 ? -28.45878 1.01934 -10.86727 1.000 91.18245 122 PHE C N 1
ATOM 2123 C CA . PHE C 1 125 ? -29.33487 1.73087 -11.78147 1.000 88.37642 122 PHE C CA 1
ATOM 2124 C C . PHE C 1 125 ? -30.69234 1.90152 -11.13387 1.000 86.80820 122 PHE C C 1
ATOM 2125 O O . PHE C 1 125 ? -31.13935 1.06170 -10.35032 1.000 90.58750 122 PHE C O 1
ATOM 2133 N N . ARG C 1 126 ? -31.34201 3.00439 -11.47200 1.000 86.61733 123 ARG C N 1
ATOM 2134 C CA . ARG C 1 126 ? -32.65980 3.31430 -10.95170 1.000 85.34336 123 ARG C CA 1
ATOM 2135 C C . ARG C 1 126 ? -33.37160 4.16051 -11.98307 1.000 88.48388 123 ARG C C 1
ATOM 2136 O O . ARG C 1 126 ? -32.73809 4.80252 -12.82288 1.000 95.96778 123 ARG C O 1
ATOM 2144 N N . ARG C 1 127 ? -34.69711 4.14482 -11.92071 1.000 83.31466 124 ARG C N 1
ATOM 2145 C CA . ARG C 1 127 ? -35.51312 4.81038 -12.92461 1.000 82.89222 124 ARG C CA 1
ATOM 2146 C C . ARG C 1 127 ? -36.89391 5.02286 -12.33539 1.000 82.87654 124 ARG C C 1
ATOM 2147 O O . ARG C 1 127 ? -37.54092 4.04478 -11.95237 1.000 82.68561 124 ARG C O 1
ATOM 2155 N N . GLU C 1 128 ? -37.33112 6.27953 -12.23246 1.000 81.44416 125 GLU C N 1
ATOM 2156 C CA . GLU C 1 128 ? -38.68314 6.61986 -11.81507 1.000 77.99881 125 GLU C CA 1
ATOM 2157 C C . GLU C 1 128 ? -39.45211 7.09946 -13.02842 1.000 80.08458 125 GLU C C 1
ATOM 2158 O O . GLU C 1 128 ? -38.95834 7.94169 -13.77986 1.000 88.97106 125 GLU C O 1
ATOM 2164 N N . VAL C 1 129 ? -40.64955 6.57101 -13.22980 1.000 75.65073 126 VAL C N 1
ATOM 2165 C CA . VAL C 1 129 ? -41.30842 6.78062 -14.51081 1.000 72.51098 126 VAL C CA 1
ATOM 2166 C C . VAL C 1 129 ? -42.79732 6.97593 -14.29051 1.000 78.52012 126 VAL C C 1
ATOM 2167 O O . VAL C 1 129 ? -43.45420 6.07852 -13.74569 1.000 79.95679 126 VAL C O 1
ATOM 2171 N N . PRO C 1 130 ? -43.36203 8.11970 -14.68603 1.000 79.89770 127 PRO C N 1
ATOM 2172 C CA . PRO C 1 130 ? -44.77314 8.38472 -14.41761 1.000 73.80286 127 PRO C CA 1
ATOM 2173 C C . PRO C 1 130 ? -45.64066 7.51463 -15.28496 1.000 74.77897 127 PRO C C 1
ATOM 2174 O O . PRO C 1 130 ? -45.22354 6.98667 -16.30837 1.000 79.56256 127 PRO C O 1
ATOM 2178 N N . VAL C 1 131 ? -46.88406 7.38721 -14.88162 1.000 78.16976 128 VAL C N 1
ATOM 2179 C CA . VAL C 1 131 ? -47.74653 6.44071 -15.55929 1.000 78.95317 128 VAL C CA 1
ATOM 2180 C C . VAL C 1 131 ? -49.12252 7.08532 -15.71638 1.000 88.17902 128 VAL C C 1
ATOM 2181 O O . VAL C 1 131 ? -49.54819 7.84749 -14.83562 1.000 89.94605 128 VAL C O 1
ATOM 2185 N N . PRO C 1 132 ? -49.81623 6.88300 -16.84820 1.000 86.25808 129 PRO C N 1
ATOM 2186 C CA . PRO C 1 132 ? -51.09704 7.57268 -17.08095 1.000 92.18987 129 PRO C CA 1
ATOM 2187 C C . PRO C 1 132 ? -52.11453 7.42727 -15.95282 1.000 97.65604 129 PRO C C 1
ATOM 2188 O O . PRO C 1 132 ? -51.98753 6.51948 -15.12221 1.000 97.26774 129 PRO C O 1
ATOM 2192 N N . VAL C 1 133 ? -53.13337 8.30333 -15.92161 1.000 99.54485 130 VAL C N 1
ATOM 2193 C CA . VAL C 1 133 ? -54.05589 8.32733 -14.78688 1.000 96.95084 130 VAL C CA 1
ATOM 2194 C C . VAL C 1 133 ? -54.86268 7.03439 -14.70406 1.000 102.97191 130 VAL C C 1
ATOM 2195 O O . VAL C 1 133 ? -55.04147 6.48001 -13.61202 1.000 111.03984 130 VAL C O 1
ATOM 2199 N N . ASP C 1 134 ? -55.33473 6.50154 -15.83027 1.000 98.41076 131 ASP C N 1
ATOM 2200 C CA . ASP C 1 134 ? -56.14340 5.30062 -15.68440 1.000 104.50789 131 ASP C CA 1
ATOM 2201 C C . ASP C 1 134 ? -55.31473 4.04926 -15.38702 1.000 108.00538 131 ASP C C 1
ATOM 2202 O O . ASP C 1 134 ? -55.81019 2.95132 -15.63944 1.000 111.96638 131 ASP C O 1
ATOM 2207 N N . ALA C 1 135 ? -54.09299 4.15152 -14.86628 1.000 103.85427 132 ALA C N 1
ATOM 2208 C CA . ALA C 1 135 ? -53.33179 2.96811 -14.48853 1.000 101.00119 132 ALA C CA 1
ATOM 2209 C C . ALA C 1 135 ? -53.60104 2.60353 -13.03587 1.000 107.43940 132 ALA C C 1
ATOM 2210 O O . ALA C 1 135 ? -53.64544 3.47678 -12.16155 1.000 109.58073 132 ALA C O 1
ATOM 2212 N N . SER C 1 136 ? -53.77348 1.30934 -12.77742 1.000 104.71313 133 SER C N 1
ATOM 2213 C CA . SER C 1 136 ? -54.22904 0.84638 -11.47618 1.000 109.03984 133 SER C CA 1
ATOM 2214 C C . SER C 1 136 ? -53.09839 0.17156 -10.71811 1.000 108.62756 133 SER C C 1
ATOM 2215 O O . SER C 1 136 ? -52.26789 -0.52395 -11.31201 1.000 103.52999 133 SER C O 1
ATOM 2218 N N . LYS C 1 137 ? -53.08675 0.38401 -9.39486 1.000 113.55237 134 LYS C N 1
ATOM 2219 C CA . LYS C 1 137 ? -52.15770 -0.32764 -8.51955 1.000 110.81253 134 LYS C CA 1
ATOM 2220 C C . LYS C 1 137 ? -52.43140 -1.82548 -8.49953 1.000 115.41401 134 LYS C C 1
ATOM 2221 O O . LYS C 1 137 ? -51.49836 -2.62523 -8.37061 1.000 113.64861 134 LYS C O 1
ATOM 2223 N N . ASP C 1 138 ? -53.69161 -2.22850 -8.62549 1.000 115.82114 135 ASP C N 1
ATOM 2224 C CA . ASP C 1 138 ? -54.07572 -3.61093 -8.38168 1.000 117.01903 135 ASP C CA 1
ATOM 2225 C C . ASP C 1 138 ? -54.06614 -4.41008 -9.67215 1.000 115.63338 135 ASP C C 1
ATOM 2226 O O . ASP C 1 138 ? -54.76174 -4.06469 -10.63095 1.000 118.70222 135 ASP C O 1
ATOM 2231 N N . GLY C 1 139 ? -53.29178 -5.48743 -9.68324 1.000 111.16081 136 GLY C N 1
ATOM 2232 C CA . GLY C 1 139 ? -53.23287 -6.37405 -10.82286 1.000 105.78949 136 GLY C CA 1
ATOM 2233 C C . GLY C 1 139 ? -51.91747 -6.35403 -11.54719 1.000 101.47878 136 GLY C C 1
ATOM 2234 O O . GLY C 1 139 ? -51.76022 -7.10540 -12.51729 1.000 104.78170 136 GLY C O 1
ATOM 2235 N N . ILE C 1 140 ? -50.96453 -5.53499 -11.08831 1.000 99.75047 137 ILE C N 1
ATOM 2236 C CA . ILE C 1 140 ? -49.68725 -5.36493 -11.77299 1.000 95.27194 137 ILE C CA 1
ATOM 2237 C C . ILE C 1 140 ? -48.96426 -6.69228 -11.92880 1.000 88.92054 137 ILE C C 1
ATOM 2238 O O . ILE C 1 140 ? -48.96745 -7.53225 -11.02097 1.000 90.77437 137 ILE C O 1
ATOM 2243 N N . LYS C 1 141 ? -48.33532 -6.88798 -13.08908 1.000 83.82222 138 LYS C N 1
ATOM 2244 C CA . LYS C 1 141 ? -47.46862 -8.03970 -13.29530 1.000 89.01418 138 LYS C CA 1
ATOM 2245 C C . LYS C 1 141 ? -46.12678 -7.60065 -13.86893 1.000 86.20071 138 LYS C C 1
ATOM 2246 O O . LYS C 1 141 ? -46.00677 -6.52780 -14.44657 1.000 88.51070 138 LYS C O 1
ATOM 2252 N N . ALA C 1 142 ? -45.09912 -8.42403 -13.69835 1.000 82.39175 139 ALA C N 1
ATOM 2253 C CA . ALA C 1 142 ? -43.80615 -8.08401 -14.27235 1.000 82.12739 139 ALA C CA 1
ATOM 2254 C C . ALA C 1 142 ? -43.06163 -9.35226 -14.63478 1.000 88.22108 139 ALA C C 1
ATOM 2255 O O . ALA C 1 142 ? -43.24170 -10.40028 -14.00583 1.000 90.76090 139 ALA C O 1
ATOM 2257 N N . TYR C 1 143 ? -42.21613 -9.23614 -15.65453 1.000 83.74732 140 TYR C N 1
ATOM 2258 C CA . TYR C 1 143 ? -41.50966 -10.36748 -16.23099 1.000 84.40336 140 TYR C CA 1
ATOM 2259 C C . TYR C 1 143 ? -40.15049 -9.87600 -16.68046 1.000 87.83566 140 TYR C C 1
ATOM 2260 O O . TYR C 1 143 ? -39.99821 -8.70618 -17.03254 1.000 87.05233 140 TYR C O 1
ATOM 2269 N N . TYR C 1 144 ? -39.16267 -10.76297 -16.68984 1.000 85.53862 141 TYR C N 1
ATOM 2270 C CA . TYR C 1 144 ? -37.84638 -10.39965 -17.20025 1.000 80.82354 141 TYR C CA 1
ATOM 2271 C C . TYR C 1 144 ? -37.48464 -11.40718 -18.27711 1.000 89.73822 141 TYR C C 1
ATOM 2272 O O . TYR C 1 144 ? -37.14411 -12.55135 -17.96363 1.000 99.68374 141 TYR C O 1
ATOM 2281 N N . GLN C 1 145 ? -37.57004 -10.99365 -19.54310 1.000 85.42065 142 GLN C N 1
ATOM 2282 C CA . GLN C 1 145 ? -37.37113 -11.90237 -20.66394 1.000 82.02466 142 GLN C CA 1
ATOM 2283 C C . GLN C 1 145 ? -36.49530 -11.26695 -21.72730 1.000 85.63394 142 GLN C C 1
ATOM 2284 O O . GLN C 1 145 ? -36.69924 -10.10497 -22.08594 1.000 84.63190 142 GLN C O 1
ATOM 2290 N N . GLU C 1 146 ? -35.56217 -12.04706 -22.27478 1.000 90.32028 143 GLU C N 1
ATOM 2291 C CA . GLU C 1 146 ? -34.68549 -11.57322 -23.35310 1.000 86.32722 143 GLU C CA 1
ATOM 2292 C C . GLU C 1 146 ? -34.10724 -10.21102 -22.99714 1.000 83.09257 143 GLU C C 1
ATOM 2293 O O . GLU C 1 146 ? -33.98799 -9.32078 -23.84010 1.000 82.58540 143 GLU C O 1
ATOM 2295 N N . GLY C 1 147 ? -33.79875 -10.03606 -21.71202 1.000 83.64808 144 GLY C N 1
ATOM 2296 C CA . GLY C 1 147 ? -33.16305 -8.82700 -21.23393 1.000 82.74271 144 GLY C CA 1
ATOM 2297 C C . GLY C 1 147 ? -34.05054 -7.60983 -21.13537 1.000 79.08179 144 GLY C C 1
ATOM 2298 O O . GLY C 1 147 ? -33.54824 -6.48667 -21.17480 1.000 81.20113 144 GLY C O 1
ATOM 2299 N N . ILE C 1 148 ? -35.35410 -7.77852 -21.01046 1.000 74.40936 145 ILE C N 1
ATOM 2300 C CA . ILE C 1 148 ? -36.26586 -6.64740 -20.92221 1.000 78.02713 145 ILE C CA 1
ATOM 2301 C C . ILE C 1 148 ? -37.18886 -6.90652 -19.74747 1.000 79.41096 145 ILE C C 1
ATOM 2302 O O . ILE C 1 148 ? -37.70794 -8.02139 -19.59402 1.000 82.15414 145 ILE C O 1
ATOM 2307 N N . LEU C 1 149 ? -37.36295 -5.89745 -18.90147 1.000 74.82213 146 LEU C N 1
ATOM 2308 C CA . LEU C 1 149 ? -38.28373 -5.99743 -17.78284 1.000 75.74521 146 LEU C CA 1
ATOM 2309 C C . LEU C 1 149 ? -39.61018 -5.41224 -18.23760 1.000 73.43314 146 LEU C C 1
ATOM 2310 O O . LEU C 1 149 ? -39.69610 -4.21891 -18.53766 1.000 73.76981 146 LEU C O 1
ATOM 2315 N N . TYR C 1 150 ? -40.62652 -6.26070 -18.31857 1.000 71.02685 147 TYR C N 1
ATOM 2316 C CA . TYR C 1 150 ? -41.96257 -5.88391 -18.74332 1.000 72.49965 147 TYR C CA 1
ATOM 2317 C C . TYR C 1 150 ? -42.82657 -5.68434 -17.51613 1.000 77.82159 147 TYR C C 1
ATOM 2318 O O . TYR C 1 150 ? -42.87393 -6.56448 -16.65040 1.000 89.37683 147 TYR C O 1
ATOM 2327 N N . VAL C 1 151 ? -43.53199 -4.56082 -17.45297 1.000 71.09477 148 VAL C N 1
ATOM 2328 C CA . VAL C 1 151 ? -44.43169 -4.24340 -16.35268 1.000 72.83620 148 VAL C CA 1
ATOM 2329 C C . VAL C 1 151 ? -45.80387 -4.00454 -16.94675 1.000 79.31724 148 VAL C C 1
ATOM 2330 O O . VAL C 1 151 ? -46.03487 -2.98049 -17.59476 1.000 82.68684 148 VAL C O 1
ATOM 2334 N N . LYS C 1 152 ? -46.71994 -4.91959 -16.70330 1.000 83.10274 149 LYS C N 1
ATOM 2335 C CA . LYS C 1 152 ? -48.06409 -4.87253 -17.26186 1.000 85.60974 149 LYS C CA 1
ATOM 2336 C C . LYS C 1 152 ? -49.02024 -4.30798 -16.21201 1.000 83.93049 149 LYS C C 1
ATOM 2337 O O . LYS C 1 152 ? -49.31033 -4.97449 -15.20860 1.000 89.79104 149 LYS C O 1
ATOM 2343 N N . LEU C 1 153 ? -49.50208 -3.08307 -16.44301 1.000 79.12030 150 LEU C N 1
ATOM 2344 C CA . LEU C 1 153 ? -50.44785 -2.42731 -15.54438 1.000 84.85059 150 LEU C CA 1
ATOM 2345 C C . LEU C 1 153 ? -51.84960 -2.40920 -16.13978 1.000 92.73777 150 LEU C C 1
ATOM 2346 O O . LEU C 1 153 ? -52.02752 -2.11674 -17.32056 1.000 94.36398 150 LEU C O 1
ATOM 2351 N N . LEU C 1 154 ? -52.85218 -2.66669 -15.30946 1.000 99.56865 151 LEU C N 1
ATOM 2352 C CA . LEU C 1 154 ? -54.23444 -2.64813 -15.76715 1.000 94.71945 151 LEU C CA 1
ATOM 2353 C C . LEU C 1 154 ? -54.78264 -1.22865 -15.76733 1.000 97.60353 151 LEU C C 1
ATOM 2354 O O . LEU C 1 154 ? -54.23575 -0.31369 -15.14258 1.000 97.99731 151 LEU C O 1
ATOM 2359 N N . LYS C 1 155 ? -55.89008 -1.05742 -16.46600 1.000 98.10557 152 LYS C N 1
ATOM 2360 C CA . LYS C 1 155 ? -56.51154 0.24677 -16.61813 1.000 103.18816 152 LYS C CA 1
ATOM 2361 C C . LYS C 1 155 ? -57.79081 0.27893 -15.79453 1.000 112.74269 152 LYS C C 1
ATOM 2362 O O . LYS C 1 155 ? -58.80621 -0.30021 -16.18437 1.000 115.42570 152 LYS C O 1
ATOM 2368 N N . VAL C 1 156 ? -57.71852 0.92899 -14.63215 1.000 115.21371 153 VAL C N 1
ATOM 2369 C CA . VAL C 1 156 ? -58.91642 1.27617 -13.88592 1.000 122.37100 153 VAL C CA 1
ATOM 2370 C C . VAL C 1 156 ? -59.73283 2.26907 -14.70033 1.000 133.10939 153 VAL C C 1
ATOM 2371 O O . VAL C 1 156 ? -59.18131 3.13569 -15.39261 1.000 131.97593 153 VAL C O 1
ATOM 2375 N N . SER C 1 157 ? -61.05991 2.13876 -14.63898 1.000 143.97726 154 SER C N 1
ATOM 2376 C CA . SER C 1 157 ? -61.91696 2.97649 -15.47227 1.000 147.40707 154 SER C CA 1
ATOM 2377 C C . SER C 1 157 ? -62.08577 4.37174 -14.88915 1.000 151.72469 154 SER C C 1
ATOM 2378 O O . SER C 1 157 ? -61.91815 5.37246 -15.59478 1.000 152.01941 154 SER C O 1
ATOM 2381 N N . ASN C 1 158 ? -62.42704 4.45399 -13.60839 1.000 156.77674 155 ASN C N 1
ATOM 2382 C CA . ASN C 1 158 ? -62.77305 5.72807 -12.99846 1.000 166.90745 155 ASN C CA 1
ATOM 2383 C C . ASN C 1 158 ? -61.52082 6.48851 -12.58306 1.000 164.56986 155 ASN C C 1
ATOM 2384 O O . ASN C 1 158 ? -60.54543 5.89982 -12.10665 1.000 162.01873 155 ASN C O 1
ATOM 2389 N N . SER C 1 159 ? -61.55749 7.80729 -12.77225 1.000 162.47648 156 SER C N 1
ATOM 2390 C CA . SER C 1 159 ? -60.46789 8.69759 -12.38852 1.000 158.50850 156 SER C CA 1
ATOM 2391 C C . SER C 1 159 ? -61.06419 9.91535 -11.69275 1.000 156.32331 156 SER C C 1
ATOM 2392 O O . SER C 1 159 ? -61.83482 10.66620 -12.30218 1.000 153.48302 156 SER C O 1
ATOM 2395 N N . ASN C 1 160 ? -60.71409 10.10245 -10.41697 1.000 151.62468 157 ASN C N 1
ATOM 2396 C CA . ASN C 1 160 ? -61.27971 11.16245 -9.57796 1.000 144.73863 157 ASN C CA 1
ATOM 2397 C C . ASN C 1 160 ? -60.80447 12.53776 -10.04643 1.000 139.07858 157 ASN C C 1
ATOM 2398 O O . ASN C 1 160 ? -59.89436 13.14034 -9.47329 1.000 136.18574 157 ASN C O 1
ATOM 2403 N N . TRP C 1 161 ? -61.48163 13.07139 -11.06995 1.000 138.10241 158 TRP C N 1
ATOM 2404 C CA . TRP C 1 161 ? -61.04227 14.28224 -11.77474 1.000 129.49258 158 TRP C CA 1
ATOM 2405 C C . TRP C 1 161 ? -61.35314 15.55911 -10.99136 1.000 117.33443 158 TRP C C 1
ATOM 2406 O O . TRP C 1 161 ? -62.11332 16.41947 -11.42735 1.000 115.88968 158 TRP C O 1
ATOM 2417 N N . VAL C 1 162 ? -60.71039 15.68903 -9.83068 1.000 113.43219 159 VAL C N 1
ATOM 2418 C CA . VAL C 1 162 ? -60.75504 16.89290 -8.99577 1.000 113.35540 159 VAL C CA 1
ATOM 2419 C C . VAL C 1 162 ? -60.38259 18.14309 -9.79568 1.000 116.74163 159 VAL C C 1
ATOM 2420 O O . VAL C 1 162 ? -59.52746 18.08872 -10.68626 1.000 120.51135 159 VAL C O 1
ATOM 2424 N N . ASN C 1 163 ? -61.00070 19.28336 -9.48038 1.000 113.64607 160 ASN C N 1
ATOM 2425 C CA . ASN C 1 163 ? -60.71126 20.54875 -10.14255 1.000 108.18165 160 ASN C CA 1
ATOM 2426 C C . ASN C 1 163 ? -60.16366 21.55208 -9.13257 1.000 110.52143 160 ASN C C 1
ATOM 2427 O O . ASN C 1 163 ? -60.63382 21.61673 -7.99575 1.000 118.02153 160 ASN C O 1
ATOM 2432 N N . VAL C 1 164 ? -59.17013 22.33754 -9.54016 1.000 107.78386 161 VAL C N 1
ATOM 2433 C CA . VAL C 1 164 ? -58.51501 23.29375 -8.65129 1.000 108.56131 161 VAL C CA 1
ATOM 2434 C C . VAL C 1 164 ? -58.99290 24.70560 -8.97010 1.000 112.70739 161 VAL C C 1
ATOM 2435 O O . VAL C 1 164 ? -59.10041 25.09975 -10.14235 1.000 111.00089 161 VAL C O 1
ATOM 2439 N N . GLU C 1 165 ? -59.28315 25.47187 -7.92103 1.000 113.14370 162 GLU C N 1
ATOM 2440 C CA . GLU C 1 165 ? -59.64523 26.86937 -8.08596 1.000 113.65461 162 GLU C CA 1
ATOM 2441 C C . GLU C 1 165 ? -58.38519 27.71197 -8.19533 1.000 116.96430 162 GLU C C 1
ATOM 2442 O O . GLU C 1 165 ? -57.38775 27.45828 -7.51235 1.000 115.29678 162 GLU C O 1
ATOM 2444 N N . ILE C 1 166 ? -58.43292 28.71404 -9.06513 1.000 118.88948 163 ILE C N 1
ATOM 2445 C CA . ILE C 1 166 ? -57.32667 29.64305 -9.24325 1.000 114.84739 163 ILE C CA 1
ATOM 2446 C C . ILE C 1 166 ? -57.70709 30.98845 -8.64163 1.000 117.46767 163 ILE C C 1
ATOM 2447 O O . ILE C 1 166 ? -58.85795 31.43266 -8.71897 1.000 123.59187 163 ILE C O 1
ATOM 2452 N N . VAL C 1 167 ? -56.72170 31.63888 -8.03877 1.000 118.38012 164 VAL C N 1
ATOM 2453 C CA . VAL C 1 167 ? -56.92671 32.86159 -7.27309 1.000 116.96798 164 VAL C CA 1
ATOM 2454 C C . VAL C 1 167 ? -55.83104 33.89278 -7.52765 1.000 121.67111 164 VAL C C 1
ATOM 2455 O O . VAL C 1 167 ? -55.62624 34.34176 -8.65775 1.000 125.58010 164 VAL C O 1
ATOM 2459 N N . THR D 1 63 ? -17.51802 -62.77226 -31.43013 1.000 115.67859 60 THR D N 1
ATOM 2460 C CA . THR D 1 63 ? -17.68698 -63.20212 -30.04054 1.000 11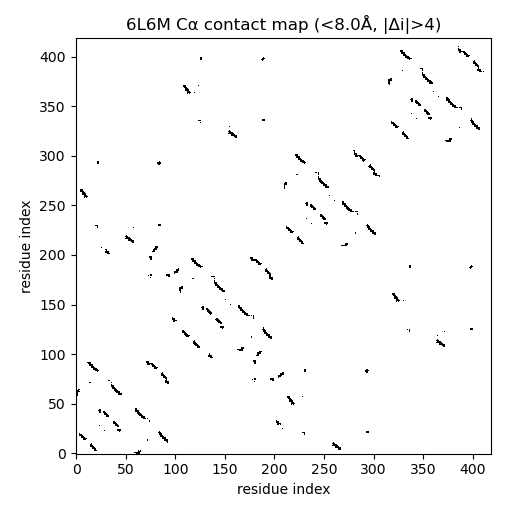7.25311 60 THR D CA 1
ATOM 2461 C C . THR D 1 63 ? -16.34334 -63.50589 -29.33349 1.000 118.09055 60 THR D C 1
ATOM 2462 O O . THR D 1 63 ? -15.97195 -64.67522 -29.12563 1.000 115.01280 60 THR D O 1
ATOM 2466 N N . TRP D 1 64 ? -15.64711 -62.42526 -28.94838 1.000 115.36170 61 TRP D N 1
ATOM 2467 C CA . TRP D 1 64 ? -14.30115 -62.41617 -28.37352 1.000 109.94399 61 TRP D CA 1
ATOM 2468 C C . TRP D 1 64 ? -14.31824 -62.83851 -26.90516 1.000 110.34260 61 TRP D C 1
ATOM 2469 O O . TRP D 1 64 ? -15.36608 -63.15705 -26.33323 1.000 113.48266 61 TRP D O 1
ATOM 2480 N N . GLU D 1 65 ? -13.13697 -62.82767 -26.27356 1.000 106.69521 62 GLU D N 1
ATOM 2481 C CA . GLU D 1 65 ? -13.05142 -63.03740 -24.82816 1.000 104.82832 62 GLU D CA 1
ATOM 2482 C C . GLU D 1 65 ? -12.07894 -62.04229 -24.21036 1.000 99.98415 62 GLU D C 1
ATOM 2483 O O . GLU D 1 65 ? -11.01613 -61.77010 -24.78541 1.000 103.11444 62 GLU D O 1
ATOM 2489 N N . PRO D 1 66 ? -12.41723 -61.48812 -23.05194 1.000 92.25148 63 PRO D N 1
ATOM 2490 C CA . PRO D 1 66 ? -11.58387 -60.46255 -22.43863 1.000 92.06051 63 PRO D CA 1
ATOM 2491 C C . PRO D 1 66 ? -10.40613 -61.07997 -21.71252 1.000 93.61063 63 PRO D C 1
ATOM 2492 O O . PRO D 1 66 ? -10.51136 -62.20033 -21.19732 1.000 101.26807 63 PRO D O 1
ATOM 2496 N N . PRO D 1 67 ? -9.28090 -60.38133 -21.61602 1.000 91.16757 64 PRO D N 1
ATOM 2497 C CA . PRO D 1 67 ? -8.13851 -60.93422 -20.88575 1.000 94.34679 64 PRO D CA 1
ATOM 2498 C C . PRO D 1 67 ? -8.44776 -60.99263 -19.40116 1.000 96.58892 64 PRO D C 1
ATOM 2499 O O . PRO D 1 67 ? -9.27556 -60.23692 -18.89147 1.000 99.26475 64 PRO D O 1
ATOM 2503 N N . CYS D 1 68 ? -7.77719 -61.90457 -18.69698 1.000 96.66351 65 CYS D N 1
ATOM 2504 C CA . CYS D 1 68 ? -8.05694 -62.09780 -17.27650 1.000 97.79710 65 CYS D CA 1
ATOM 2505 C C . CYS D 1 68 ? -6.77524 -62.39650 -16.51257 1.000 96.81076 65 CYS D C 1
ATOM 2506 O O . CYS D 1 68 ? -5.70481 -62.57814 -17.09130 1.000 99.33797 65 CYS D O 1
ATOM 2509 N N . GLU D 1 69 ? -6.90292 -62.48614 -15.19255 1.000 94.70864 66 GLU D N 1
ATOM 2510 C CA . GLU D 1 69 ? -5.72670 -62.52420 -14.33722 1.000 93.37056 66 GLU D CA 1
ATOM 2511 C C . GLU D 1 69 ? -6.09389 -63.11849 -12.98684 1.000 91.46017 66 GLU D C 1
ATOM 2512 O O . GLU D 1 69 ? -7.09685 -62.72644 -12.40370 1.000 93.99800 66 GLU D O 1
ATOM 2518 N N . LEU D 1 70 ? -5.29725 -64.05288 -12.48249 1.000 95.81672 67 LEU D N 1
ATOM 2519 C CA . LEU D 1 70 ? -5.54446 -64.62496 -11.16663 1.000 93.81390 67 LEU D CA 1
ATOM 2520 C C . LEU D 1 70 ? -4.50122 -64.12720 -10.18482 1.000 95.14668 67 LEU D C 1
ATOM 2521 O O . LEU D 1 70 ? -3.33636 -63.96426 -10.54124 1.000 101.24471 67 LEU D O 1
ATOM 2526 N N . LEU D 1 71 ? -4.92241 -63.87845 -8.95411 1.000 94.53669 68 LEU D N 1
ATOM 2527 C CA . LEU D 1 71 ? -4.04428 -63.32097 -7.94081 1.000 101.81463 68 LEU D CA 1
ATOM 2528 C C . LEU D 1 71 ? -4.28797 -64.04336 -6.62634 1.000 109.14660 68 LEU D C 1
ATOM 2529 O O . LEU D 1 71 ? -5.44044 -64.27512 -6.25592 1.000 110.25997 68 LEU D O 1
ATOM 2534 N N . ASP D 1 72 ? -3.21147 -64.38669 -5.91361 1.000 113.38485 69 ASP D N 1
ATOM 2535 C CA . ASP D 1 72 ? -3.31288 -64.98709 -4.58565 1.000 114.56392 69 ASP D CA 1
ATOM 2536 C C . ASP D 1 72 ? -3.04417 -63.92533 -3.52290 1.000 119.31220 69 ASP D C 1
ATOM 2537 O O . ASP D 1 72 ? -1.94040 -63.36918 -3.46154 1.000 123.22435 69 ASP D O 1
ATOM 2542 N N . CYS D 1 73 ? -4.05602 -63.65174 -2.68746 1.000 120.81977 70 CYS D N 1
ATOM 2543 C CA . CYS D 1 73 ? -3.96891 -62.68557 -1.59511 1.000 121.34288 70 CYS D CA 1
ATOM 2544 C C . CYS D 1 73 ? -4.05465 -63.36249 -0.23099 1.000 122.36958 70 CYS D C 1
ATOM 2545 O O . CYS D 1 73 ? -4.64476 -62.80707 0.70098 1.000 122.06661 70 CYS D O 1
ATOM 2548 N N . GLY D 1 74 ? -3.48415 -64.56084 -0.10195 1.000 122.24584 71 GLY D N 1
ATOM 2549 C CA . GLY D 1 74 ? -3.57828 -65.31131 1.13416 1.000 119.68743 71 GLY D CA 1
ATOM 2550 C C . GLY D 1 74 ? -5.00908 -65.58344 1.55418 1.000 117.37503 71 GLY D C 1
ATOM 2551 O O . GLY D 1 74 ? -5.54361 -66.66613 1.29993 1.000 117.31815 71 GLY D O 1
ATOM 2552 N N . THR D 1 75 ? -5.64481 -64.59639 2.18925 1.000 117.27548 72 THR D N 1
ATOM 2553 C CA . THR D 1 75 ? -7.00579 -64.78395 2.68059 1.000 117.43345 72 THR D CA 1
ATOM 2554 C C . THR D 1 75 ? -7.97005 -65.19510 1.57009 1.000 118.01964 72 THR D C 1
ATOM 2555 O O . THR D 1 75 ? -8.95385 -65.89687 1.84196 1.000 116.47959 72 THR D O 1
ATOM 2557 N N . ASN D 1 76 ? -7.69632 -64.79411 0.32172 1.000 118.24393 73 ASN D N 1
ATOM 2558 C CA . ASN D 1 76 ? -8.64353 -64.92338 -0.78401 1.000 113.93142 73 ASN D CA 1
ATOM 2559 C C . ASN D 1 76 ? -7.90492 -64.88590 -2.11395 1.000 112.51197 73 ASN D C 1
ATOM 2560 O O . ASN D 1 76 ? -6.76296 -64.43355 -2.19130 1.000 117.42246 73 ASN D O 1
ATOM 2565 N N . TYR D 1 77 ? -8.58903 -65.33918 -3.16657 1.000 109.29410 74 TYR D N 1
ATOM 2566 C CA . TYR D 1 77 ? -8.15221 -65.20812 -4.55562 1.000 109.20046 74 TYR D CA 1
ATOM 2567 C C . TYR D 1 77 ? -8.83691 -64.00822 -5.20863 1.000 110.82693 74 TYR D C 1
ATOM 2568 O O . TYR D 1 77 ? -9.99744 -63.70112 -4.91396 1.000 114.45900 74 TYR D O 1
ATOM 2577 N N . LEU D 1 78 ? -8.13155 -63.35661 -6.13556 1.000 105.68054 75 LEU D N 1
ATOM 2578 C CA . LEU D 1 78 ? -8.66415 -62.21824 -6.88655 1.000 101.87000 75 LEU D CA 1
ATOM 2579 C C . LEU D 1 78 ? -8.56988 -62.49881 -8.38323 1.000 98.58405 75 LEU D C 1
ATOM 2580 O O . LEU D 1 78 ? -7.47492 -62.46227 -8.95442 1.000 97.18920 75 LEU D O 1
ATOM 2585 N N . LEU D 1 79 ? -9.71588 -62.75358 -9.01807 1.000 95.73968 76 LEU D N 1
ATOM 2586 C CA . LEU D 1 79 ? -9.80500 -63.03327 -10.44995 1.000 92.48327 76 LEU D CA 1
ATOM 2587 C C . LEU D 1 79 ? -10.32780 -61.79700 -11.17753 1.000 93.78183 76 LEU D C 1
ATOM 2588 O O . LEU D 1 79 ? -11.45133 -61.36031 -10.92546 1.000 100.69910 76 LEU D O 1
ATOM 2593 N N . LYS D 1 80 ? -9.52497 -61.23999 -12.07752 1.000 90.60882 77 LYS D N 1
ATOM 2594 C CA . LYS D 1 80 ? -9.84018 -59.99559 -12.75895 1.000 87.86679 77 LYS D CA 1
ATOM 2595 C C . LYS D 1 80 ? -10.10122 -60.22869 -14.24102 1.000 93.70389 77 LYS D C 1
ATOM 2596 O O . LYS D 1 80 ? -9.49577 -61.09704 -14.87647 1.000 93.43648 77 LYS D O 1
ATOM 2602 N N . PHE D 1 81 ? -10.99643 -59.42103 -14.78974 1.000 95.70367 78 PHE D N 1
ATOM 2603 C CA . PHE D 1 81 ? -11.21574 -59.35184 -16.22070 1.000 92.17815 78 PHE D CA 1
ATOM 2604 C C . PHE D 1 81 ? -11.13067 -57.89733 -16.65182 1.000 96.33553 78 PHE D C 1
ATOM 2605 O O . PHE D 1 81 ? -11.63108 -57.01037 -15.95735 1.000 100.18444 78 PHE D O 1
ATOM 2613 N N . GLU D 1 82 ? -10.48510 -57.64982 -17.78746 1.000 98.60838 79 GLU D N 1
ATOM 2614 C CA . GLU D 1 82 ? -10.46829 -56.32230 -18.40214 1.000 98.86852 79 GLU D CA 1
ATOM 2615 C C . GLU D 1 82 ? -11.66111 -56.21511 -19.34386 1.000 98.09543 79 GLU D C 1
ATOM 2616 O O . GLU D 1 82 ? -11.65041 -56.77119 -20.44426 1.000 96.50108 79 GLU D O 1
ATOM 2622 N N . VAL D 1 83 ? -12.69293 -55.49570 -18.92164 1.000 97.65101 80 VAL D N 1
ATOM 2623 C CA . VAL D 1 83 ? -13.83520 -55.26451 -19.79788 1.000 100.03469 80 VAL D CA 1
ATOM 2624 C C . VAL D 1 83 ? -14.07213 -53.75923 -19.89015 1.000 104.10892 80 VAL D C 1
ATOM 2625 O O . VAL D 1 83 ? -14.99648 -53.22335 -19.25584 1.000 107.12062 80 VAL D O 1
ATOM 2629 N N . PRO D 1 84 ? -13.26638 -53.03517 -20.67221 1.000 98.68196 81 PRO D N 1
ATOM 2630 C CA . PRO D 1 84 ? -13.41168 -51.58446 -20.71588 1.000 100.35164 81 PRO D CA 1
ATOM 2631 C C . PRO D 1 84 ? -14.47528 -51.18941 -21.72431 1.000 106.77875 81 PRO D C 1
ATOM 2632 O O . PRO D 1 84 ? -14.50016 -51.72829 -22.83810 1.000 107.79635 81 PRO D O 1
ATOM 2636 N N . GLY D 1 85 ? -15.37213 -50.27888 -21.33695 1.000 105.80994 82 GLY D N 1
ATOM 2637 C CA . GLY D 1 85 ? -16.38374 -49.77464 -22.24547 1.000 104.80382 82 GLY D CA 1
ATOM 2638 C C . GLY D 1 85 ? -17.39155 -50.80433 -22.71312 1.000 104.10100 82 GLY D C 1
ATOM 2639 O O . GLY D 1 85 ? -17.66541 -50.92021 -23.90892 1.000 100.23980 82 GLY D O 1
ATOM 2640 N N . ILE D 1 86 ? -17.95525 -51.55794 -21.77878 1.000 107.21366 83 ILE D N 1
ATOM 2641 C CA . ILE D 1 86 ? -19.00306 -52.51568 -22.09330 1.000 112.82483 83 ILE D CA 1
ATOM 2642 C C . ILE D 1 86 ? -20.28795 -52.05563 -21.41870 1.000 115.97545 83 ILE D C 1
ATOM 2643 O O . ILE D 1 86 ? -20.26665 -51.29622 -20.44424 1.000 115.41319 83 ILE D O 1
ATOM 2648 N N . ASP D 1 87 ? -21.41988 -52.53949 -21.94387 1.000 117.33645 84 ASP D N 1
ATOM 2649 C CA . ASP D 1 87 ? -22.72320 -52.24299 -21.35245 1.000 121.46790 84 ASP D CA 1
ATOM 2650 C C . ASP D 1 87 ? -22.79664 -52.83386 -19.94848 1.000 121.19973 84 ASP D C 1
ATOM 2651 O O . ASP D 1 87 ? -23.10445 -54.02176 -19.79570 1.000 120.27760 84 ASP D O 1
ATOM 2656 N N . LYS D 1 88 ? -22.52442 -52.01399 -18.91870 1.000 120.04531 85 LYS D N 1
ATOM 2657 C CA . LYS D 1 88 ? -22.45369 -52.51010 -17.54418 1.000 113.74826 85 LYS D CA 1
ATOM 2658 C C . LYS D 1 88 ? -23.70851 -53.26269 -17.13301 1.000 117.29587 85 LYS D C 1
ATOM 2659 O O . LYS D 1 88 ? -23.67422 -54.03707 -16.17102 1.000 115.50513 85 LYS D O 1
ATOM 2661 N N . LYS D 1 89 ? -24.80971 -53.05882 -17.85300 1.000 122.46204 86 LYS D N 1
ATOM 2662 C CA . LYS D 1 89 ? -26.04312 -53.78722 -17.60496 1.000 121.78264 86 LYS D CA 1
ATOM 2663 C C . LYS D 1 89 ? -25.98353 -55.21949 -18.12515 1.000 123.49791 86 LYS D C 1
ATOM 2664 O O . LYS D 1 89 ? -26.65028 -56.09859 -17.56858 1.000 126.78522 86 LYS D O 1
ATOM 2666 N N . SER D 1 90 ? -25.19920 -55.48045 -19.17561 1.000 122.71614 87 SER D N 1
ATOM 2667 C CA . SER D 1 90 ? -25.13473 -56.81589 -19.76829 1.000 124.05964 87 SER D CA 1
ATOM 2668 C C . SER D 1 90 ? -24.20837 -57.76308 -19.01465 1.000 122.59978 87 SER D C 1
ATOM 2669 O O . SER D 1 90 ? -24.20056 -58.96464 -19.31277 1.000 123.88903 87 SER D O 1
ATOM 2672 N N . LEU D 1 91 ? -23.45466 -57.25329 -18.04304 1.000 119.48362 88 LEU D N 1
ATOM 2673 C CA . LEU D 1 91 ? -22.37447 -57.98448 -17.38751 1.000 113.49929 88 LEU D CA 1
ATOM 2674 C C . LEU D 1 91 ? -22.91241 -59.09397 -16.49011 1.000 111.62135 88 LEU D C 1
ATOM 2675 O O . LEU D 1 91 ? -23.38376 -58.82543 -15.38336 1.000 114.04738 88 LEU D O 1
ATOM 2680 N N . SER D 1 92 ? -22.81008 -60.34341 -16.93302 1.000 107.60800 89 SER D N 1
ATOM 2681 C CA . SER D 1 92 ? -23.24989 -61.47716 -16.13497 1.000 106.56877 89 SER D CA 1
ATOM 2682 C C . SER D 1 92 ? -22.05367 -62.29331 -15.65712 1.000 111.56928 89 SER D C 1
ATOM 2683 O O . SER D 1 92 ? -20.99372 -62.32288 -16.29735 1.000 110.30343 89 SER D O 1
ATOM 2686 N N . LEU D 1 93 ? -22.24911 -62.99406 -14.53753 1.000 114.20316 90 LEU D N 1
ATOM 2687 C CA . LEU D 1 93 ? -21.14012 -63.64405 -13.83821 1.000 107.06930 90 LEU D CA 1
ATOM 2688 C C . LEU D 1 93 ? -21.69104 -64.81507 -13.03161 1.000 106.57392 90 LEU D C 1
ATOM 2689 O O . LEU D 1 93 ? -22.25227 -64.60940 -11.95842 1.000 111.96893 90 LEU D O 1
ATOM 2694 N N . GLN D 1 94 ? -21.50262 -66.02953 -13.52705 1.000 106.34690 91 GLN D N 1
ATOM 2695 C CA . GLN D 1 94 ? -22.05319 -67.21648 -12.88837 1.000 106.90342 91 GLN D CA 1
ATOM 2696 C C . GLN D 1 94 ? -20.92305 -68.09183 -12.35727 1.000 110.55380 91 GLN D C 1
ATOM 2697 O O . GLN D 1 94 ? -19.81432 -68.07574 -12.90060 1.000 112.11403 91 GLN D O 1
ATOM 2703 N N . TYR D 1 95 ? -21.19694 -68.85118 -11.28667 1.000 108.94808 92 TYR D N 1
ATOM 2704 C CA . TYR D 1 95 ? -20.23643 -69.78905 -10.70658 1.000 103.06293 92 TYR D CA 1
ATOM 2705 C C . TYR D 1 95 ? -20.82725 -71.19116 -10.68764 1.000 107.72025 92 TYR D C 1
ATOM 2706 O O . TYR D 1 95 ? -22.00700 -71.36760 -10.38382 1.000 113.55150 92 TYR D O 1
ATOM 2715 N N . SER D 1 96 ? -20.00515 -72.19505 -10.98881 1.000 107.17332 93 SER D N 1
ATOM 2716 C CA . SER D 1 96 ? -20.42001 -73.58020 -10.75800 1.000 103.94272 93 SER D CA 1
ATOM 2717 C C . SER D 1 96 ? -19.18158 -74.45793 -10.75204 1.000 101.48084 93 SER D C 1
ATOM 2718 O O . SER D 1 96 ? -18.40913 -74.43472 -11.71216 1.000 105.51782 93 SER D O 1
ATOM 2721 N N . ASN D 1 97 ? -18.97203 -75.20034 -9.66850 1.000 102.32960 94 ASN D N 1
ATOM 2722 C CA . ASN D 1 97 ? -17.99188 -76.27776 -9.63444 1.000 96.15965 94 ASN D CA 1
ATOM 2723 C C . ASN D 1 97 ? -16.60046 -75.77265 -10.01207 1.000 91.44744 94 ASN D C 1
ATOM 2724 O O . ASN D 1 97 ? -15.98086 -76.22934 -10.95571 1.000 92.49369 94 ASN D O 1
ATOM 2729 N N . ASN D 1 98 ? -16.13179 -74.79169 -9.25635 1.000 96.40479 95 ASN D N 1
ATOM 2730 C CA . ASN D 1 98 ? -14.82439 -74.15208 -9.45812 1.000 95.55758 95 ASN D CA 1
ATOM 2731 C C . ASN D 1 98 ? -14.62484 -73.59413 -10.87427 1.000 94.03104 95 ASN D C 1
ATOM 2732 O O . ASN D 1 98 ? -13.49101 -73.39703 -11.29764 1.000 92.22785 95 ASN D O 1
ATOM 2737 N N . TRP D 1 99 ? -15.70200 -73.28006 -11.60184 1.000 99.17604 96 TRP D N 1
ATOM 2738 C CA . TRP D 1 99 ? -15.63783 -72.61731 -12.90515 1.000 93.13471 96 TRP D CA 1
ATOM 2739 C C . TRP D 1 99 ? -16.44133 -71.32204 -12.89454 1.000 94.47608 96 TRP D C 1
ATOM 2740 O O . TRP D 1 99 ? -17.64645 -71.34116 -12.61418 1.000 98.79634 96 TRP D O 1
ATOM 2751 N N . VAL D 1 100 ? -15.79146 -70.21676 -13.26813 1.000 92.51321 97 VAL D N 1
ATOM 2752 C CA . VAL D 1 100 ? -16.41593 -68.89850 -13.37767 1.000 90.39069 97 VAL D CA 1
ATOM 2753 C C . VAL D 1 100 ? -16.71361 -68.60090 -14.83921 1.000 94.10412 97 VAL D C 1
ATOM 2754 O O . VAL D 1 100 ? -15.87684 -68.86024 -15.70758 1.000 97.94947 97 VAL D O 1
ATOM 2758 N N . ILE D 1 101 ? -17.90188 -68.06882 -15.12919 1.000 93.97837 98 ILE D N 1
ATOM 2759 C CA . ILE D 1 101 ? -18.28735 -67.74719 -16.50446 1.000 94.97344 98 ILE D CA 1
ATOM 2760 C C . ILE D 1 101 ? -18.72250 -66.29131 -16.52762 1.000 102.77547 98 ILE D C 1
ATOM 2761 O O . ILE D 1 101 ? -19.79001 -65.94855 -15.99919 1.000 109.05834 98 ILE D O 1
ATOM 2766 N N . VAL D 1 102 ? -17.91936 -65.43740 -17.14345 1.000 101.72750 99 VAL D N 1
ATOM 2767 C CA . VAL D 1 102 ? -18.27343 -64.03219 -17.28761 1.000 100.90605 99 VAL D CA 1
ATOM 2768 C C . VAL D 1 102 ? -18.71393 -63.79852 -18.72385 1.000 100.87134 99 VAL D C 1
ATOM 2769 O O . VAL D 1 102 ? -18.13451 -64.34889 -19.66625 1.000 99.17272 99 VAL D O 1
ATOM 2773 N N . SER D 1 103 ? -19.76750 -63.01101 -18.89364 1.000 103.90240 100 SER D N 1
ATOM 2774 C CA . SER D 1 103 ? -20.30494 -62.76397 -20.22147 1.000 102.43181 100 SER D CA 1
ATOM 2775 C C . SER D 1 103 ? -20.87749 -61.35599 -20.27062 1.000 107.24411 100 SER D C 1
ATOM 2776 O O . SER D 1 103 ? -21.10846 -60.71632 -19.24090 1.000 108.67756 100 SER D O 1
ATOM 2779 N N . GLY D 1 104 ? -21.06839 -60.86348 -21.48418 1.000 106.43184 101 GLY D N 1
ATOM 2780 C CA . GLY D 1 104 ? -21.59731 -59.52589 -21.64811 1.000 105.38908 101 GLY D CA 1
ATOM 2781 C C . GLY D 1 104 ? -21.62497 -59.18457 -23.11169 1.000 106.81921 101 GLY D C 1
ATOM 2782 O O . GLY D 1 104 ? -21.22785 -59.98437 -23.96692 1.000 108.60125 101 GLY D O 1
ATOM 2783 N N . ASN D 1 105 ? -22.10860 -57.97893 -23.39090 1.000 107.33905 102 ASN D N 1
ATOM 2784 C CA . ASN D 1 105 ? -22.13532 -57.45441 -24.74373 1.000 107.28457 102 ASN D CA 1
ATOM 2785 C C . ASN D 1 105 ? -21.52709 -56.06416 -24.76200 1.000 107.62555 102 ASN D C 1
ATOM 2786 O O . ASN D 1 105 ? -21.76570 -55.25890 -23.85889 1.000 112.03168 102 ASN D O 1
ATOM 2791 N N . LYS D 1 106 ? -20.73759 -55.78343 -25.79104 1.000 108.08763 103 LYS D N 1
ATOM 2792 C CA . LYS D 1 106 ? -20.12903 -54.46614 -25.97945 1.000 111.28723 103 LYS D CA 1
ATOM 2793 C C . LYS D 1 106 ? -20.53835 -54.01588 -27.37383 1.000 113.37064 103 LYS D C 1
ATOM 2794 O O . LYS D 1 106 ? -20.00473 -54.50964 -28.36711 1.000 111.15859 103 LYS D O 1
ATOM 2800 N N . ASN D 1 107 ? -21.48018 -53.09346 -27.46491 1.000 115.86130 104 ASN D N 1
ATOM 2801 C CA . ASN D 1 107 ? -22.02479 -52.74115 -28.76486 1.000 119.30847 104 ASN D CA 1
ATOM 2802 C C . ASN D 1 107 ? -21.39070 -51.45434 -29.28264 1.000 114.76568 104 ASN D C 1
ATOM 2803 O O . ASN D 1 107 ? -20.78757 -50.68777 -28.52999 1.000 109.77539 104 ASN D O 1
ATOM 2808 N N . MET D 1 108 ? -21.50328 -51.25762 -30.60435 1.000 117.30068 105 MET D N 1
ATOM 2809 C CA . MET D 1 108 ? -20.78609 -50.20284 -31.29915 1.000 112.73200 105 MET D CA 1
ATOM 2810 C C . MET D 1 108 ? -21.17560 -48.83560 -30.76536 1.000 120.52686 105 MET D C 1
ATOM 2811 O O . MET D 1 108 ? -22.26244 -48.65772 -30.20773 1.000 123.54137 105 MET D O 1
ATOM 2815 N N . PRO D 1 109 ? -20.29713 -47.85059 -30.93073 1.000 123.55994 106 PRO D N 1
ATOM 2816 C CA . PRO D 1 109 ? -20.65749 -46.45277 -30.65227 1.000 130.97056 106 PRO D CA 1
ATOM 2817 C C . PRO D 1 109 ? -21.28468 -45.79004 -31.87812 1.000 136.5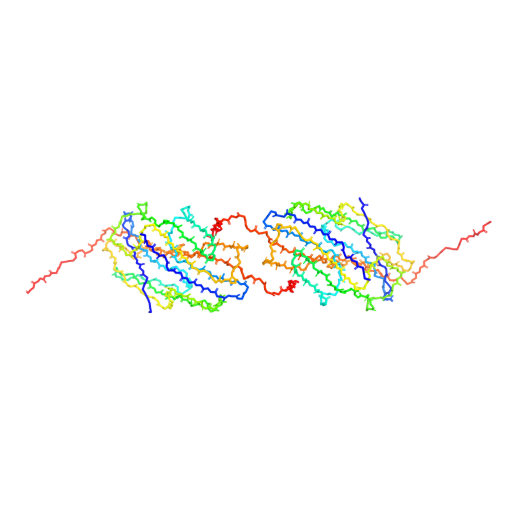3886 106 PRO D C 1
ATOM 2818 O O . PRO D 1 109 ? -20.73783 -44.84812 -32.46582 1.000 144.40000 106 PRO D O 1
ATOM 2822 N N . ILE D 1 110 ? -22.43702 -46.31642 -32.29572 1.000 137.82183 107 ILE D N 1
ATOM 2823 C CA . ILE D 1 110 ? -23.20120 -45.65987 -33.34469 1.000 135.27799 107 ILE D CA 1
ATOM 2824 C C . ILE D 1 110 ? -23.73430 -44.32157 -32.84630 1.000 137.26423 107 ILE D C 1
ATOM 2825 O O . ILE D 1 110 ? -23.92513 -43.38814 -33.63572 1.000 139.51000 107 ILE D O 1
ATOM 2830 N N . ASP D 1 111 ? -23.93495 -44.19049 -31.52854 1.000 136.06852 108 ASP D N 1
ATOM 2831 C CA . ASP D 1 111 ? -24.41061 -42.95283 -30.92128 1.000 138.50159 108 ASP D CA 1
ATOM 2832 C C . ASP D 1 111 ? -23.31263 -41.91765 -30.76426 1.000 139.83290 108 ASP D C 1
ATOM 2833 O O . ASP D 1 111 ? -23.61783 -40.73322 -30.59309 1.000 144.79309 108 ASP D O 1
ATOM 2838 N N . GLU D 1 112 ? -22.04911 -42.33888 -30.77275 1.000 138.42416 109 GLU D N 1
ATOM 2839 C CA . GLU D 1 112 ? -20.94473 -41.39421 -30.67686 1.000 133.29639 109 GLU D CA 1
ATOM 2840 C C . GLU D 1 112 ? -20.48517 -40.91273 -32.04697 1.000 124.73732 109 GLU D C 1
ATOM 2841 O O . GLU D 1 112 ? -20.18716 -39.72804 -32.20379 1.000 124.05203 109 GLU D O 1
ATOM 2847 N N . GLY D 1 113 ? -20.45429 -41.78275 -33.05123 1.000 120.51756 110 GLY D N 1
ATOM 2848 C CA . GLY D 1 113 ? -20.02487 -41.35951 -34.37194 1.000 117.11458 110 GLY D CA 1
ATOM 2849 C C . GLY D 1 113 ? -19.87040 -42.54680 -35.29996 1.000 118.11977 110 GLY D C 1
ATOM 2850 O O . GLY D 1 113 ? -20.37987 -43.63126 -35.02242 1.000 129.65000 110 GLY D O 1
ATOM 2851 N N . ASP D 1 114 ? -19.15488 -42.32812 -36.40029 1.000 108.97052 111 ASP D N 1
ATOM 2852 C CA . ASP D 1 114 ? -18.94902 -43.35308 -37.41425 1.000 114.51171 111 ASP D CA 1
ATOM 2853 C C . ASP D 1 114 ? -17.46882 -43.67395 -37.55768 1.000 108.92954 111 ASP D C 1
ATOM 2854 O O . ASP D 1 114 ? -16.61882 -42.78515 -37.47854 1.000 106.57901 111 ASP D O 1
ATOM 2859 N N . PHE D 1 115 ? -17.16814 -44.94175 -37.80897 1.000 107.92686 112 PHE D N 1
ATOM 2860 C CA . PHE D 1 115 ? -15.80493 -45.43625 -37.66793 1.000 102.76977 112 PHE D CA 1
ATOM 2861 C C . PHE D 1 115 ? -14.90562 -44.94196 -38.78899 1.000 96.00343 112 PHE D C 1
ATOM 2862 O O . PHE D 1 115 ? -15.15101 -45.23388 -39.95737 1.000 100.14176 112 PHE D O 1
ATOM 2870 N N . CYS D 1 116 ? -13.83920 -44.23202 -38.43269 1.000 95.26965 113 CYS D N 1
ATOM 2871 C CA . CYS D 1 116 ? -12.74967 -44.01732 -39.37989 1.000 98.67554 113 CYS D CA 1
ATOM 2872 C C . CYS D 1 116 ? -11.80297 -45.20719 -39.38945 1.000 95.17737 113 CYS D C 1
ATOM 2873 O O . CYS D 1 116 ? -11.41750 -45.70127 -40.45320 1.000 96.10627 113 CYS D O 1
ATOM 2876 N N . PHE D 1 117 ? -11.39032 -45.65026 -38.21036 1.000 92.67775 114 PHE D N 1
ATOM 2877 C CA . PHE D 1 117 ? -10.72665 -46.93281 -38.07281 1.000 96.48673 114 PHE D CA 1
ATOM 2878 C C . PHE D 1 117 ? -10.81053 -47.32556 -36.61104 1.000 94.93368 114 PHE D C 1
ATOM 2879 O O . PHE D 1 117 ? -10.97285 -46.47317 -35.73767 1.000 94.58208 114 PHE D O 1
ATOM 2887 N N . THR D 1 118 ? -10.72922 -48.62688 -36.35461 1.000 94.63562 115 THR D N 1
ATOM 2888 C CA . THR D 1 118 ? -10.87229 -49.10918 -34.99121 1.000 95.97654 115 THR D CA 1
ATOM 2889 C C . THR D 1 118 ? -10.05789 -50.37936 -34.81863 1.000 94.49794 115 THR D C 1
ATOM 2890 O O . THR D 1 118 ? -9.94907 -51.18675 -35.74366 1.000 97.53968 115 THR D O 1
ATOM 2894 N N . GLU D 1 119 ? -9.46489 -50.52539 -33.63568 1.000 93.38894 116 GLU D N 1
ATOM 2895 C CA . GLU D 1 119 ? -8.76742 -51.73280 -33.21971 1.000 90.99879 116 GLU D CA 1
ATOM 2896 C C . GLU D 1 119 ? -9.48700 -52.43604 -32.08494 1.000 93.62368 116 GLU D C 1
ATOM 2897 O O . GLU D 1 119 ? -8.92465 -53.35278 -31.47504 1.000 93.11490 116 GLU D O 1
ATOM 2903 N N . ILE D 1 120 ? -10.71281 -52.02069 -31.78800 1.000 95.17924 117 ILE D N 1
ATOM 2904 C CA . ILE D 1 120 ? -11.40706 -52.38564 -30.56328 1.000 94.45359 117 ILE D CA 1
ATOM 2905 C C . ILE D 1 120 ? -12.38734 -53.49713 -30.88893 1.000 95.32863 117 ILE D C 1
ATOM 2906 O O . ILE D 1 120 ? -13.09277 -53.42750 -31.89875 1.000 100.01597 117 ILE D O 1
ATOM 2911 N N . LEU D 1 121 ? -12.42136 -54.53289 -30.05609 1.000 97.51810 118 LEU D N 1
ATOM 2912 C CA . LEU D 1 121 ? -13.27992 -55.68520 -30.30313 1.000 96.72850 118 LEU D CA 1
ATOM 2913 C C . LEU D 1 121 ? -14.67358 -55.41808 -29.74830 1.000 97.53636 118 LEU D C 1
ATOM 2914 O O . LEU D 1 121 ? -14.84094 -55.16344 -28.54855 1.000 94.97710 118 LEU D O 1
ATOM 2919 N N . TYR D 1 122 ? -15.66496 -55.47630 -30.62832 1.000 99.61548 119 TYR D N 1
ATOM 2920 C CA . TYR D 1 122 ? -17.06085 -55.27970 -30.28319 1.000 100.59557 119 TYR D CA 1
ATOM 2921 C C . TYR D 1 122 ? -17.81416 -56.59085 -30.43911 1.000 100.60897 119 TYR D C 1
ATOM 2922 O O . TYR D 1 122 ? -17.37441 -57.51879 -31.12317 1.000 104.78339 119 TYR D O 1
ATOM 2931 N N . GLY D 1 123 ? -18.95562 -56.65871 -29.78687 1.000 97.47203 120 GLY D N 1
ATOM 2932 C CA . GLY D 1 123 ? -19.78639 -57.82385 -29.89548 1.000 105.28373 120 GLY D CA 1
ATOM 2933 C C . GLY D 1 123 ? -20.00962 -58.48820 -28.56242 1.000 109.97246 120 GLY D C 1
ATOM 2934 O O . GLY D 1 123 ? -19.76218 -57.91623 -27.49597 1.000 106.04041 120 GLY D O 1
ATOM 2935 N N . GLN D 1 124 ? -20.50639 -59.70890 -28.62498 1.000 114.73277 121 GLN D N 1
ATOM 2936 C CA . GLN D 1 124 ? -20.71547 -60.47806 -27.42232 1.000 113.72760 121 GLN D CA 1
ATOM 2937 C C . GLN D 1 124 ? -19.41120 -61.11466 -26.98401 1.000 113.99614 121 GLN D C 1
ATOM 2938 O O . GLN D 1 124 ? -18.51656 -61.37831 -27.79387 1.000 111.12868 121 GLN D O 1
ATOM 2944 N N . PHE D 1 125 ? -19.30704 -61.35343 -25.68280 1.000 112.86766 122 PHE D N 1
ATOM 2945 C CA . PHE D 1 125 ? -18.15562 -62.04495 -25.13922 1.000 106.86154 122 PHE D CA 1
ATOM 2946 C C . PHE D 1 125 ? -18.59419 -62.93692 -23.99695 1.000 103.69192 122 PHE D C 1
ATOM 2947 O O . PHE D 1 125 ? -19.52117 -62.60826 -23.25177 1.000 104.33718 122 PHE D O 1
ATOM 2955 N N . ARG D 1 126 ? -17.93986 -64.08209 -23.90183 1.000 102.23407 123 ARG D N 1
ATOM 2956 C CA . ARG D 1 126 ? -17.94906 -64.90152 -22.71131 1.000 101.40356 123 ARG D CA 1
ATOM 2957 C C . ARG D 1 126 ? -16.53711 -65.40504 -22.51049 1.000 106.34947 123 ARG D C 1
ATOM 2958 O O . ARG D 1 126 ? -15.72117 -65.41928 -23.43661 1.000 109.16991 123 ARG D O 1
ATOM 2966 N N . ARG D 1 127 ? -16.25794 -65.80249 -21.27828 1.000 104.32919 124 ARG D N 1
ATOM 2967 C CA . ARG D 1 127 ? -15.01044 -66.45178 -20.93565 1.000 95.49027 124 ARG D CA 1
ATOM 2968 C C . ARG D 1 127 ? -15.32604 -67.37584 -19.78067 1.000 98.39941 124 ARG D C 1
ATOM 2969 O O . ARG D 1 127 ? -15.98438 -66.95532 -18.82226 1.000 100.45056 124 ARG D O 1
ATOM 2977 N N . GLU D 1 128 ? -14.91819 -68.63666 -19.91360 1.000 99.83915 125 GLU D N 1
ATOM 2978 C CA . GLU D 1 128 ? -14.96060 -69.61295 -18.83500 1.000 91.98526 125 GLU D CA 1
ATOM 2979 C C . GLU D 1 128 ? -13.55575 -69.75854 -18.27770 1.000 88.47312 125 GLU D C 1
ATOM 2980 O O . GLU D 1 128 ? -12.61096 -70.04185 -19.01630 1.000 94.22206 125 GLU D O 1
ATOM 2986 N N . VAL D 1 129 ? -13.40226 -69.55135 -16.98868 1.000 85.37712 126 VAL D N 1
ATOM 2987 C CA . VAL D 1 129 ? -12.07751 -69.73946 -16.42766 1.000 85.44700 126 VAL D CA 1
ATOM 2988 C C . VAL D 1 129 ? -12.21011 -70.67666 -15.23874 1.000 90.24958 126 VAL D C 1
ATOM 2989 O O . VAL D 1 129 ? -13.07440 -70.45158 -14.37910 1.000 92.27637 126 VAL D O 1
ATOM 2993 N N . PRO D 1 130 ? -11.43585 -71.75627 -15.16315 1.000 88.65861 127 PRO D N 1
ATOM 2994 C CA . PRO D 1 130 ? -11.48214 -72.59000 -13.97614 1.000 84.68685 127 PRO D CA 1
ATOM 2995 C C . PRO D 1 130 ? -10.67519 -71.89090 -12.90986 1.000 84.72485 127 PRO D C 1
ATOM 2996 O O . PRO D 1 130 ? -9.79891 -71.07358 -13.19269 1.000 83.12643 127 PRO D O 1
ATOM 3000 N N . VAL D 1 131 ? -11.01617 -72.20107 -11.67256 1.000 85.25773 128 VAL D N 1
ATOM 3001 C CA . VAL D 1 131 ? -10.54342 -71.43781 -10.53407 1.000 84.29844 128 VAL D CA 1
ATOM 3002 C C . VAL D 1 131 ? -10.00114 -72.48228 -9.55517 1.000 89.83600 128 VAL D C 1
ATOM 3003 O O . VAL D 1 131 ? -10.49556 -73.62460 -9.55436 1.000 89.83514 128 VAL D O 1
ATOM 3007 N N . PRO D 1 132 ? -8.93887 -72.18191 -8.75360 1.000 86.40569 129 PRO D N 1
ATOM 3008 C CA . PRO D 1 132 ? -8.19910 -73.25689 -8.07089 1.000 89.87935 129 PRO D CA 1
ATOM 3009 C C . PRO D 1 132 ? -8.99885 -74.16330 -7.13447 1.000 95.34765 129 PRO D C 1
ATOM 3010 O O . PRO D 1 132 ? -10.19156 -73.94547 -6.86729 1.000 92.12710 129 PRO D O 1
ATOM 3014 N N . VAL D 1 133 ? -8.31067 -75.19865 -6.62987 1.000 95.06513 130 VAL D N 1
ATOM 3015 C CA . VAL D 1 133 ? -8.97874 -76.26545 -5.89384 1.000 92.14889 130 VAL D CA 1
ATOM 3016 C C . VAL D 1 133 ? -9.52583 -75.74321 -4.57288 1.000 98.79620 130 VAL D C 1
ATOM 3017 O O . VAL D 1 133 ? -10.64590 -76.08891 -4.16636 1.000 102.37572 130 VAL D O 1
ATOM 3021 N N . ASP D 1 134 ? -8.73729 -74.91572 -3.87412 1.000 95.90174 131 ASP D N 1
ATOM 3022 C CA . ASP D 1 134 ? -9.13891 -74.26744 -2.63628 1.000 95.19990 131 ASP D CA 1
ATOM 3023 C C . ASP D 1 134 ? -9.96384 -73.04081 -2.84925 1.000 102.54130 131 ASP D C 1
ATOM 3024 O O . ASP D 1 134 ? -10.00699 -72.21960 -1.94028 1.000 110.26296 131 ASP D O 1
ATOM 3029 N N . ALA D 1 135 ? -10.60343 -72.84961 -3.99741 1.000 102.05750 132 ALA D N 1
ATOM 3030 C CA . ALA D 1 135 ? -11.59340 -71.79045 -4.11554 1.000 101.85712 132 ALA D CA 1
ATOM 3031 C C . ALA D 1 135 ? -12.91859 -72.25906 -3.52882 1.000 104.08772 132 ALA D C 1
ATOM 3032 O O . ALA D 1 135 ? -13.30317 -73.42569 -3.67403 1.000 106.81768 132 ALA D O 1
ATOM 3034 N N . SER D 1 136 ? -13.61561 -71.34522 -2.86539 1.000 105.39124 133 SER D N 1
ATOM 3035 C CA . SER D 1 136 ? -14.81077 -71.67355 -2.10407 1.000 109.57224 133 SER D CA 1
ATOM 3036 C C . SER D 1 136 ? -16.06458 -71.33940 -2.89976 1.000 107.06403 133 SER D C 1
ATOM 3037 O O . SER D 1 136 ? -16.18354 -70.24111 -3.44614 1.000 108.56310 133 SER D O 1
ATOM 3040 N N . LYS D 1 137 ? -17.00037 -72.28964 -2.95107 1.000 106.69754 134 LYS D N 1
ATOM 3041 C CA . LYS D 1 137 ? -18.27769 -72.04455 -3.60876 1.000 106.92819 134 LYS D CA 1
ATOM 3042 C C . LYS D 1 137 ? -19.03119 -70.88957 -2.96957 1.000 112.79315 134 LYS D C 1
ATOM 3043 O O . LYS D 1 137 ? -19.84285 -70.24161 -3.63583 1.000 113.29713 134 LYS D O 1
ATOM 3045 N N . ASP D 1 138 ? -18.77610 -70.61628 -1.68944 1.000 117.33437 135 ASP D N 1
ATOM 3046 C CA . ASP D 1 138 ? -19.55700 -69.67617 -0.89444 1.000 117.35323 135 ASP D CA 1
ATOM 3047 C C . ASP D 1 138 ? -18.81685 -68.36062 -0.69267 1.000 119.93045 135 ASP D C 1
ATOM 3048 O O . ASP D 1 138 ? -17.61421 -68.34334 -0.40677 1.000 119.01566 135 ASP D O 1
ATOM 3053 N N . GLY D 1 139 ? -19.55506 -67.25973 -0.81288 1.000 121.18084 136 GLY D N 1
ATOM 3054 C CA . GLY D 1 139 ? -19.05023 -65.96644 -0.40430 1.000 118.72506 136 GLY D CA 1
ATOM 3055 C C . GLY D 1 139 ? -18.33603 -65.18012 -1.47229 1.000 117.38053 136 GLY D C 1
ATOM 3056 O O . GLY D 1 139 ? -17.42739 -64.40268 -1.14958 1.000 116.09112 136 GLY D O 1
ATOM 3057 N N . ILE D 1 140 ? -18.71557 -65.34845 -2.73529 1.000 117.92677 137 ILE D N 1
ATOM 3058 C CA . ILE D 1 140 ? -18.01206 -64.68345 -3.82446 1.000 117.27923 137 ILE D CA 1
ATOM 3059 C C . ILE D 1 140 ? -18.54428 -63.27189 -3.96816 1.000 120.33340 137 ILE D C 1
ATOM 3060 O O . ILE D 1 140 ? -19.75320 -63.06793 -4.14086 1.000 122.07607 137 ILE D O 1
ATOM 3065 N N . LYS D 1 141 ? -17.64824 -62.29165 -3.91413 1.000 117.96905 138 LYS D N 1
ATOM 3066 C CA . LYS D 1 141 ? -18.04915 -60.90863 -4.13509 1.000 113.09837 138 LYS D CA 1
ATOM 3067 C C . LYS D 1 141 ? -17.47340 -60.44220 -5.46414 1.000 111.94396 138 LYS D C 1
ATOM 3068 O O . LYS D 1 141 ? -16.33033 -60.75459 -5.79210 1.000 112.95812 138 LYS D O 1
ATOM 3070 N N . ALA D 1 142 ? -18.26484 -59.72427 -6.24922 1.000 112.31504 139 ALA D N 1
ATOM 3071 C CA . ALA D 1 142 ? -17.80497 -59.21368 -7.53379 1.000 106.55007 139 ALA D CA 1
ATOM 3072 C C . ALA D 1 142 ? -17.93943 -57.69945 -7.52948 1.000 109.32775 139 ALA D C 1
ATOM 3073 O O . ALA D 1 142 ? -19.05034 -57.18101 -7.40123 1.000 116.92906 139 ALA D O 1
ATOM 3075 N N . TYR D 1 143 ? -16.81777 -56.99452 -7.68116 1.000 107.83801 140 TYR D N 1
ATOM 3076 C CA . TYR D 1 143 ? -16.79039 -55.53398 -7.68331 1.000 108.35194 140 TYR D CA 1
ATOM 3077 C C . TYR D 1 143 ? -16.29456 -55.02889 -9.03720 1.000 110.70062 140 TYR D C 1
ATOM 3078 O O . TYR D 1 143 ? -15.16824 -55.34977 -9.43408 1.000 107.24094 140 TYR D O 1
ATOM 3080 N N . TYR D 1 144 ? -17.12473 -54.22984 -9.74143 1.000 113.05040 141 TYR D N 1
ATOM 3081 C CA . TYR D 1 144 ? -16.71348 -53.56823 -10.98946 1.000 110.92743 141 TYR D CA 1
ATOM 3082 C C . TYR D 1 144 ? -16.17465 -52.17903 -10.69033 1.000 113.15691 141 TYR D C 1
ATOM 3083 O O . TYR D 1 144 ? -16.90399 -51.34419 -10.14136 1.000 117.31220 141 TYR D O 1
ATOM 3092 N N . GLN D 1 145 ? -14.94886 -51.89473 -11.14657 1.000 109.28979 142 GLN D N 1
ATOM 3093 C CA . GLN D 1 145 ? -14.42875 -50.53228 -11.06473 1.000 108.42091 142 GLN D CA 1
ATOM 3094 C C . GLN D 1 145 ? -13.54046 -50.23866 -12.26739 1.000 113.46233 142 GLN D C 1
ATOM 3095 O O . GLN D 1 145 ? -12.64569 -51.02920 -12.59153 1.000 114.57699 142 GLN D O 1
ATOM 3097 N N . GLU D 1 146 ? -13.82727 -49.11933 -12.94317 1.000 114.31924 143 GLU D N 1
ATOM 3098 C CA . GLU D 1 146 ? -12.94341 -48.50956 -13.94633 1.000 113.29123 143 GLU D CA 1
ATOM 3099 C C . GLU D 1 146 ? -12.54976 -49.47773 -15.06167 1.000 111.98058 143 GLU D C 1
ATOM 3100 O O . GLU D 1 146 ? -11.36997 -49.64796 -15.39029 1.000 108.79739 143 GLU D O 1
ATOM 3106 N N . GLY D 1 147 ? -13.55660 -50.09333 -15.67309 1.000 109.29221 144 GLY D N 1
ATOM 3107 C CA . GLY D 1 147 ? -13.30925 -50.97522 -16.78734 1.000 107.42903 144 GLY D CA 1
ATOM 3108 C C . GLY D 1 147 ? -12.78035 -52.34287 -16.42198 1.000 109.88974 144 GLY D C 1
ATOM 3109 O O . GLY D 1 147 ? -12.54326 -53.15733 -17.32781 1.000 107.79237 144 GLY D O 1
ATOM 3110 N N . ILE D 1 148 ? -12.59311 -52.63652 -15.13397 1.000 112.45553 145 ILE D N 1
ATOM 3111 C CA . ILE D 1 148 ? -12.08548 -53.93338 -14.70218 1.000 105.40385 145 ILE D CA 1
ATOM 3112 C C . ILE D 1 148 ? -13.09330 -54.56597 -13.75035 1.000 102.42878 145 ILE D C 1
ATOM 3113 O O . ILE D 1 148 ? -13.54731 -53.92687 -12.79273 1.000 105.39619 145 ILE D O 1
ATOM 3118 N N . LEU D 1 149 ? -13.46468 -55.80655 -14.04508 1.000 98.75368 146 LEU D N 1
ATOM 3119 C CA . LEU D 1 149 ? -14.38988 -56.58976 -13.23771 1.000 99.40499 146 LEU D CA 1
ATOM 3120 C C . LEU D 1 149 ? -13.58985 -57.50068 -12.31211 1.000 103.09360 146 LEU D C 1
ATOM 3121 O O . LEU D 1 149 ? -12.88304 -58.39946 -12.78540 1.000 102.27395 146 LEU D O 1
ATOM 3126 N N . TYR D 1 150 ? -13.70904 -57.27573 -11.00205 1.000 103.43160 147 TYR D N 1
ATOM 3127 C CA . TYR D 1 150 ? -13.00620 -58.04346 -9.98254 1.000 97.20458 147 TYR D CA 1
ATOM 3128 C C . TYR D 1 150 ? -13.91900 -59.10468 -9.38418 1.000 101.55588 147 TYR D C 1
ATOM 3129 O O . TYR D 1 150 ? -15.11988 -58.88415 -9.21185 1.000 109.21843 147 TYR D O 1
ATOM 3138 N N . VAL D 1 151 ? -13.33539 -60.25377 -9.04286 1.000 102.43474 148 VAL D N 1
ATOM 3139 C CA . VAL D 1 151 ? -14.03653 -61.35077 -8.36996 1.000 99.63775 148 VAL D CA 1
ATOM 3140 C C . VAL D 1 151 ? -13.15828 -61.80786 -7.20651 1.000 99.28059 148 VAL D C 1
ATOM 3141 O O . VAL D 1 151 ? -12.04307 -62.29451 -7.42318 1.000 99.68387 148 VAL D O 1
ATOM 3145 N N . LYS D 1 152 ? -13.63960 -61.62245 -5.97642 1.000 100.96172 149 LYS D N 1
ATOM 3146 C CA . LYS D 1 152 ? -12.95121 -62.07973 -4.77478 1.000 100.68323 149 LYS D CA 1
ATOM 3147 C C . LYS D 1 152 ? -13.57000 -63.40184 -4.34366 1.000 104.72897 149 LYS D C 1
ATOM 3148 O O . LYS D 1 152 ? -14.77485 -63.46152 -4.02573 1.000 107.52591 149 LYS D O 1
ATOM 3150 N N . LEU D 1 153 ? -12.74546 -64.45558 -4.36724 1.000 105.45542 150 LEU D N 1
ATOM 3151 C CA . LEU D 1 153 ? -13.12554 -65.80736 -3.97625 1.000 110.28604 150 LEU D CA 1
ATOM 3152 C C . LEU D 1 153 ? -12.44691 -66.18878 -2.66906 1.000 109.90625 150 LEU D C 1
ATOM 3153 O O . LEU D 1 153 ? -11.26759 -65.89674 -2.45589 1.000 104.86695 150 LEU D O 1
ATOM 3158 N N . LEU D 1 154 ? -13.19757 -66.86309 -1.80916 1.000 113.98817 151 LEU D N 1
ATOM 3159 C CA . LEU D 1 154 ? -12.68981 -67.27468 -0.51043 1.000 118.62037 151 LEU D CA 1
ATOM 3160 C C . LEU D 1 154 ? -11.92665 -68.58662 -0.62997 1.000 118.20425 151 LEU D C 1
ATOM 3161 O O . LEU D 1 154 ? -12.34104 -69.49433 -1.35720 1.000 129.75000 151 LEU D O 1
ATOM 3166 N N . LYS D 1 155 ? -10.80084 -68.68687 0.07064 1.000 108.81432 152 LYS D N 1
ATOM 3167 C CA . LYS D 1 155 ? -10.18128 -69.99004 0.18198 1.000 101.40245 152 LYS D CA 1
ATOM 3168 C C . LYS D 1 155 ? -10.99662 -70.84419 1.14359 1.000 112.67252 152 LYS D C 1
ATOM 3169 O O . LYS D 1 155 ? -11.61785 -70.34071 2.08486 1.000 118.32515 152 LYS D O 1
ATOM 3175 N N . VAL D 1 156 ? -11.02882 -72.14364 0.87551 1.000 113.81994 153 VAL D N 1
ATOM 3176 C CA . VAL D 1 156 ? -11.81796 -73.06598 1.67330 1.000 110.72820 153 VAL D CA 1
ATOM 3177 C C . VAL D 1 156 ? -10.93072 -73.67046 2.75769 1.000 109.32232 153 VAL D C 1
ATOM 3178 O O . VAL D 1 156 ? -9.69694 -73.59674 2.70430 1.000 106.34914 153 VAL D O 1
ATOM 3182 N N . SER D 1 157 ? -11.57570 -74.24686 3.77683 1.000 108.59059 154 SER D N 1
ATOM 3183 C CA . SER D 1 157 ? -10.89224 -74.85277 4.91500 1.000 103.38504 154 SER D CA 1
ATOM 3184 C C . SER D 1 157 ? -10.73592 -76.35102 4.71070 1.000 101.33049 154 SER D C 1
ATOM 3185 O O . SER D 1 157 ? -9.69596 -76.82554 4.24361 1.000 103.39028 154 SER D O 1
ATOM 3188 N N . ASN D 1 158 ? -11.75864 -77.10916 5.06909 1.000 99.87261 155 ASN D N 1
ATOM 3189 C CA . ASN D 1 158 ? -11.73702 -78.52925 4.78135 1.000 99.78791 155 ASN D CA 1
ATOM 3190 C C . ASN D 1 158 ? -12.14731 -78.74152 3.33081 1.000 102.18189 155 ASN D C 1
ATOM 3191 O O . ASN D 1 158 ? -12.79393 -77.88671 2.71997 1.000 108.45834 155 ASN D O 1
ATOM 3196 N N . SER D 1 159 ? -11.76296 -79.88856 2.77666 1.000 100.46838 156 SER D N 1
ATOM 3197 C CA . SER D 1 159 ? -11.98165 -80.16803 1.36214 1.000 99.91335 156 SER D CA 1
ATOM 3198 C C . SER D 1 159 ? -12.00200 -81.66903 1.15379 1.000 96.03941 156 SER D C 1
ATOM 3199 O O . SER D 1 159 ? -11.09121 -82.35435 1.61013 1.000 99.75918 156 SER D O 1
ATOM 3202 N N . ASN D 1 160 ? -13.00738 -82.17919 0.46110 1.000 94.94463 157 ASN D N 1
ATOM 3203 C CA . ASN D 1 160 ? -13.07770 -83.60461 0.19218 1.000 93.10035 157 ASN D CA 1
ATOM 3204 C C . ASN D 1 160 ? -12.29350 -83.94421 -1.05916 1.000 92.99722 157 ASN D C 1
ATOM 3205 O O . ASN D 1 160 ? -12.39670 -83.25164 -2.07269 1.000 96.84342 157 ASN D O 1
ATOM 3210 N N . TRP D 1 161 ? -11.52421 -85.01475 -0.98331 1.000 88.80458 158 TRP D N 1
ATOM 3211 C CA . TRP D 1 161 ? -10.77300 -85.53177 -2.10535 1.000 88.31831 158 TRP D CA 1
ATOM 3212 C C . TRP D 1 161 ? -11.24616 -86.93950 -2.38520 1.000 87.23383 158 TRP D C 1
ATOM 3213 O O . TRP D 1 161 ? -12.06176 -87.49245 -1.65207 1.000 93.95064 158 TRP D O 1
ATOM 3224 N N . VAL D 1 162 ? -10.75600 -87.50506 -3.48084 1.000 84.03683 159 VAL D N 1
ATOM 3225 C CA . VAL D 1 162 ? -11.05409 -88.87931 -3.85470 1.000 79.81698 159 VAL D CA 1
ATOM 3226 C C . VAL D 1 162 ? -9.76741 -89.49596 -4.34998 1.000 81.56238 159 VAL D C 1
ATOM 3227 O O . VAL D 1 162 ? -9.13079 -88.96233 -5.25906 1.000 84.36324 159 VAL D O 1
ATOM 3231 N N . ASN D 1 163 ? -9.37675 -90.60380 -3.77191 1.000 82.98976 160 ASN D N 1
ATOM 3232 C CA . ASN D 1 163 ? -8.24406 -91.33196 -4.29765 1.000 84.58346 160 ASN D CA 1
ATOM 3233 C C . ASN D 1 163 ? -8.75890 -92.35686 -5.29821 1.000 93.07348 160 ASN D C 1
ATOM 3234 O O . ASN D 1 163 ? -9.60138 -93.19563 -4.95438 1.000 97.03786 160 ASN D O 1
ATOM 3239 N N . VAL D 1 164 ? -8.26552 -92.28094 -6.53660 1.000 90.04621 161 VAL D N 1
ATOM 3240 C CA . VAL D 1 164 ? -8.69055 -93.16456 -7.60950 1.000 86.04438 161 VAL D CA 1
ATOM 3241 C C . VAL D 1 164 ? -7.67577 -94.27984 -7.72064 1.000 85.84420 161 VAL D C 1
ATOM 3242 O O . VAL D 1 164 ? -6.47235 -94.04536 -7.57490 1.000 84.62557 161 VAL D O 1
ATOM 3246 N N . GLU D 1 165 ? -8.15111 -95.49011 -7.96942 1.000 84.18236 162 GLU D N 1
ATOM 3247 C CA . GLU D 1 165 ? -7.26519 -96.62786 -8.13890 1.000 89.21668 162 GLU D CA 1
ATOM 3248 C C . GLU D 1 165 ? -6.88158 -96.77144 -9.60238 1.000 93.07617 162 GLU D C 1
ATOM 3249 O O . GLU D 1 165 ? -7.75032 -96.75566 -10.47829 1.000 99.15989 162 GLU D O 1
ATOM 3255 N N . ILE D 1 166 ? -5.59353 -96.94144 -9.86364 1.000 88.24626 163 ILE D N 1
ATOM 3256 C CA . ILE D 1 166 ? -5.07620 -97.10387 -11.21887 1.000 88.82237 163 ILE D CA 1
ATOM 3257 C C . ILE D 1 166 ? -4.94295 -98.59620 -11.51774 1.000 93.12695 163 ILE D C 1
ATOM 3258 O O . ILE D 1 166 ? -4.00712 -99.25659 -11.05119 1.000 95.60613 163 ILE D O 1
ATOM 3263 N N . VAL D 1 167 ? -5.83851 -99.12379 -12.34554 1.000 95.45786 164 VAL D N 1
ATOM 3264 C CA . VAL D 1 167 ? -6.00843 -100.57290 -12.46553 1.000 94.28122 164 VAL D CA 1
ATOM 3265 C C . VAL D 1 167 ? -5.20986 -101.20485 -13.61683 1.000 91.03384 164 VAL D C 1
ATOM 3266 O O . VAL D 1 167 ? -4.37829 -100.55570 -14.27578 1.000 94.03095 164 VAL D O 1
#

B-factor: mean 99.24, std 16.36, range [63.88, 180.07]

Solvent-accessible surface area: 22037 Å² total; per-residue (Å²): 126,34,108,0,44,1,0,6,0,39,38,53,110,20,14,14,0,18,0,21,0,6,29,5,31,90,183,33,19,44,3,88,21,36,122,56,109,0,27,0,24,7,55,8,90,90,15,146,109,78,14,104,72,67,80,51,75,13,112,46,32,108,0,120,33,86,3,76,9,36,125,53,7,3,52,14,21,29,130,3,70,7,70,41,0,9,0,27,0,59,0,16,50,63,64,158,61,59,163,18,131,29,68,138,146,34,108,0,45,0,0,8,0,46,31,49,106,28,10,22,0,13,0,19,0,6,34,14,52,44,72,67,22,49,2,50,13,48,112,46,111,0,26,0,26,6,29,10,90,116,12,97,132,66,14,104,90,66,92,51,76,9,112,36,29,114,2,105,36,88,6,77,12,36,145,56,3,1,114,9,26,33,51,3,49,12,105,93,0,7,0,50,0,64,0,24,34,75,52,113,72,86,63,19,136,24,56,97,111,137,31,115,1,42,0,0,8,0,43,39,50,114,18,14,22,0,9,0,24,0,8,32,15,65,67,98,39,37,42,55,98,52,64,128,47,114,0,28,0,32,8,30,8,88,116,7,94,126,69,11,106,76,65,73,51,80,16,105,24,22,112,6,118,41,87,5,76,12,42,86,36,5,15,59,117,37,53,105,43,97,61,117,38,0,7,7,37,1,53,0,66,55,69,112,125,31,139,195,112,139,121,89,168,188,148,36,108,0,41,0,0,12,0,45,40,53,89,33,16,22,3,10,0,18,0,6,38,17,70,74,96,38,38,44,58,101,58,61,123,48,112,2,25,0,21,7,38,7,96,78,8,136,119,71,10,101,72,62,84,54,72,14,104,46,25,119,4,117,29,94,9,82,10,37,110,50,7,12,67,110,53,60,63,59,64,78,54,90,0,9,8,55,1,30,0,79,63,62,106,135,59,156,186,128,146,114,138,168,162

InterPro domains:
  IPR002068 Alpha crystallin/Hsp20 domain [PF00011] (72-156)
  IPR002068 Alpha crystallin/Hsp20 domain [PS01031] (56-164)
  IPR008978 HSP20-like chaperone [G3DSA:2.60.40.790] (30-163)
  IPR008978 HSP20-like chaperone [SSF49764] (46-162)

Organism: Entamoeba histolytica (strain ATCC 30459 / HM-1:IMSS / ABRM) (NCBI:txid294381)

Secondary structure (P-SEA, 3-state):
cccccbbbbbcccbbbbbbbccccccccbbbbbcccbbbbbbbbcccccccccccccccccbbbbbbbbcccccccbbbbbbcccbbbbbbbccccccbbbbcc/cbbbbbcccccccbbbbbbbccccccccbbbbbcccbbbbbbcccccccccccccccccccbbbbbbbbcccccccbbbbbbcccbbbbbbbccccccbbbbbcc/cccccccccccccbbbbbbbccccccccbbbbbcccbbbbbbbbbccccccccccccccccbbbbbbbbcccccccbbbbbbcccbbbbbbbbbccccbbbbbcc/cbbbbbbbbbcccbbbbbbbccccccccbbbbbcccbbbbbbbbbcccccccccccccccccbbbbbbbcccccccbbbbbbcccbbbbbbbbbcbbbbbbbbcc

Sequence (419 aa):
TWEPPCELLDCGTNYLLKFEVPGIDKKSLSLQYSNNWVIVSGNKNMPIDEGDFCFTEILYGQFRREVPVPVDASKDGIKAYYYQEGILYVKLLKVSNSNWVNVEITWEPPCELLDCGTNYLLKFEVPGIDKKSLSLQYSNNWVIVSGNKNMPIDEGDFCFTEILYGQFRREVPVPVDASKDGIKAYYQEGILYVKLLKVSNSNWVNVEIVTWEPPCELLDCGTNYLLKFEVPGIDKKSLSLQYSNNWVIVSGNKNMPIDEGDFCFTEILYGQFRREVPVPVDASKDGIKAYYQEGILYVKLLKVSNSNWVNVEIVTWEPPCELLDCGTNYLLKFEVPGIDKKSLSLQYSNNWVIVSGNKNMPIDEGDFCFTEILYGQFRREVPVPVDASKDGIKAYYQEGILYVKLLKVSNSNWVNVEIV

Radius of gyration: 33.16 Å; Cα contacts (8 Å, |Δi|>4): 991; chains: 4; bounding box: 69×133×48 Å

Nearest PDB structures (foldseek):
  6l6m-assembly1_A  TM=9.934E-01  e=4.464E-17  Entamoeba histolytica
  5zul-assembly1_C-2  TM=8.686E-01  e=1.743E-07  Mycobacterium marinum M
  5zul-assembly1_F-2  TM=7.944E-01  e=2.544E-07  Mycobacterium marinum M
  7bzw-assembly1_1  TM=6.602E-01  e=7.638E-06  Arabidopsis thaliana
  7ck4-assembly1_A  TM=6.728E-01  e=1.812E-05  Synechococcus phage S-ShM2